Protein 4C7V (pdb70)

Foldseek 3Di:
DDDDLLLLLLVLLLQLLQLLCVLVQWAFNFCSNWCSLLVSLCQQANWQAALVVFPPQLQGAAEFAQCQRSLSSQLSSCDLLNHPQHLVLSSQECHPLRLRRRGHFAVSGGPHLATHPPHQLRVLLLLLLLLLLLQLQLQFADDLQSLRDHAGEYEHEPRNVVDPLNLLSLLQSLQQQSLRYEYEYAYAQADQVWGCVVPHDDDPQVSSVVSNAAEAEDAAQNDSVSSNVVVVVSNVSSRHHYYYYGHTWTLQQFPQISISVSGTGRRHPVRSVSSCVVSVHDDDRSDDDPSSSVSSCVRRNVSNVVVSVVNVVSLVVSCVVVVVSVVLQVCQQVLDADPCLLVLQDDDDQFDKFWLLVLLLRSLQSVCVRAVQEAEEEQVCCVQSVPDNPPQAECHNVCSNRRYYHSHNNQQSRLSSLSSNQSSTRGAYEYEDALLCVVVNLVSLLRQQSNQAAYEYRHEAFALLVAQVWQSRGAACRVVSNLPRPQEKEFQAAASLLSSLLVVVSSVRGRGYYYYYIYNGIHGDQDDDSVQSSVQSLQQKAWRDAFPPDAPEEEEEEHNLLVLVVLLQVVVVVVVGHYIYMYRRIPVSNVVDDPVVNCVGQPPPGQAYEYAYAHDCPPVCVRQDPRGYYQYADDGFTRHNSVVRCVVSQSHSVSVNVVSVD

Structure (mmCIF, N/CA/C/O backbone):
data_4C7V
#
_entry.id   4C7V
#
_cell.length_a   76.150
_cell.length_b   76.150
_cell.length_c   194.510
_cell.angle_alpha   90.00
_cell.angle_beta   90.00
_cell.angle_gamma   120.00
#
_symmetry.space_group_name_H-M   'P 32 2 1'
#
loop_
_entity.id
_entity.type
_entity.pdbx_description
1 polymer TRANSKETOLASE
2 water water
#
loop_
_atom_site.group_PDB
_atom_site.id
_atom_site.type_symbol
_atom_site.label_atom_id
_atom_site.label_alt_id
_atom_site.label_comp_id
_atom_site.label_asym_id
_atom_site.label_entity_id
_atom_site.label_seq_id
_atom_site.pdbx_PDB_ins_code
_atom_site.Cartn_x
_atom_site.Cartn_y
_atom_site.Cartn_z
_atom_site.occupancy
_atom_site.B_iso_or_equiv
_atom_site.auth_seq_id
_atom_site.auth_comp_id
_atom_site.auth_asym_id
_atom_site.auth_atom_id
_atom_site.pdbx_PDB_model_num
ATOM 1 N N . PRO A 1 19 ? -11.013 41.048 -18.064 1.00 86.75 1 PRO A N 1
ATOM 2 C CA . PRO A 1 19 ? -9.856 41.671 -17.381 1.00 80.98 1 PRO A CA 1
ATOM 3 C C . PRO A 1 19 ? -8.983 42.551 -18.300 1.00 73.25 1 PRO A C 1
ATOM 4 O O . PRO A 1 19 ? -9.064 43.776 -18.209 1.00 70.45 1 PRO A O 1
ATOM 8 N N . TYR A 1 20 ? -8.182 41.948 -19.177 1.00 67.01 2 TYR A N 1
ATOM 9 C CA . TYR A 1 20 ? -7.312 42.709 -20.102 1.00 66.73 2 TYR A CA 1
ATOM 10 C C . TYR A 1 20 ? -7.704 42.449 -21.527 1.00 65.27 2 TYR A C 1
ATOM 11 O O . TYR A 1 20 ? -7.890 41.320 -21.892 1.00 63.77 2 TYR A O 1
ATOM 20 N N . ASP A 1 21 ? -7.741 43.483 -22.353 1.00 66.71 3 ASP A N 1
ATOM 21 C CA . ASP A 1 21 ? -8.201 43.310 -23.710 1.00 70.36 3 ASP A CA 1
ATOM 22 C C . ASP A 1 21 ? -7.215 43.937 -24.676 1.00 69.64 3 ASP A C 1
ATOM 23 O O . ASP A 1 21 ? -6.131 44.306 -24.293 1.00 68.92 3 ASP A O 1
ATOM 28 N N . GLN A 1 22 ? -7.599 44.068 -25.932 1.00 71.37 4 GLN A N 1
ATOM 29 C CA . GLN A 1 22 ? -6.700 44.510 -26.981 1.00 72.56 4 GLN A CA 1
ATOM 30 C C . GLN A 1 22 ? -6.228 45.983 -26.833 1.00 68.23 4 GLN A C 1
ATOM 31 O O . GLN A 1 22 ? -5.073 46.302 -27.185 1.00 58.84 4 GLN A O 1
ATOM 37 N N . VAL A 1 23 ? -7.106 46.863 -26.339 1.00 62.14 5 VAL A N 1
ATOM 38 C CA . VAL A 1 23 ? -6.750 48.270 -26.110 1.00 62.07 5 VAL A CA 1
ATOM 39 C C . VAL A 1 23 ? -5.554 48.389 -25.133 1.00 59.02 5 VAL A C 1
ATOM 40 O O . VAL A 1 23 ? -4.704 49.264 -25.242 1.00 57.85 5 VAL A O 1
ATOM 44 N N . ASP A 1 24 ? -5.560 47.533 -24.134 1.00 57.39 6 ASP A N 1
ATOM 45 C CA . ASP A 1 24 ? -4.553 47.514 -23.147 1.00 57.17 6 ASP A CA 1
ATOM 46 C C . ASP A 1 24 ? -3.175 47.220 -23.766 1.00 58.54 6 ASP A C 1
ATOM 47 O O . ASP A 1 24 ? -2.203 47.882 -23.427 1.00 56.82 6 ASP A O 1
ATOM 52 N N . GLN A 1 25 ? -3.118 46.242 -24.671 1.00 51.62 7 GLN A N 1
ATOM 53 C CA . GLN A 1 25 ? -1.914 45.929 -25.424 1.00 51.08 7 GLN A CA 1
ATOM 54 C C . GLN A 1 25 ? -1.469 47.117 -26.271 1.00 51.65 7 GLN A C 1
ATOM 55 O O . GLN A 1 25 ? -0.263 47.381 -26.431 1.00 47.89 7 GLN A O 1
ATOM 61 N N . LEU A 1 26 ? -2.426 47.841 -26.835 1.00 50.00 8 LEU A N 1
ATOM 62 C CA . LEU A 1 26 ? -2.078 49.065 -27.545 1.00 54.00 8 LEU A CA 1
ATOM 63 C C . LEU A 1 26 ? -1.505 50.115 -26.544 1.00 52.71 8 LEU A C 1
ATOM 64 O O . LEU A 1 26 ? -0.727 50.978 -26.905 1.00 51.98 8 LEU A O 1
ATOM 69 N N . GLY A 1 27 ? -1.900 50.017 -25.279 1.00 51.46 9 GLY A N 1
ATOM 70 C CA . GLY A 1 27 ? -1.323 50.875 -24.258 1.00 52.24 9 GLY A CA 1
ATOM 71 C C . GLY A 1 27 ? 0.130 50.517 -23.976 1.00 49.54 9 GLY A C 1
ATOM 72 O O . GLY A 1 27 ? 1.038 51.373 -23.983 1.00 48.51 9 GLY A O 1
ATOM 73 N N . VAL A 1 28 ? 0.334 49.235 -23.735 1.00 49.27 10 VAL A N 1
ATOM 74 C CA . VAL A 1 28 ? 1.660 48.698 -23.515 1.00 50.02 10 VAL A CA 1
ATOM 75 C C . VAL A 1 28 ? 2.554 49.200 -24.600 1.00 51.67 10 VAL A C 1
ATOM 76 O O . VAL A 1 28 ? 3.614 49.737 -24.313 1.00 52.57 10 VAL A O 1
ATOM 80 N N . ASN A 1 29 ? 2.082 49.124 -25.839 1.00 52.83 11 ASN A N 1
ATOM 81 C CA . ASN A 1 29 ? 2.878 49.544 -26.985 1.00 49.21 11 ASN A CA 1
ATOM 82 C C . ASN A 1 29 ? 2.986 51.043 -27.165 1.00 46.94 11 ASN A C 1
ATOM 83 O O . ASN A 1 29 ? 3.852 51.532 -27.886 1.00 43.88 11 ASN A O 1
ATOM 88 N N . THR A 1 30 ? 2.095 51.794 -26.539 1.00 50.05 12 THR A N 1
ATOM 89 C CA . THR A 1 30 ? 2.267 53.234 -26.544 1.00 49.35 12 THR A CA 1
ATOM 90 C C . THR A 1 30 ? 3.481 53.598 -25.652 1.00 46.95 12 THR A C 1
ATOM 91 O O . THR A 1 30 ? 4.351 54.402 -26.033 1.00 43.83 12 THR A O 1
ATOM 95 N N . LEU A 1 31 ? 3.558 52.963 -24.493 1.00 44.43 13 LEU A N 1
ATOM 96 C CA . LEU A 1 31 ? 4.728 53.129 -23.639 1.00 46.56 13 LEU A CA 1
ATOM 97 C C . LEU A 1 31 ? 6.028 52.779 -24.351 1.00 46.42 13 LEU A C 1
ATOM 98 O O . LEU A 1 31 ? 7.030 53.539 -24.295 1.00 42.25 13 LEU A O 1
ATOM 103 N N . ARG A 1 32 ? 6.015 51.635 -25.032 1.00 44.26 14 ARG A N 1
ATOM 104 C CA . ARG A 1 32 ? 7.197 51.207 -25.784 1.00 42.30 14 ARG A CA 1
ATOM 105 C C . ARG A 1 32 ? 7.643 52.232 -26.802 1.00 43.75 14 ARG A C 1
ATOM 106 O O . ARG A 1 32 ? 8.830 52.604 -26.841 1.00 40.59 14 ARG A O 1
ATOM 114 N N . THR A 1 33 ? 6.695 52.721 -27.591 1.00 43.06 15 THR A N 1
ATOM 115 C CA . THR A 1 33 ? 6.995 53.594 -28.718 1.00 44.57 15 THR A CA 1
ATOM 116 C C . THR A 1 33 ? 7.399 55.003 -28.285 1.00 42.59 15 THR A C 1
ATOM 117 O O . THR A 1 33 ? 8.374 55.560 -28.770 1.00 40.89 15 THR A O 1
ATOM 121 N N . LEU A 1 34 ? 6.616 55.595 -27.407 1.00 41.24 16 LEU A N 1
ATOM 122 C CA . LEU A 1 34 ? 7.020 56.846 -26.805 1.00 45.86 16 LEU A CA 1
ATOM 123 C C . LEU A 1 34 ? 8.460 56.829 -26.275 1.00 42.33 16 LEU A C 1
ATOM 124 O O . LEU A 1 34 ? 9.271 57.719 -26.601 1.00 40.64 16 LEU A O 1
ATOM 129 N N . SER A 1 35 ? 8.763 55.816 -25.477 1.00 39.41 17 SER A N 1
ATOM 130 C CA . SER A 1 35 ? 10.085 55.678 -24.892 1.00 43.17 17 SER A CA 1
ATOM 131 C C . SER A 1 35 ? 11.176 55.627 -25.947 1.00 44.49 17 SER A C 1
ATOM 132 O O . SER A 1 35 ? 12.167 56.362 -25.919 1.00 47.04 17 SER A O 1
ATOM 135 N N . ILE A 1 36 ? 10.948 54.795 -26.941 1.00 44.29 18 ILE A N 1
ATOM 136 C CA . ILE A 1 36 ? 11.891 54.609 -28.029 1.00 45.58 18 ILE A CA 1
ATOM 137 C C . ILE A 1 36 ? 12.110 55.779 -28.991 1.00 42.47 18 ILE A C 1
ATOM 138 O O . ILE A 1 36 ? 13.237 56.020 -29.460 1.00 43.01 18 ILE A O 1
ATOM 143 N N . ASP A 1 37 ? 11.026 56.478 -29.300 1.00 43.38 19 ASP A N 1
ATOM 144 C CA . ASP A 1 37 ? 11.034 57.752 -30.027 1.00 42.78 19 ASP A CA 1
ATOM 145 C C . ASP A 1 37 ? 11.785 58.840 -29.205 1.00 41.15 19 ASP A C 1
ATOM 146 O O . ASP A 1 37 ? 12.621 59.528 -29.717 1.00 43.10 19 ASP A O 1
ATOM 151 N N . ALA A 1 38 ? 11.468 58.953 -27.925 1.00 37.94 20 ALA A N 1
ATOM 152 C CA . ALA A 1 38 ? 12.158 59.861 -26.997 1.00 39.79 20 ALA A CA 1
ATOM 153 C C . ALA A 1 38 ? 13.676 59.635 -27.032 1.00 38.84 20 ALA A C 1
ATOM 154 O O . ALA A 1 38 ? 14.459 60.534 -27.269 1.00 34.68 20 ALA A O 1
ATOM 156 N N . ILE A 1 39 ? 14.072 58.382 -26.870 1.00 40.22 21 ILE A N 1
ATOM 157 C CA . ILE A 1 39 ? 15.481 58.025 -26.899 1.00 37.84 21 ILE A CA 1
ATOM 158 C C . ILE A 1 39 ? 16.140 58.312 -28.248 1.00 39.12 21 ILE A C 1
ATOM 159 O O . ILE A 1 39 ? 17.217 58.884 -28.338 1.00 36.50 21 ILE A O 1
ATOM 164 N N . GLN A 1 40 ? 15.479 57.903 -29.316 1.00 43.69 22 GLN A N 1
ATOM 165 C CA . GLN A 1 40 ? 15.979 58.115 -30.668 1.00 40.91 22 GLN A CA 1
ATOM 166 C C . GLN A 1 40 ? 16.147 59.576 -31.044 1.00 41.12 22 GLN A C 1
ATOM 167 O O . GLN A 1 40 ? 17.122 59.948 -31.657 1.00 41.48 22 GLN A O 1
ATOM 173 N N . ARG A 1 41 ? 15.167 60.406 -30.718 1.00 38.87 23 ARG A N 1
ATOM 174 C CA . ARG A 1 41 ? 15.290 61.838 -30.942 1.00 40.27 23 ARG A CA 1
ATOM 175 C C . ARG A 1 41 ? 16.416 62.454 -30.109 1.00 39.71 23 ARG A C 1
ATOM 176 O O . ARG A 1 41 ? 17.104 63.376 -30.543 1.00 41.52 23 ARG A O 1
ATOM 184 N N . ALA A 1 42 ? 16.606 61.981 -28.884 1.00 40.99 24 ALA A N 1
ATOM 185 C CA . ALA A 1 42 ? 17.708 62.507 -28.043 1.00 38.69 24 ALA A CA 1
ATOM 186 C C . ALA A 1 42 ? 19.051 61.966 -28.550 1.00 42.24 24 ALA A C 1
ATOM 187 O O . ALA A 1 42 ? 20.152 62.519 -28.281 1.00 39.03 24 ALA A O 1
ATOM 189 N N . ASN A 1 43 ? 18.947 60.882 -29.315 1.00 46.09 25 ASN A N 1
ATOM 190 C CA . ASN A 1 43 ? 20.113 60.126 -29.751 1.00 46.97 25 ASN A CA 1
ATOM 191 C C . ASN A 1 43 ? 20.959 59.721 -28.563 1.00 39.93 25 ASN A C 1
ATOM 192 O O . ASN A 1 43 ? 22.150 59.680 -28.645 1.00 41.03 25 ASN A O 1
ATOM 197 N N . SER A 1 44 ? 20.290 59.372 -27.486 1.00 43.34 26 SER A N 1
ATOM 198 C CA . SER A 1 44 ? 20.898 59.115 -26.160 1.00 40.81 26 SER A CA 1
ATOM 199 C C . SER A 1 44 ? 19.856 58.425 -25.303 1.00 38.83 26 SER A C 1
ATOM 200 O O . SER A 1 44 ? 18.666 58.789 -25.334 1.00 39.29 26 SER A O 1
ATOM 203 N N . GLY A 1 45 ? 20.266 57.404 -24.580 1.00 38.36 27 GLY A N 1
ATOM 204 C CA . GLY A 1 45 ? 19.349 56.703 -23.692 1.00 39.91 27 GLY A CA 1
ATOM 205 C C . GLY A 1 45 ? 19.361 55.195 -23.852 1.00 41.74 27 GLY A C 1
ATOM 206 O O . GLY A 1 45 ? 20.147 54.666 -24.625 1.00 46.14 27 GLY A O 1
ATOM 207 N N . HIS A 1 46 ? 18.407 54.545 -23.182 1.00 41.28 28 HIS A N 1
ATOM 208 C CA . HIS A 1 46 ? 18.457 53.122 -22.819 1.00 47.38 28 HIS A CA 1
ATOM 209 C C . HIS A 1 46 ? 17.135 52.453 -23.212 1.00 47.98 28 HIS A C 1
ATOM 210 O O . HIS A 1 46 ? 16.169 52.472 -22.426 1.00 45.64 28 HIS A O 1
ATOM 217 N N . PRO A 1 47 ? 17.062 51.902 -24.424 1.00 44.48 29 PRO A N 1
ATOM 218 C CA . PRO A 1 47 ? 15.745 51.460 -24.835 1.00 46.62 29 PRO A CA 1
ATOM 219 C C . PRO A 1 47 ? 15.324 50.072 -24.356 1.00 47.72 29 PRO A C 1
ATOM 220 O O . PRO A 1 47 ? 14.153 49.734 -24.487 1.00 42.08 29 PRO A O 1
ATOM 224 N N . GLY A 1 48 ? 16.250 49.293 -23.803 1.00 47.31 30 GLY A N 1
ATOM 225 C CA . GLY A 1 48 ? 16.018 47.879 -23.548 1.00 46.99 30 GLY A CA 1
ATOM 226 C C . GLY A 1 48 ? 14.982 47.629 -22.475 1.00 48.38 30 GLY A C 1
ATOM 227 O O . GLY A 1 48 ? 14.022 46.829 -22.652 1.00 45.96 30 GLY A O 1
ATOM 228 N N . LEU A 1 49 ? 15.162 48.315 -21.363 1.00 45.38 31 LEU A N 1
ATOM 229 C CA . LEU A 1 49 ? 14.231 48.172 -20.257 1.00 46.51 31 LEU A CA 1
ATOM 230 C C . LEU A 1 49 ? 12.802 48.642 -20.629 1.00 45.25 31 LEU A C 1
ATOM 231 O O . LEU A 1 49 ? 11.856 47.902 -20.394 1.00 46.74 31 LEU A O 1
ATOM 236 N N . PRO A 1 50 ? 12.639 49.854 -21.186 1.00 43.68 32 PRO A N 1
ATOM 237 C CA . PRO A 1 50 ? 11.283 50.201 -21.576 1.00 47.01 32 PRO A CA 1
ATOM 238 C C . PRO A 1 50 ? 10.567 49.101 -22.404 1.00 49.39 32 PRO A C 1
ATOM 239 O O . PRO A 1 50 ? 9.410 48.768 -22.130 1.00 50.89 32 PRO A O 1
ATOM 243 N N . MET A 1 51 ? 11.280 48.541 -23.379 1.00 49.28 33 MET A N 1
ATOM 244 C CA . MET A 1 51 ? 10.711 47.568 -24.312 1.00 51.98 33 MET A CA 1
ATOM 245 C C . MET A 1 51 ? 10.286 46.277 -23.592 1.00 51.77 33 MET A C 1
ATOM 246 O O . MET A 1 51 ? 9.176 45.759 -23.805 1.00 48.65 33 MET A O 1
ATOM 251 N N . GLY A 1 52 ? 11.151 45.796 -22.701 1.00 48.39 34 GLY A N 1
ATOM 252 C CA . GLY A 1 52 ? 10.893 44.578 -21.919 1.00 47.60 34 GLY A CA 1
ATOM 253 C C . GLY A 1 52 ? 9.996 44.731 -20.720 1.00 47.29 34 GLY A C 1
ATOM 254 O O . GLY A 1 52 ? 9.412 43.728 -20.240 1.00 50.24 34 GLY A O 1
ATOM 255 N N . ALA A 1 53 ? 9.801 45.976 -20.260 1.00 42.48 35 ALA A N 1
ATOM 256 C CA . ALA A 1 53 ? 9.064 46.189 -18.991 1.00 40.31 35 ALA A CA 1
ATOM 257 C C . ALA A 1 53 ? 7.821 47.058 -19.062 1.00 38.68 35 ALA A C 1
ATOM 258 O O . ALA A 1 53 ? 7.203 47.258 -18.048 1.00 37.86 35 ALA A O 1
ATOM 260 N N . ALA A 1 54 ? 7.449 47.548 -20.232 1.00 39.09 36 ALA A N 1
ATOM 261 C CA . ALA A 1 54 ? 6.162 48.243 -20.381 1.00 42.57 36 ALA A CA 1
ATOM 262 C C . ALA A 1 54 ? 4.973 47.439 -19.899 1.00 44.05 36 ALA A C 1
ATOM 263 O O . ALA A 1 54 ? 4.148 47.986 -19.178 1.00 42.33 36 ALA A O 1
ATOM 265 N N . PRO A 1 55 ? 4.926 46.111 -20.212 1.00 47.03 37 PRO A N 1
ATOM 266 C CA . PRO A 1 55 ? 3.808 45.276 -19.793 1.00 47.81 37 PRO A CA 1
ATOM 267 C C . PRO A 1 55 ? 3.577 45.320 -18.314 1.00 47.82 37 PRO A C 1
ATOM 268 O O . PRO A 1 55 ? 2.454 45.498 -17.860 1.00 46.00 37 PRO A O 1
ATOM 272 N N . MET A 1 56 ? 4.659 45.168 -17.572 1.00 47.85 38 MET A N 1
ATOM 273 C CA A MET A 1 56 ? 4.575 45.188 -16.111 0.70 46.74 38 MET A CA 1
ATOM 274 C CA B MET A 1 56 ? 4.649 45.194 -16.121 0.30 44.07 38 MET A CA 1
ATOM 275 C C . MET A 1 56 ? 4.219 46.574 -15.598 1.00 43.66 38 MET A C 1
ATOM 276 O O . MET A 1 56 ? 3.436 46.686 -14.645 1.00 44.54 38 MET A O 1
ATOM 285 N N . ALA A 1 57 ? 4.747 47.623 -16.228 1.00 41.56 39 ALA A N 1
ATOM 286 C CA . ALA A 1 57 ? 4.497 48.982 -15.749 1.00 41.65 39 ALA A CA 1
ATOM 287 C C . ALA A 1 57 ? 3.024 49.400 -16.001 1.00 42.92 39 ALA A C 1
ATOM 288 O O . ALA A 1 57 ? 2.327 49.973 -15.115 1.00 42.04 39 ALA A O 1
ATOM 290 N N . TYR A 1 58 ? 2.560 49.068 -17.204 1.00 41.13 40 TYR A N 1
ATOM 291 C CA . TYR A 1 58 ? 1.113 49.178 -17.568 1.00 44.18 40 TYR A CA 1
ATOM 292 C C . TYR A 1 58 ? 0.185 48.529 -16.558 1.00 42.86 40 TYR A C 1
ATOM 293 O O . TYR A 1 58 ? -0.715 49.169 -16.013 1.00 43.19 40 TYR A O 1
ATOM 302 N N . VAL A 1 59 ? 0.433 47.280 -16.219 1.00 42.37 41 VAL A N 1
ATOM 303 C CA . VAL A 1 59 ? -0.483 46.617 -15.299 1.00 43.22 41 VAL A CA 1
ATOM 304 C C . VAL A 1 59 ? -0.479 47.339 -13.990 1.00 44.85 41 VAL A C 1
ATOM 305 O O . VAL A 1 59 ? -1.535 47.577 -13.398 1.00 47.32 41 VAL A O 1
ATOM 309 N N . LEU A 1 60 ? 0.712 47.672 -13.493 1.00 45.69 42 LEU A N 1
ATOM 310 C CA . LEU A 1 60 ? 0.834 48.376 -12.220 1.00 42.90 42 LEU A CA 1
ATOM 311 C C . LEU A 1 60 ? 0.130 49.740 -12.236 1.00 43.56 42 LEU A C 1
ATOM 312 O O . LEU A 1 60 ? -0.687 50.025 -11.352 1.00 42.32 42 LEU A O 1
ATOM 317 N N . TRP A 1 61 ? 0.496 50.593 -13.196 1.00 39.86 43 TRP A N 1
ATOM 318 C CA . TRP A 1 61 ? 0.013 51.967 -13.152 1.00 42.06 43 TRP A CA 1
ATOM 319 C C . TRP A 1 61 ? -1.518 52.003 -13.392 1.00 43.00 43 TRP A C 1
ATOM 320 O O . TRP A 1 61 ? -2.212 52.696 -12.694 1.00 44.91 43 TRP A O 1
ATOM 331 N N . THR A 1 62 ? -2.038 51.222 -14.338 1.00 42.61 44 THR A N 1
ATOM 332 C CA . THR A 1 62 ? -3.506 51.196 -14.613 1.00 42.55 44 THR A CA 1
ATOM 333 C C . THR A 1 62 ? -4.408 50.435 -13.642 1.00 44.45 44 THR A C 1
ATOM 334 O O . THR A 1 62 ? -5.502 50.894 -13.378 1.00 48.55 44 THR A O 1
ATOM 338 N N . ARG A 1 63 ? -3.988 49.288 -13.114 1.00 43.82 45 ARG A N 1
ATOM 339 C CA . ARG A 1 63 ? -4.830 48.529 -12.177 1.00 44.87 45 ARG A CA 1
ATOM 340 C C . ARG A 1 63 ? -4.434 48.639 -10.709 1.00 46.22 45 ARG A C 1
ATOM 341 O O . ARG A 1 63 ? -5.269 48.427 -9.824 1.00 42.88 45 ARG A O 1
ATOM 349 N N . HIS A 1 64 ? -3.149 48.897 -10.417 1.00 47.71 46 HIS A N 1
ATOM 350 C CA . HIS A 1 64 ? -2.680 48.691 -9.069 1.00 48.37 46 HIS A CA 1
ATOM 351 C C . HIS A 1 64 ? -1.973 49.830 -8.337 1.00 50.04 46 HIS A C 1
ATOM 352 O O . HIS A 1 64 ? -1.475 49.644 -7.213 1.00 51.74 46 HIS A O 1
ATOM 359 N N . LEU A 1 65 ? -1.917 51.002 -8.966 1.00 47.55 47 LEU A N 1
ATOM 360 C CA . LEU A 1 65 ? -1.255 52.170 -8.374 1.00 44.42 47 LEU A CA 1
ATOM 361 C C . LEU A 1 65 ? -2.306 53.155 -7.898 1.00 44.21 47 LEU A C 1
ATOM 362 O O . LEU A 1 65 ? -3.084 53.712 -8.679 1.00 42.90 47 LEU A O 1
ATOM 367 N N . LYS A 1 66 ? -2.425 53.285 -6.599 1.00 42.87 48 LYS A N 1
ATOM 368 C CA . LYS A 1 66 ? -3.398 54.219 -6.074 1.00 43.80 48 LYS A CA 1
ATOM 369 C C . LYS A 1 66 ? -2.819 55.640 -5.979 1.00 42.30 48 LYS A C 1
ATOM 370 O O . LYS A 1 66 ? -2.399 56.063 -4.900 1.00 42.51 48 LYS A O 1
ATOM 376 N N . ILE A 1 67 ? -2.870 56.350 -7.103 1.00 41.45 49 ILE A N 1
ATOM 377 C CA . ILE A 1 67 ? -2.430 57.726 -7.220 1.00 39.44 49 ILE A CA 1
ATOM 378 C C . ILE A 1 67 ? -3.460 58.662 -7.869 1.00 42.09 49 ILE A C 1
ATOM 379 O O . ILE A 1 67 ? -4.343 58.233 -8.629 1.00 43.33 49 ILE A O 1
ATOM 384 N N . ASN A 1 68 ? -3.289 59.959 -7.629 1.00 41.16 50 ASN A N 1
ATOM 385 C CA . ASN A 1 68 ? -4.080 61.014 -8.264 1.00 40.45 50 ASN A CA 1
ATOM 386 C C . ASN A 1 68 ? -3.205 62.217 -8.753 1.00 41.85 50 ASN A C 1
ATOM 387 O O . ASN A 1 68 ? -2.955 63.204 -8.019 1.00 39.05 50 ASN A O 1
ATOM 392 N N . PRO A 1 69 ? -2.751 62.135 -10.002 1.00 40.24 51 PRO A N 1
ATOM 393 C CA . PRO A 1 69 ? -1.919 63.072 -10.725 1.00 41.00 51 PRO A CA 1
ATOM 394 C C . PRO A 1 69 ? -2.464 64.491 -10.738 1.00 44.94 51 PRO A C 1
ATOM 395 O O . PRO A 1 69 ? -1.696 65.477 -10.844 1.00 46.00 51 PRO A O 1
ATOM 399 N N . LYS A 1 70 ? -3.792 64.582 -10.658 1.00 46.21 52 LYS A N 1
ATOM 400 C CA . LYS A 1 70 ? -4.487 65.844 -10.607 1.00 49.20 52 LYS A CA 1
ATOM 401 C C . LYS A 1 70 ? -3.980 66.684 -9.418 1.00 46.49 52 LYS A C 1
ATOM 402 O O . LYS A 1 70 ? -3.888 67.891 -9.508 1.00 43.40 52 LYS A O 1
ATOM 408 N N . THR A 1 71 ? -3.628 66.029 -8.304 1.00 46.07 53 THR A N 1
ATOM 409 C CA . THR A 1 71 ? -3.004 66.718 -7.176 1.00 42.81 53 THR A CA 1
ATOM 410 C C . THR A 1 71 ? -1.493 66.474 -7.088 1.00 42.06 53 THR A C 1
ATOM 411 O O . THR A 1 71 ? -0.931 66.494 -6.013 1.00 42.55 53 THR A O 1
ATOM 415 N N . HIS A 1 72 ? -0.862 66.174 -8.216 1.00 44.78 54 HIS A N 1
ATOM 416 C CA . HIS A 1 72 ? 0.619 66.054 -8.322 1.00 46.88 54 HIS A CA 1
ATOM 417 C C . HIS A 1 72 ? 1.169 65.094 -7.304 1.00 45.35 54 HIS A C 1
ATOM 418 O O . HIS A 1 72 ? 0.798 63.916 -7.305 1.00 43.24 54 HIS A O 1
ATOM 425 N N . MET A 1 73 ? 2.052 65.566 -6.451 1.00 45.51 55 MET A N 1
ATOM 426 C CA . MET A 1 73 ? 2.601 64.707 -5.431 1.00 47.46 55 MET A CA 1
ATOM 427 C C . MET A 1 73 ? 2.211 65.217 -4.044 1.00 45.06 55 MET A C 1
ATOM 428 O O . MET A 1 73 ? 2.908 65.007 -3.082 1.00 40.73 55 MET A O 1
ATOM 433 N N . ASN A 1 74 ? 1.030 65.820 -3.921 1.00 43.01 56 ASN A N 1
ATOM 434 C CA . ASN A 1 74 ? 0.685 66.383 -2.668 1.00 39.55 56 ASN A CA 1
ATOM 435 C C . ASN A 1 74 ? -0.176 65.451 -1.833 1.00 41.48 56 ASN A C 1
ATOM 436 O O . ASN A 1 74 ? -0.336 65.692 -0.652 1.00 46.45 56 ASN A O 1
ATOM 441 N N . TRP A 1 75 ? -0.771 64.423 -2.411 1.00 38.65 57 TRP A N 1
ATOM 442 C CA . TRP A 1 75 ? -1.583 63.499 -1.598 1.00 40.89 57 TRP A CA 1
ATOM 443 C C . TRP A 1 75 ? -0.730 62.572 -0.725 1.00 40.93 57 TRP A C 1
ATOM 444 O O . TRP A 1 75 ? -0.174 61.628 -1.207 1.00 38.14 57 TRP A O 1
ATOM 455 N N . VAL A 1 76 ? -0.683 62.834 0.573 1.00 41.42 58 VAL A N 1
ATOM 456 C CA . VAL A 1 76 ? 0.256 62.148 1.430 1.00 40.82 58 VAL A CA 1
ATOM 457 C C . VAL A 1 76 ? -0.008 60.671 1.571 1.00 41.31 58 VAL A C 1
ATOM 458 O O . VAL A 1 76 ? 0.872 59.944 2.071 1.00 38.14 58 VAL A O 1
ATOM 462 N N . ASN A 1 77 ? -1.172 60.188 1.132 1.00 39.87 59 ASN A N 1
ATOM 463 C CA . ASN A 1 77 ? -1.416 58.752 1.271 1.00 40.31 59 ASN A CA 1
ATOM 464 C C . ASN A 1 77 ? -1.502 57.998 -0.032 1.00 39.16 59 ASN A C 1
ATOM 465 O O . ASN A 1 77 ? -2.015 56.900 -0.062 1.00 42.22 59 ASN A O 1
ATOM 470 N N . ARG A 1 78 ? -0.960 58.575 -1.090 1.00 37.17 60 ARG A N 1
ATOM 471 C CA . ARG A 1 78 ? -0.846 57.916 -2.378 1.00 39.64 60 ARG A CA 1
ATOM 472 C C . ARG A 1 78 ? 0.091 56.718 -2.226 1.00 39.71 60 ARG A C 1
ATOM 473 O O . ARG A 1 78 ? 0.870 56.701 -1.329 1.00 40.87 60 ARG A O 1
ATOM 481 N N . ASP A 1 79 ? -0.072 55.695 -3.053 1.00 39.92 61 ASP A N 1
ATOM 482 C CA . ASP A 1 79 ? 0.919 54.647 -3.164 1.00 40.47 61 ASP A CA 1
ATOM 483 C C . ASP A 1 79 ? 2.194 55.321 -3.734 1.00 36.64 61 ASP A C 1
ATOM 484 O O . ASP A 1 79 ? 2.115 56.176 -4.625 1.00 36.57 61 ASP A O 1
ATOM 489 N N . ARG A 1 80 ? 3.355 54.891 -3.279 1.00 35.51 62 ARG A N 1
ATOM 490 C CA . ARG A 1 80 ? 4.648 55.408 -3.809 1.00 35.68 62 ARG A CA 1
ATOM 491 C C . ARG A 1 80 ? 5.301 54.440 -4.775 1.00 34.68 62 ARG A C 1
ATOM 492 O O . ARG A 1 80 ? 5.511 53.253 -4.450 1.00 38.65 62 ARG A O 1
ATOM 500 N N . PHE A 1 81 ? 5.660 54.942 -5.946 1.00 35.46 63 PHE A N 1
ATOM 501 C CA . PHE A 1 81 ? 6.354 54.144 -6.925 1.00 34.20 63 PHE A CA 1
ATOM 502 C C . PHE A 1 81 ? 7.778 54.715 -7.160 1.00 35.66 63 PHE A C 1
ATOM 503 O O . PHE A 1 81 ? 7.947 55.920 -7.378 1.00 33.55 63 PHE A O 1
ATOM 511 N N . VAL A 1 82 ? 8.749 53.793 -7.173 1.00 34.13 64 VAL A N 1
ATOM 512 C CA . VAL A 1 82 ? 10.173 54.039 -7.452 1.00 32.36 64 VAL A CA 1
ATOM 513 C C . VAL A 1 82 ? 10.684 53.166 -8.568 1.00 32.50 64 VAL A C 1
ATOM 514 O O . VAL A 1 82 ? 10.662 51.928 -8.478 1.00 31.87 64 VAL A O 1
ATOM 518 N N . LEU A 1 83 ? 11.138 53.785 -9.639 1.00 34.47 65 LEU A N 1
ATOM 519 C CA . LEU A 1 83 ? 11.973 53.075 -10.626 1.00 37.52 65 LEU A CA 1
ATOM 520 C C . LEU A 1 83 ? 13.400 52.998 -10.135 1.00 37.33 65 LEU A C 1
ATOM 521 O O . LEU A 1 83 ? 14.150 53.948 -10.304 1.00 38.59 65 LEU A O 1
ATOM 526 N N . SER A 1 84 ? 13.761 51.904 -9.465 1.00 35.93 66 SER A N 1
ATOM 527 C CA . SER A 1 84 ? 15.149 51.710 -9.034 1.00 36.68 66 SER A CA 1
ATOM 528 C C . SER A 1 84 ? 16.129 51.514 -10.214 1.00 39.72 66 SER A C 1
ATOM 529 O O . SER A 1 84 ? 17.286 51.952 -10.140 1.00 40.57 66 SER A O 1
ATOM 532 N N . ALA A 1 85 ? 15.694 50.888 -11.308 1.00 39.81 67 ALA A N 1
ATOM 533 C CA . ALA A 1 85 ? 16.552 50.782 -12.491 1.00 36.67 67 ALA A CA 1
ATOM 534 C C . ALA A 1 85 ? 16.409 52.090 -13.254 1.00 35.64 67 ALA A C 1
ATOM 535 O O . ALA A 1 85 ? 15.668 52.159 -14.220 1.00 33.05 67 ALA A O 1
ATOM 537 N N . GLY A 1 86 ? 17.174 53.113 -12.803 1.00 37.31 68 GLY A N 1
ATOM 538 C CA . GLY A 1 86 ? 16.966 54.525 -13.141 1.00 35.33 68 GLY A CA 1
ATOM 539 C C . GLY A 1 86 ? 17.225 54.766 -14.600 1.00 36.64 68 GLY A C 1
ATOM 540 O O . GLY A 1 86 ? 16.709 55.715 -15.200 1.00 36.09 68 GLY A O 1
ATOM 541 N N . HIS A 1 87 ? 18.056 53.932 -15.195 1.00 35.21 69 HIS A N 1
ATOM 542 C CA . HIS A 1 87 ? 18.196 54.001 -16.644 1.00 39.49 69 HIS A CA 1
ATOM 543 C C . HIS A 1 87 ? 16.913 53.787 -17.503 1.00 38.59 69 HIS A C 1
ATOM 544 O O . HIS A 1 87 ? 16.893 54.118 -18.687 1.00 44.96 69 HIS A O 1
ATOM 551 N N . GLY A 1 88 ? 15.853 53.238 -16.925 1.00 38.37 70 GLY A N 1
ATOM 552 C CA . GLY A 1 88 ? 14.563 53.146 -17.598 1.00 37.28 70 GLY A CA 1
ATOM 553 C C . GLY A 1 88 ? 13.761 54.452 -17.626 1.00 37.04 70 GLY A C 1
ATOM 554 O O . GLY A 1 88 ? 12.552 54.438 -17.824 1.00 37.50 70 GLY A O 1
ATOM 555 N N . SER A 1 89 ? 14.419 55.585 -17.441 1.00 34.03 71 SER A N 1
ATOM 556 C CA . SER A 1 89 ? 13.747 56.873 -17.305 1.00 35.12 71 SER A CA 1
ATOM 557 C C . SER A 1 89 ? 12.712 57.199 -18.425 1.00 35.92 71 SER A C 1
ATOM 558 O O . SER A 1 89 ? 11.709 57.861 -18.182 1.00 35.45 71 SER A O 1
ATOM 561 N N . ALA A 1 90 ? 12.947 56.717 -19.646 1.00 38.27 72 ALA A N 1
ATOM 562 C CA . ALA A 1 90 ? 12.126 57.131 -20.751 1.00 38.22 72 ALA A CA 1
ATOM 563 C C . ALA A 1 90 ? 10.763 56.475 -20.580 1.00 38.61 72 ALA A C 1
ATOM 564 O O . ALA A 1 90 ? 9.764 57.066 -20.957 1.00 38.14 72 ALA A O 1
ATOM 566 N N . LEU A 1 91 ? 10.731 55.288 -19.980 1.00 36.14 73 LEU A N 1
ATOM 567 C CA . LEU A 1 91 ? 9.465 54.618 -19.597 1.00 40.06 73 LEU A CA 1
ATOM 568 C C . LEU A 1 91 ? 8.745 55.359 -18.488 1.00 41.11 73 LEU A C 1
ATOM 569 O O . LEU A 1 91 ? 7.527 55.450 -18.472 1.00 41.44 73 LEU A O 1
ATOM 574 N N . LEU A 1 92 ? 9.508 55.870 -17.532 1.00 42.38 74 LEU A N 1
ATOM 575 C CA . LEU A 1 92 ? 8.884 56.565 -16.410 1.00 40.66 74 LEU A CA 1
ATOM 576 C C . LEU A 1 92 ? 8.206 57.835 -16.937 1.00 39.00 74 LEU A C 1
ATOM 577 O O . LEU A 1 92 ? 7.098 58.157 -16.542 1.00 40.63 74 LEU A O 1
ATOM 582 N N . TYR A 1 93 ? 8.857 58.552 -17.819 1.00 37.09 75 TYR A N 1
ATOM 583 C CA . TYR A 1 93 ? 8.266 59.796 -18.305 1.00 35.98 75 TYR A CA 1
ATOM 584 C C . TYR A 1 93 ? 7.043 59.513 -19.155 1.00 37.21 75 TYR A C 1
ATOM 585 O O . TYR A 1 93 ? 6.105 60.294 -19.142 1.00 36.08 75 TYR A O 1
ATOM 594 N N . SER A 1 94 ? 7.060 58.396 -19.882 1.00 35.48 76 SER A N 1
ATOM 595 C CA . SER A 1 94 ? 5.977 58.059 -20.792 1.00 34.77 76 SER A CA 1
ATOM 596 C C . SER A 1 94 ? 4.791 57.685 -19.948 1.00 38.36 76 SER A C 1
ATOM 597 O O . SER A 1 94 ? 3.639 58.029 -20.237 1.00 40.08 76 SER A O 1
ATOM 600 N N . LEU A 1 95 ? 5.068 57.036 -18.832 1.00 37.56 77 LEU A N 1
ATOM 601 C CA . LEU A 1 95 ? 4.019 56.761 -17.888 1.00 39.53 77 LEU A CA 1
ATOM 602 C C . LEU A 1 95 ? 3.450 58.041 -17.249 1.00 42.20 77 LEU A C 1
ATOM 603 O O . LEU A 1 95 ? 2.248 58.149 -17.110 1.00 43.23 77 LEU A O 1
ATOM 608 N N . ALA A 1 96 ? 4.323 58.952 -16.800 1.00 39.00 78 ALA A N 1
ATOM 609 C CA . ALA A 1 96 ? 3.901 60.130 -16.111 1.00 39.84 78 ALA A CA 1
ATOM 610 C C . ALA A 1 96 ? 2.980 60.923 -17.101 1.00 41.18 78 ALA A C 1
ATOM 611 O O . ALA A 1 96 ? 1.953 61.400 -16.711 1.00 38.19 78 ALA A O 1
ATOM 613 N N . HIS A 1 97 ? 3.339 60.953 -18.378 1.00 41.83 79 HIS A N 1
ATOM 614 C CA . HIS A 1 97 ? 2.592 61.675 -19.378 1.00 46.72 79 HIS A CA 1
ATOM 615 C C . HIS A 1 97 ? 1.225 61.035 -19.589 1.00 48.49 79 HIS A C 1
ATOM 616 O O . HIS A 1 97 ? 0.226 61.710 -19.485 1.00 43.91 79 HIS A O 1
ATOM 623 N N . LEU A 1 98 ? 1.198 59.728 -19.813 1.00 47.33 80 LEU A N 1
ATOM 624 C CA . LEU A 1 98 ? -0.056 59.003 -20.030 1.00 50.59 80 LEU A CA 1
ATOM 625 C C . LEU A 1 98 ? -0.962 59.102 -18.836 1.00 50.16 80 LEU A C 1
ATOM 626 O O . LEU A 1 98 ? -2.179 59.072 -18.967 1.00 53.15 80 LEU A O 1
ATOM 631 N N . ALA A 1 99 ? -0.369 59.186 -17.660 1.00 45.68 81 ALA A N 1
ATOM 632 C CA . ALA A 1 99 ? -1.127 59.171 -16.448 1.00 41.23 81 ALA A CA 1
ATOM 633 C C . ALA A 1 99 ? -1.758 60.509 -16.152 1.00 39.18 81 ALA A C 1
ATOM 634 O O . ALA A 1 99 ? -2.618 60.587 -15.278 1.00 39.15 81 ALA A O 1
ATOM 636 N N . GLY A 1 100 ? -1.299 61.573 -16.793 1.00 40.14 82 GLY A N 1
ATOM 637 C CA . GLY A 1 100 ? -1.800 62.913 -16.467 1.00 41.30 82 GLY A CA 1
ATOM 638 C C . GLY A 1 100 ? -0.957 63.817 -15.579 1.00 44.32 82 GLY A C 1
ATOM 639 O O . GLY A 1 100 ? -1.457 64.850 -15.100 1.00 44.37 82 GLY A O 1
ATOM 640 N N . TYR A 1 101 ? 0.316 63.486 -15.348 1.00 41.09 83 TYR A N 1
ATOM 641 C CA . TYR A 1 101 ? 1.190 64.385 -14.599 1.00 37.10 83 TYR A CA 1
ATOM 642 C C . TYR A 1 101 ? 1.617 65.524 -15.534 1.00 37.80 83 TYR A C 1
ATOM 643 O O . TYR A 1 101 ? 1.342 65.413 -16.709 1.00 40.10 83 TYR A O 1
ATOM 652 N N . ASP A 1 102 ? 2.299 66.581 -15.059 1.00 36.56 84 ASP A N 1
ATOM 653 C CA . ASP A 1 102 ? 2.756 67.668 -15.928 1.00 37.99 84 ASP A CA 1
ATOM 654 C C . ASP A 1 102 ? 4.005 67.309 -16.699 1.00 38.00 84 ASP A C 1
ATOM 655 O O . ASP A 1 102 ? 5.034 67.941 -16.571 1.00 38.63 84 ASP A O 1
ATOM 660 N N . VAL A 1 103 ? 3.900 66.295 -17.527 1.00 39.57 85 VAL A N 1
ATOM 661 C CA . VAL A 1 103 ? 4.937 65.913 -18.433 1.00 40.33 85 VAL A CA 1
ATOM 662 C C . VAL A 1 103 ? 4.205 65.797 -19.777 1.00 42.82 85 VAL A C 1
ATOM 663 O O . VAL A 1 103 ? 3.300 64.911 -19.957 1.00 39.58 85 VAL A O 1
ATOM 667 N N . SER A 1 104 ? 4.540 66.731 -20.671 1.00 41.20 86 SER A N 1
ATOM 668 C CA . SER A 1 104 ? 3.766 66.910 -21.909 1.00 43.29 86 SER A CA 1
ATOM 669 C C . SER A 1 104 ? 4.467 66.170 -23.011 1.00 43.07 86 SER A C 1
ATOM 670 O O . SER A 1 104 ? 5.612 65.704 -22.848 1.00 40.06 86 SER A O 1
ATOM 673 N N . MET A 1 105 ? 3.837 66.090 -24.170 1.00 43.48 87 MET A N 1
ATOM 674 C CA . MET A 1 105 ? 4.484 65.417 -25.300 1.00 46.49 87 MET A CA 1
ATOM 675 C C . MET A 1 105 ? 5.741 66.152 -25.699 1.00 45.00 87 MET A C 1
ATOM 676 O O . MET A 1 105 ? 6.761 65.569 -26.000 1.00 42.29 87 MET A O 1
ATOM 681 N N . ASP A 1 106 ? 5.656 67.463 -25.705 1.00 45.19 88 ASP A N 1
ATOM 682 C CA . ASP A 1 106 ? 6.828 68.276 -25.954 1.00 47.04 88 ASP A CA 1
ATOM 683 C C . ASP A 1 106 ? 7.992 67.969 -24.976 1.00 45.07 88 ASP A C 1
ATOM 684 O O . ASP A 1 106 ? 9.155 67.963 -25.379 1.00 42.96 88 ASP A O 1
ATOM 689 N N . ASP A 1 107 ? 7.663 67.792 -23.687 1.00 41.58 89 ASP A N 1
ATOM 690 C CA . ASP A 1 107 ? 8.647 67.367 -22.679 1.00 43.81 89 ASP A CA 1
ATOM 691 C C . ASP A 1 107 ? 9.333 66.038 -23.126 1.00 43.50 89 ASP A C 1
ATOM 692 O O . ASP A 1 107 ? 10.563 65.962 -23.095 1.00 40.78 89 ASP A O 1
ATOM 697 N N . LEU A 1 108 ? 8.547 65.051 -23.586 1.00 40.81 90 LEU A N 1
ATOM 698 C CA . LEU A 1 108 ? 9.117 63.806 -24.062 1.00 42.29 90 LEU A CA 1
ATOM 699 C C . LEU A 1 108 ? 10.053 64.025 -25.244 1.00 44.20 90 LEU A C 1
ATOM 700 O O . LEU A 1 108 ? 11.067 63.330 -25.386 1.00 45.21 90 LEU A O 1
ATOM 705 N N . LYS A 1 109 ? 9.735 65.013 -26.076 1.00 44.03 91 LYS A N 1
ATOM 706 C CA . LYS A 1 109 ? 10.581 65.379 -27.203 1.00 43.91 91 LYS A CA 1
ATOM 707 C C . LYS A 1 109 ? 11.841 66.100 -26.813 1.00 43.51 91 LYS A C 1
ATOM 708 O O . LYS A 1 109 ? 12.686 66.355 -27.663 1.00 43.14 91 LYS A O 1
ATOM 71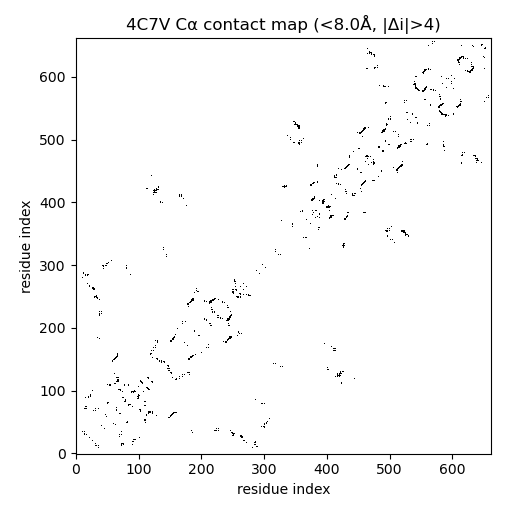4 N N . ASN A 1 110 ? 11.957 66.461 -25.545 1.00 44.17 92 ASN A N 1
ATOM 715 C CA . ASN A 1 110 ? 13.154 67.116 -25.015 1.00 43.34 92 ASN A CA 1
ATOM 716 C C . ASN A 1 110 ? 13.906 66.280 -23.977 1.00 38.05 92 ASN A C 1
ATOM 717 O O . ASN A 1 110 ? 14.568 66.793 -23.126 1.00 36.01 92 ASN A O 1
ATOM 722 N N . PHE A 1 111 ? 13.775 64.974 -24.081 1.00 37.65 93 PHE A N 1
ATOM 723 C CA . PHE A 1 111 ? 14.529 64.034 -23.303 1.00 37.23 93 PHE A CA 1
ATOM 724 C C . PHE A 1 111 ? 16.002 64.350 -23.437 1.00 35.42 93 PHE A C 1
ATOM 725 O O . PHE A 1 111 ? 16.524 64.564 -24.544 1.00 36.50 93 PHE A O 1
ATOM 733 N N . ARG A 1 112 ? 16.639 64.493 -22.278 1.00 32.81 94 ARG A N 1
ATOM 734 C CA . ARG A 1 112 ? 18.078 64.686 -22.157 1.00 33.99 94 ARG A CA 1
ATOM 735 C C . ARG A 1 112 ? 18.571 66.019 -22.667 1.00 35.04 94 ARG A C 1
ATOM 736 O O . ARG A 1 112 ? 19.808 66.220 -22.773 1.00 35.05 94 ARG A O 1
ATOM 744 N N . GLU A 1 113 ? 17.624 66.917 -22.983 1.00 36.41 95 GLU A N 1
ATOM 745 C CA . GLU A 1 113 ? 17.937 68.283 -23.452 1.00 38.42 95 GLU A CA 1
ATOM 746 C C . GLU A 1 113 ? 18.082 69.281 -22.296 1.00 34.54 95 GLU A C 1
ATOM 747 O O . GLU A 1 113 ? 17.483 69.149 -21.254 1.00 36.87 95 GLU A O 1
ATOM 753 N N . TRP A 1 114 ? 18.917 70.282 -22.496 1.00 34.08 96 TRP A N 1
ATOM 754 C CA . TRP A 1 114 ? 19.192 71.258 -21.482 1.00 36.08 96 TRP A CA 1
ATOM 755 C C . TRP A 1 114 ? 17.915 71.878 -20.916 1.00 39.17 96 TRP A C 1
ATOM 756 O O . TRP A 1 114 ? 17.089 72.339 -21.640 1.00 38.42 96 TRP A O 1
ATOM 767 N N . LYS A 1 115 ? 17.823 71.914 -19.595 1.00 42.69 97 LYS A N 1
ATOM 768 C CA . LYS A 1 115 ? 16.687 72.466 -18.859 1.00 43.71 97 LYS A CA 1
ATOM 769 C C . LYS A 1 115 ? 15.376 71.752 -19.045 1.00 43.56 97 LYS A C 1
ATOM 770 O O . LYS A 1 115 ? 14.379 72.243 -18.601 1.00 40.63 97 LYS A O 1
ATOM 776 N N . SER A 1 116 ? 15.351 70.591 -19.683 1.00 42.34 98 SER A N 1
ATOM 777 C CA . SER A 1 116 ? 14.118 69.890 -19.822 1.00 36.80 98 SER A CA 1
ATOM 778 C C . SER A 1 116 ? 13.668 69.355 -18.453 1.00 36.73 98 SER A C 1
ATOM 779 O O . SER A 1 116 ? 14.449 69.171 -17.529 1.00 35.49 98 SER A O 1
ATOM 782 N N . ASN A 1 117 ? 12.395 69.029 -18.337 1.00 35.46 99 ASN A N 1
ATOM 783 C CA . ASN A 1 117 ? 11.984 68.291 -17.174 1.00 35.78 99 ASN A CA 1
ATOM 784 C C . ASN A 1 117 ? 12.040 66.828 -17.460 1.00 35.48 99 ASN A C 1
ATOM 785 O O . ASN A 1 117 ? 11.415 66.017 -16.748 1.00 37.51 99 ASN A O 1
ATOM 790 N N . THR A 1 118 ? 12.762 66.443 -18.505 1.00 33.66 100 THR A N 1
ATOM 791 C CA . THR A 1 118 ? 12.860 65.035 -18.752 1.00 35.13 100 THR A CA 1
ATOM 792 C C . THR A 1 118 ? 14.321 64.604 -18.794 1.00 34.46 100 THR A C 1
ATOM 793 O O . THR A 1 118 ? 14.809 64.211 -19.856 1.00 34.58 100 THR A O 1
ATOM 797 N N . PRO A 1 119 ? 15.001 64.620 -17.629 1.00 34.81 101 PRO A N 1
ATOM 798 C CA . PRO A 1 119 ? 16.470 64.426 -17.692 1.00 33.74 101 PRO A CA 1
ATOM 799 C C . PRO A 1 119 ? 16.886 62.939 -17.892 1.00 30.43 101 PRO A C 1
ATOM 800 O O . PRO A 1 119 ? 16.089 62.063 -17.690 1.00 28.22 101 PRO A O 1
ATOM 804 N N . GLY A 1 120 ? 18.148 62.680 -18.230 1.00 33.19 102 GLY A N 1
ATOM 805 C CA . GLY A 1 120 ? 18.672 61.331 -18.505 1.00 32.49 102 GLY A CA 1
ATOM 806 C C . GLY A 1 120 ? 18.378 60.261 -17.465 1.00 32.76 102 GLY A C 1
ATOM 807 O O . GLY A 1 120 ? 18.044 59.118 -17.811 1.00 34.11 102 GLY A O 1
ATOM 808 N N . HIS A 1 121 ? 18.524 60.604 -16.206 1.00 30.72 103 HIS A N 1
ATOM 809 C CA . HIS A 1 121 ? 18.087 59.700 -15.097 1.00 33.74 103 HIS A CA 1
ATOM 810 C C . HIS A 1 121 ? 17.119 60.516 -14.248 1.00 31.52 103 HIS A C 1
ATOM 811 O O . HIS A 1 121 ? 17.146 61.741 -14.327 1.00 32.86 103 HIS A O 1
ATOM 818 N N . PRO A 1 122 ? 16.230 59.853 -13.496 1.00 31.98 104 PRO A N 1
ATOM 819 C CA . PRO A 1 122 ? 15.132 60.588 -12.862 1.00 32.49 104 PRO A CA 1
ATOM 820 C C . PRO A 1 122 ? 15.589 61.421 -11.714 1.00 32.43 104 PRO A C 1
ATOM 821 O O . PRO A 1 122 ? 16.412 60.947 -10.886 1.00 32.80 104 PRO A O 1
ATOM 825 N N . GLU A 1 123 ? 15.075 62.645 -11.657 1.00 29.60 105 GLU A N 1
ATOM 826 C CA . GLU A 1 123 ? 15.467 63.576 -10.628 1.00 30.10 105 GLU A CA 1
ATOM 827 C C . GLU A 1 123 ? 14.271 64.057 -9.856 1.00 29.81 105 GLU A C 1
ATOM 828 O O . GLU A 1 123 ? 13.439 64.740 -10.399 1.00 34.01 105 GLU A O 1
ATOM 834 N N . TYR A 1 124 ? 14.189 63.695 -8.578 1.00 29.10 106 TYR A N 1
ATOM 835 C CA . TYR A 1 124 ? 13.161 64.156 -7.722 1.00 30.52 106 TYR A CA 1
ATOM 836 C C . TYR A 1 124 ? 13.293 65.672 -7.630 1.00 32.72 106 TYR A C 1
ATOM 837 O O . TYR A 1 124 ? 14.406 66.211 -7.544 1.00 29.22 106 TYR A O 1
ATOM 846 N N . GLY A 1 125 ? 12.156 66.364 -7.732 1.00 32.65 107 GLY A N 1
ATOM 847 C CA . GLY A 1 125 ? 12.133 67.816 -7.619 1.00 31.90 107 GLY A CA 1
ATOM 848 C C . GLY A 1 125 ? 12.209 68.442 -9.009 1.00 35.45 107 GLY A C 1
ATOM 849 O O . GLY A 1 125 ? 11.832 69.600 -9.178 1.00 38.10 107 GLY A O 1
ATOM 850 N N . CYS A 1 126 ? 12.640 67.667 -10.010 1.00 33.94 108 CYS A N 1
ATOM 851 C CA . CYS A 1 126 ? 12.720 68.176 -11.404 1.00 35.41 108 CYS A CA 1
ATOM 852 C C . CYS A 1 126 ? 11.452 67.880 -12.273 1.00 34.80 108 CYS A C 1
ATOM 853 O O . CYS A 1 126 ? 11.037 68.682 -13.100 1.00 37.24 108 CYS A O 1
ATOM 856 N N . THR A 1 127 ? 10.777 66.788 -11.978 1.00 35.14 109 THR A N 1
ATOM 857 C CA . THR A 1 127 ? 9.723 66.278 -12.779 1.00 35.81 109 THR A CA 1
ATOM 858 C C . THR A 1 127 ? 8.536 65.873 -11.937 1.00 36.33 109 THR A C 1
ATOM 859 O O . THR A 1 127 ? 8.678 65.160 -10.937 1.00 31.98 109 THR A O 1
ATOM 863 N N . ASP A 1 128 ? 7.350 66.301 -12.379 1.00 35.91 110 ASP A N 1
ATOM 864 C CA . ASP A 1 128 ? 6.114 65.978 -11.689 1.00 34.96 110 ASP A CA 1
ATOM 865 C C . ASP A 1 128 ? 5.929 64.500 -11.854 1.00 35.74 110 ASP A C 1
ATOM 866 O O . ASP A 1 128 ? 6.096 63.964 -12.949 1.00 35.82 110 ASP A O 1
ATOM 871 N N . GLY A 1 129 ? 5.565 63.836 -10.786 1.00 38.79 111 GLY A N 1
ATOM 872 C CA . GLY A 1 129 ? 5.338 62.383 -10.793 1.00 42.72 111 GLY A CA 1
ATOM 873 C C . GLY A 1 129 ? 6.576 61.520 -10.418 1.00 45.31 111 GLY A C 1
ATOM 874 O O . GLY A 1 129 ? 6.456 60.311 -10.315 1.00 47.70 111 GLY A O 1
ATOM 875 N N . VAL A 1 130 ? 7.756 62.125 -10.255 1.00 40.71 112 VAL A N 1
ATOM 876 C CA . VAL A 1 130 ? 8.992 61.350 -9.980 1.00 36.78 112 VAL A CA 1
ATOM 877 C C . VAL A 1 130 ? 9.220 61.360 -8.479 1.00 34.58 112 VAL A C 1
ATOM 878 O O . VAL A 1 130 ? 9.433 62.415 -7.901 1.00 37.08 112 VAL A O 1
ATOM 882 N N . GLU A 1 131 ? 9.086 60.202 -7.846 1.00 33.79 113 GLU A N 1
ATOM 883 C CA . GLU A 1 131 ? 9.208 60.071 -6.372 1.00 32.71 113 GLU A CA 1
ATOM 884 C C . GLU A 1 131 ? 10.669 60.009 -5.802 1.00 30.26 113 GLU A C 1
ATOM 885 O O . GLU A 1 131 ? 10.889 60.120 -4.604 1.00 26.81 113 GLU A O 1
ATOM 891 N N . ALA A 1 132 ? 11.677 59.957 -6.647 1.00 29.79 114 ALA A N 1
ATOM 892 C CA . ALA A 1 132 ? 13.051 59.692 -6.134 1.00 28.14 114 ALA A CA 1
ATOM 893 C C . ALA A 1 132 ? 14.081 59.807 -7.208 1.00 27.06 114 ALA A C 1
ATOM 894 O O . ALA A 1 132 ? 13.806 59.549 -8.343 1.00 26.48 114 ALA A O 1
ATOM 896 N N . THR A 1 133 ? 15.287 60.200 -6.838 1.00 29.60 115 THR A N 1
ATOM 897 C CA . THR A 1 133 ? 16.369 60.320 -7.761 1.00 29.01 115 THR A CA 1
ATOM 898 C C . THR A 1 133 ? 17.094 58.967 -7.773 1.00 30.67 115 THR A C 1
ATOM 899 O O . THR A 1 133 ? 17.662 58.550 -6.762 1.00 28.41 115 THR A O 1
ATOM 903 N N . THR A 1 134 ? 17.152 58.305 -8.928 1.00 32.87 116 THR A N 1
ATOM 904 C CA . THR A 1 134 ? 17.615 56.918 -8.935 1.00 33.04 116 THR A CA 1
ATOM 905 C C . THR A 1 134 ? 18.618 56.470 -9.971 1.00 37.60 116 THR A C 1
ATOM 906 O O . THR A 1 134 ? 18.832 55.268 -10.116 1.00 42.39 116 THR A O 1
ATOM 910 N N . GLY A 1 135 ? 19.311 57.353 -10.649 1.00 41.19 117 GLY A N 1
ATOM 911 C CA . GLY A 1 135 ? 20.497 56.816 -11.429 1.00 42.60 117 GLY A CA 1
ATOM 912 C C . GLY A 1 135 ? 21.436 55.790 -10.726 1.00 38.44 117 GLY A C 1
ATOM 913 O O . GLY A 1 135 ? 21.748 54.736 -11.266 1.00 39.58 117 GLY A O 1
ATOM 914 N N . PRO A 1 136 ? 21.880 56.079 -9.501 1.00 36.34 118 PRO A N 1
ATOM 915 C CA . PRO A 1 136 ? 22.830 55.150 -8.892 1.00 35.74 118 PRO A CA 1
ATOM 916 C C . PRO A 1 136 ? 22.202 53.845 -8.431 1.00 35.98 118 PRO A C 1
ATOM 917 O O . PRO A 1 136 ? 21.297 53.875 -7.565 1.00 31.96 118 PRO A O 1
ATOM 921 N N . LEU A 1 137 ? 22.734 52.712 -8.919 1.00 34.01 119 LEU A N 1
ATOM 922 C CA . LEU A 1 137 ? 22.042 51.428 -8.777 1.00 37.08 119 LEU A CA 1
ATOM 923 C C . LEU A 1 137 ? 22.084 50.922 -7.362 1.00 31.93 119 LEU A C 1
ATOM 924 O O . LEU A 1 137 ? 22.986 51.195 -6.601 1.00 31.87 119 LEU A O 1
ATOM 929 N N . GLY A 1 138 ? 21.052 50.208 -7.007 1.00 30.89 120 GLY A N 1
ATOM 930 C CA . GLY A 1 138 ? 20.860 49.758 -5.628 1.00 29.38 120 GLY A CA 1
ATOM 931 C C . GLY A 1 138 ? 20.094 50.687 -4.769 1.00 26.20 120 GLY A C 1
ATOM 932 O O . GLY A 1 138 ? 19.441 50.230 -3.875 1.00 28.73 120 GLY A O 1
ATOM 933 N N . GLN A 1 139 ? 20.171 51.996 -5.022 1.00 26.37 121 GLN A N 1
ATOM 934 C CA . GLN A 1 139 ? 19.693 52.952 -4.045 1.00 26.79 121 GLN A CA 1
ATOM 935 C C . GLN A 1 139 ? 18.198 53.164 -4.132 1.00 25.68 121 GLN A C 1
ATOM 936 O O . GLN A 1 139 ? 17.557 53.385 -3.117 1.00 28.28 121 GLN A O 1
ATOM 942 N N . GLY A 1 140 ? 17.650 53.033 -5.323 1.00 29.40 122 GLY A N 1
ATOM 943 C CA . GLY A 1 140 ? 16.166 53.168 -5.580 1.00 29.10 122 GLY A CA 1
ATOM 944 C C . GLY A 1 140 ? 15.400 52.236 -4.703 1.00 29.85 122 GLY A C 1
ATOM 945 O O . GLY A 1 140 ? 14.605 52.670 -3.863 1.00 31.93 122 GLY A O 1
ATOM 946 N N . ILE A 1 141 ? 15.707 50.941 -4.789 1.00 31.53 123 ILE A N 1
ATOM 947 C CA . ILE A 1 141 ? 14.981 49.985 -3.946 1.00 30.74 123 ILE A CA 1
ATOM 948 C C . ILE A 1 141 ? 15.231 50.181 -2.471 1.00 30.84 123 ILE A C 1
ATOM 949 O O . ILE A 1 141 ? 14.311 50.026 -1.646 1.00 30.70 123 ILE A O 1
ATOM 954 N N . SER A 1 142 ? 16.454 50.550 -2.098 1.00 30.20 124 SER A N 1
ATOM 955 C CA . SER A 1 142 ? 16.776 50.682 -0.679 1.00 28.14 124 SER A CA 1
ATOM 956 C C . SER A 1 142 ? 16.079 51.921 -0.128 1.00 26.31 124 SER A C 1
ATOM 957 O O . SER A 1 142 ? 15.776 51.987 1.047 1.00 26.54 124 SER A O 1
ATOM 960 N N . MET A 1 143 ? 15.849 52.914 -0.967 1.00 26.78 125 MET A N 1
ATOM 961 C CA . MET A 1 143 ? 15.025 54.086 -0.534 1.00 28.05 125 MET A CA 1
ATOM 962 C C . MET A 1 143 ? 13.570 53.651 -0.365 1.00 29.15 125 MET A C 1
ATOM 963 O O . MET A 1 143 ? 12.894 54.060 0.595 1.00 31.40 125 MET A O 1
ATOM 968 N N . ALA A 1 144 ? 13.113 52.807 -1.279 1.00 28.13 126 ALA A N 1
ATOM 969 C CA . ALA A 1 144 ? 11.729 52.348 -1.216 1.00 31.69 126 ALA A CA 1
ATOM 970 C C . ALA A 1 144 ? 11.459 51.627 0.098 1.00 32.20 126 ALA A C 1
ATOM 971 O O . ALA A 1 144 ? 10.391 51.733 0.665 1.00 30.04 126 ALA A O 1
ATOM 973 N N . VAL A 1 145 ? 12.464 50.887 0.567 1.00 32.03 127 VAL A N 1
ATOM 974 C CA . VAL A 1 145 ? 12.366 50.232 1.821 1.00 32.94 127 VAL A CA 1
ATOM 975 C C . VAL A 1 145 ? 12.120 51.257 2.926 1.00 30.63 127 VAL A C 1
ATOM 976 O O . VAL A 1 145 ? 11.303 51.028 3.849 1.00 29.62 127 VAL A O 1
ATOM 980 N N . GLY A 1 146 ? 12.856 52.367 2.877 1.00 30.59 128 GLY A N 1
ATOM 981 C CA . GLY A 1 146 ? 12.655 53.462 3.838 1.00 28.36 128 GLY A CA 1
ATOM 982 C C . GLY A 1 146 ? 11.225 54.037 3.738 1.00 30.44 128 GLY A C 1
ATOM 983 O O . GLY A 1 146 ? 10.553 54.217 4.738 1.00 29.56 128 GLY A O 1
ATOM 984 N N . MET A 1 147 ? 10.744 54.270 2.523 1.00 30.60 129 MET A N 1
ATOM 985 C CA . MET A 1 147 ? 9.367 54.770 2.346 1.00 32.79 129 MET A CA 1
ATOM 986 C C . MET A 1 147 ? 8.379 53.818 3.005 1.00 35.44 129 MET A C 1
ATOM 987 O O . MET A 1 147 ? 7.406 54.255 3.686 1.00 36.48 129 MET A O 1
ATOM 992 N N . ALA A 1 148 ? 8.624 52.523 2.838 1.00 33.34 130 ALA A N 1
ATOM 993 C CA . ALA A 1 148 ? 7.741 51.514 3.430 1.00 34.28 130 ALA A CA 1
ATOM 994 C C . ALA A 1 148 ? 7.795 51.491 4.959 1.00 34.07 130 ALA A C 1
ATOM 995 O O . ALA A 1 148 ? 6.781 51.411 5.595 1.00 36.46 130 ALA A O 1
ATOM 997 N N . MET A 1 149 ? 8.979 51.648 5.537 1.00 35.96 131 MET A N 1
ATOM 998 C CA . MET A 1 149 ? 9.133 51.802 6.990 1.00 34.37 131 MET A CA 1
ATOM 999 C C . MET A 1 149 ? 8.413 53.055 7.488 1.00 35.09 131 MET A C 1
ATOM 1000 O O . MET A 1 149 ? 7.817 53.075 8.571 1.00 35.80 131 MET A O 1
ATOM 1005 N N . ALA A 1 150 ? 8.442 54.123 6.714 1.00 36.02 132 ALA A N 1
ATOM 1006 C CA . ALA A 1 150 ? 7.755 55.316 7.191 1.00 36.64 132 ALA A CA 1
ATOM 1007 C C . ALA A 1 150 ? 6.242 55.066 7.240 1.00 33.78 132 ALA A C 1
ATOM 1008 O O . ALA A 1 150 ? 5.635 55.471 8.158 1.00 29.64 132 ALA A O 1
ATOM 1010 N N . GLU A 1 151 ? 5.684 54.400 6.238 1.00 37.91 133 GLU A N 1
ATOM 1011 C CA . GLU A 1 151 ? 4.218 54.187 6.111 1.00 39.21 133 GLU A CA 1
ATOM 1012 C C . GLU A 1 151 ? 3.755 53.373 7.271 1.00 39.93 133 GLU A C 1
ATOM 1013 O O . GLU A 1 151 ? 2.655 53.600 7.804 1.00 47.02 133 GLU A O 1
ATOM 1019 N N . ALA A 1 152 ? 4.590 52.413 7.656 1.00 38.78 134 ALA A N 1
ATOM 1020 C CA . ALA A 1 152 ? 4.289 51.500 8.749 1.00 37.41 134 ALA A CA 1
ATOM 1021 C C . ALA A 1 152 ? 4.388 52.207 10.055 1.00 39.23 134 ALA A C 1
ATOM 1022 O O . ALA A 1 152 ? 3.561 52.017 10.924 1.00 43.12 134 ALA A O 1
ATOM 1024 N N . HIS A 1 153 ? 5.407 53.036 10.205 1.00 38.99 135 HIS A N 1
ATOM 1025 C CA . HIS A 1 153 ? 5.596 53.783 11.411 1.00 38.58 135 HIS A CA 1
ATOM 1026 C C . HIS A 1 153 ? 4.415 54.701 11.580 1.00 40.93 135 HIS A C 1
ATOM 1027 O O . HIS A 1 153 ? 3.812 54.725 12.653 1.00 40.85 135 HIS A O 1
ATOM 1034 N N . LEU A 1 154 ? 4.148 55.524 10.560 1.00 38.75 136 LEU A N 1
ATOM 1035 C CA . LEU A 1 154 ? 3.078 56.535 10.671 1.00 41.35 136 LEU A CA 1
ATOM 1036 C C . LEU A 1 154 ? 1.675 55.898 10.858 1.00 41.56 136 LEU A C 1
ATOM 1037 O O . LEU A 1 154 ? 0.926 56.324 11.715 1.00 42.14 136 LEU A O 1
ATOM 1042 N N . GLY A 1 155 ? 1.372 54.856 10.092 1.00 39.81 137 GLY A N 1
ATOM 1043 C CA . GLY A 1 155 ? 0.126 54.145 10.248 1.00 43.34 137 GLY A CA 1
ATOM 1044 C C . GLY A 1 155 ? -0.144 53.670 11.666 1.00 47.81 137 GLY A C 1
ATOM 1045 O O . GLY A 1 155 ? -1.229 53.885 12.239 1.00 47.84 137 GLY A O 1
ATOM 1046 N N . LYS A 1 156 ? 0.854 53.046 12.273 1.00 47.42 138 LYS A N 1
ATOM 1047 C CA . LYS A 1 156 ? 0.706 52.580 13.612 1.00 45.09 138 LYS A CA 1
ATOM 1048 C C . LYS A 1 156 ? 0.561 53.755 14.582 1.00 46.46 138 LYS A C 1
ATOM 1049 O O . LYS A 1 156 ? -0.088 53.628 15.626 1.00 48.93 138 LYS A O 1
ATOM 1055 N N . LYS A 1 157 ? 1.180 54.888 14.295 1.00 45.31 139 LYS A N 1
ATOM 1056 C CA . LYS A 1 157 ? 1.117 56.007 15.259 1.00 47.01 139 LYS A CA 1
ATOM 1057 C C . LYS A 1 157 ? -0.245 56.683 15.204 1.00 51.91 139 LYS A C 1
ATOM 1058 O O . LYS A 1 157 ? -0.706 57.166 16.218 1.00 54.85 139 LYS A O 1
ATOM 1064 N N . PHE A 1 158 ? -0.840 56.762 14.007 1.00 49.42 140 PHE A N 1
ATOM 1065 C CA . PHE A 1 158 ? -1.945 57.695 13.741 1.00 46.05 140 PHE A CA 1
ATOM 1066 C C . PHE A 1 158 ? -3.268 57.057 13.378 1.00 44.86 140 PHE A C 1
ATOM 1067 O O . PHE A 1 158 ? -4.292 57.611 13.675 1.00 47.89 140 PHE A O 1
ATOM 1075 N N . ASN A 1 159 ? -3.248 55.885 12.780 1.00 45.47 141 ASN A N 1
ATOM 1076 C CA . ASN A 1 159 ? -4.467 55.224 12.373 1.00 47.20 141 ASN A CA 1
ATOM 1077 C C . ASN A 1 159 ? -5.362 54.841 13.515 1.00 50.76 141 ASN A C 1
ATOM 1078 O O . ASN A 1 159 ? -4.900 54.658 14.616 1.00 52.99 141 ASN A O 1
ATOM 1083 N N . ARG A 1 160 ? -6.660 54.745 13.245 1.00 55.24 142 ARG A N 1
ATOM 1084 C CA . ARG A 1 160 ? -7.642 54.412 14.289 1.00 55.74 142 ARG A CA 1
ATOM 1085 C C . ARG A 1 160 ? -8.806 53.575 13.693 1.00 55.72 142 ARG A C 1
ATOM 1086 O O . ARG A 1 160 ? -8.915 53.414 12.485 1.00 52.21 142 ARG A O 1
ATOM 1094 N N . GLU A 1 161 ? -9.631 52.997 14.556 1.00 59.73 143 GLU A N 1
ATOM 1095 C CA . GLU A 1 161 ? -10.868 52.342 14.133 1.00 63.54 143 GLU A CA 1
ATOM 1096 C C . GLU A 1 161 ? -11.566 53.232 13.101 1.00 57.42 143 GLU A C 1
ATOM 1097 O O . GLU A 1 161 ? -11.796 54.395 13.383 1.00 56.03 143 GLU A O 1
ATOM 1103 N N . GLY A 1 162 ? -11.857 52.687 11.919 1.00 54.51 144 GLY A N 1
ATOM 1104 C CA . GLY A 1 162 ? -12.449 53.428 10.783 1.00 55.68 144 GLY A CA 1
ATOM 1105 C C . GLY A 1 162 ? -11.696 54.649 10.246 1.00 58.29 144 GLY A C 1
ATOM 1106 O O . GLY A 1 162 ? -12.290 55.482 9.595 1.00 54.64 144 GLY A O 1
ATOM 1107 N N . TYR A 1 163 ? -10.385 54.746 10.483 1.00 53.20 145 TYR A N 1
ATOM 1108 C CA . TYR A 1 163 ? -9.620 55.917 10.079 1.00 53.63 145 TYR A CA 1
ATOM 1109 C C . TYR A 1 163 ? -8.224 55.488 9.582 1.00 49.40 145 TYR A C 1
ATOM 1110 O O . TYR A 1 163 ? -7.242 55.642 10.279 1.00 49.38 145 TYR A O 1
ATOM 1119 N N . PRO A 1 164 ? -8.166 54.866 8.407 1.00 50.31 146 PRO A N 1
ATOM 1120 C CA . PRO A 1 164 ? -6.935 54.409 7.751 1.00 49.54 146 PRO A CA 1
ATOM 1121 C C . PRO A 1 164 ? -6.208 55.610 7.080 1.00 46.20 146 PRO A C 1
ATOM 1122 O O . PRO A 1 164 ? -6.039 55.633 5.883 1.00 47.46 146 PRO A O 1
ATOM 1126 N N . VAL A 1 165 ? -5.815 56.579 7.898 1.00 45.99 147 VAL A N 1
ATOM 1127 C CA A VAL A 1 165 ? -5.146 57.790 7.425 0.70 49.42 147 VAL A CA 1
ATOM 1128 C CA B VAL A 1 165 ? -5.137 57.796 7.470 0.30 45.71 147 VAL A CA 1
ATOM 1129 C C . VAL A 1 165 ? -3.784 57.527 6.741 1.00 46.52 147 VAL A C 1
ATOM 1130 O O . VAL A 1 165 ? -3.468 58.162 5.730 1.00 43.34 147 VAL A O 1
ATOM 1137 N N . MET A 1 166 ? -2.972 56.596 7.261 1.00 45.88 148 MET A N 1
ATOM 1138 C CA . MET A 1 166 ? -1.702 56.227 6.598 1.00 42.89 148 MET A CA 1
ATOM 1139 C C . MET A 1 166 ? -1.830 54.770 6.297 1.00 44.18 148 MET A C 1
ATOM 1140 O O . MET A 1 166 ? -1.623 53.921 7.155 1.00 46.33 148 MET A O 1
ATOM 1145 N N . ASP A 1 167 ? -2.260 54.493 5.076 1.00 46.64 149 ASP A N 1
ATOM 1146 C CA . ASP A 1 167 ? -2.478 53.131 4.592 1.00 46.44 149 ASP A CA 1
ATOM 1147 C C . ASP A 1 167 ? -2.229 53.139 3.082 1.00 44.15 149 ASP A C 1
ATOM 1148 O O . ASP A 1 167 ? -3.066 53.602 2.335 1.00 45.79 149 ASP A O 1
ATOM 1153 N N . HIS A 1 168 ? -1.060 52.688 2.632 1.00 41.50 150 HIS A N 1
ATOM 1154 C CA . HIS A 1 168 ? -0.771 52.625 1.201 1.00 39.00 150 HIS A CA 1
ATOM 1155 C C . HIS A 1 168 ? 0.369 51.654 0.834 1.00 40.80 150 HIS A C 1
ATOM 1156 O O . HIS A 1 168 ? 1.061 51.172 1.711 1.00 38.90 150 HIS A O 1
ATOM 1163 N N . TYR A 1 169 ? 0.540 51.383 -0.461 1.00 39.93 151 TYR A N 1
ATOM 1164 C CA . TYR A 1 169 ? 1.596 50.487 -0.923 1.00 41.17 151 TYR A CA 1
ATOM 1165 C C . TYR A 1 169 ? 2.892 51.243 -1.349 1.00 41.56 151 TYR A C 1
ATOM 1166 O O . TYR A 1 169 ? 2.872 52.463 -1.572 1.00 37.60 151 TYR A O 1
ATOM 1175 N N . THR A 1 170 ? 3.999 50.496 -1.393 1.00 35.72 152 THR A N 1
ATOM 1176 C CA . THR A 1 170 ? 5.277 51.010 -1.880 1.00 37.36 152 THR A CA 1
ATOM 1177 C C . THR A 1 170 ? 5.749 50.015 -2.919 1.00 36.27 152 THR A C 1
ATOM 1178 O O . THR A 1 170 ? 5.823 48.802 -2.649 1.00 38.19 152 THR A O 1
ATOM 1182 N N . TYR A 1 171 ? 5.989 50.503 -4.123 1.00 35.08 153 TYR A N 1
ATOM 1183 C CA . TYR A 1 171 ? 6.461 49.640 -5.155 1.00 36.76 153 TYR A CA 1
ATOM 1184 C C . TYR A 1 171 ? 7.811 50.097 -5.645 1.00 34.98 153 TYR A C 1
ATOM 1185 O O . TYR A 1 171 ? 8.065 51.309 -5.779 1.00 32.34 153 TYR A O 1
ATOM 1194 N N . ALA A 1 172 ? 8.635 49.121 -6.009 1.00 34.10 154 ALA A N 1
ATOM 1195 C CA . ALA A 1 172 ? 9.906 49.401 -6.670 1.00 32.41 154 ALA A CA 1
ATOM 1196 C C . ALA A 1 172 ? 10.126 48.519 -7.852 1.00 33.20 154 ALA A C 1
ATOM 1197 O O . ALA A 1 172 ? 10.073 47.295 -7.693 1.00 39.24 154 ALA A O 1
ATOM 1199 N N . LEU A 1 173 ? 10.395 49.100 -9.016 1.00 30.86 155 LEU A N 1
ATOM 1200 C CA . LEU A 1 173 ? 10.795 48.362 -10.197 1.00 35.57 155 LEU A CA 1
ATOM 1201 C C . LEU A 1 173 ? 12.315 48.267 -10.311 1.00 35.30 155 LEU A C 1
ATOM 1202 O O . LEU A 1 173 ? 12.997 49.271 -10.388 1.00 35.01 155 LEU A O 1
ATOM 1207 N N . ILE A 1 174 ? 12.835 47.052 -10.315 1.00 38.01 156 ILE A N 1
ATOM 1208 C CA . ILE A 1 174 ? 14.312 46.777 -10.138 1.00 34.06 156 ILE A CA 1
ATOM 1209 C C . ILE A 1 174 ? 14.758 45.795 -11.182 1.00 38.70 156 ILE A C 1
ATOM 1210 O O . ILE A 1 174 ? 13.930 45.020 -11.677 1.00 34.31 156 ILE A O 1
ATOM 1215 N N . GLY A 1 175 ? 16.062 45.770 -11.449 1.00 35.45 157 GLY A N 1
ATOM 1216 C CA . GLY A 1 175 ? 16.642 44.881 -12.433 1.00 36.05 157 GLY A CA 1
ATOM 1217 C C . GLY A 1 175 ? 17.837 44.159 -11.816 1.00 36.46 157 GLY A C 1
ATOM 1218 O O . GLY A 1 175 ? 18.034 44.206 -10.614 1.00 36.20 157 GLY A O 1
ATOM 1219 N N . ASP A 1 176 ? 18.603 43.468 -12.644 1.00 38.52 158 ASP A N 1
ATOM 1220 C CA . ASP A 1 176 ? 19.783 42.687 -12.198 1.00 38.85 158 ASP A CA 1
ATOM 1221 C C . ASP A 1 176 ? 20.842 43.582 -11.498 1.00 35.82 158 ASP A C 1
ATOM 1222 O O . ASP A 1 176 ? 21.366 43.188 -10.521 1.00 38.98 158 ASP A O 1
ATOM 1227 N N . GLY A 1 177 ? 21.116 44.791 -11.984 1.00 34.34 159 GLY A N 1
ATOM 1228 C CA . GLY A 1 177 ? 22.110 45.670 -11.368 1.00 34.58 159 GLY A CA 1
ATOM 1229 C C . GLY A 1 177 ? 21.798 45.944 -9.912 1.00 36.78 159 GLY A C 1
ATOM 1230 O O . GLY A 1 177 ? 22.663 45.765 -9.054 1.00 36.52 159 GLY A O 1
ATOM 1231 N N . ASP A 1 178 ? 20.542 46.313 -9.621 1.00 35.52 160 ASP A N 1
ATOM 1232 C CA . ASP A 1 178 ? 20.101 46.550 -8.262 1.00 34.78 160 ASP A CA 1
ATOM 1233 C C . ASP A 1 178 ? 20.406 45.363 -7.368 1.00 37.85 160 ASP 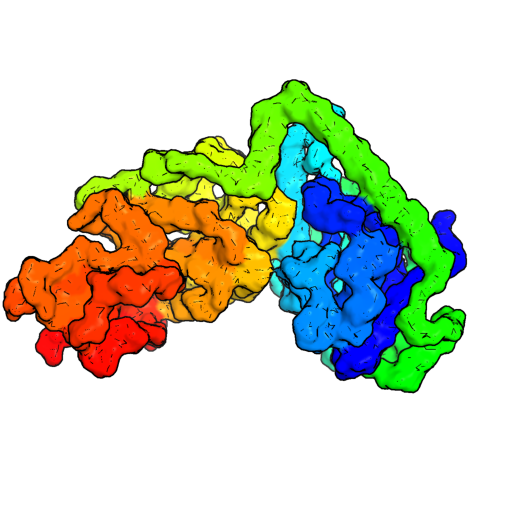A C 1
ATOM 1234 O O . ASP A 1 178 ? 20.955 45.500 -6.269 1.00 35.25 160 ASP A O 1
ATOM 1239 N N . LEU A 1 179 ? 20.003 44.183 -7.828 1.00 37.16 161 LEU A N 1
ATOM 1240 C CA . LEU A 1 179 ? 20.197 42.963 -7.067 1.00 38.33 161 LEU A CA 1
ATOM 1241 C C . LEU A 1 179 ? 21.677 42.502 -6.869 1.00 34.48 161 LEU A C 1
ATOM 1242 O O . LEU A 1 179 ? 21.985 41.723 -5.983 1.00 33.49 161 LEU A O 1
ATOM 1247 N N . MET A 1 180 ? 22.574 42.921 -7.738 1.00 31.69 162 MET A N 1
ATOM 1248 C CA . MET A 1 180 ? 23.978 42.688 -7.438 1.00 33.84 162 MET A CA 1
ATOM 1249 C C . MET A 1 180 ? 24.552 43.622 -6.364 1.00 32.82 162 MET A C 1
ATOM 1250 O O . MET A 1 180 ? 25.529 43.258 -5.710 1.00 34.07 162 MET A O 1
ATOM 1255 N N . GLU A 1 181 ? 23.996 44.828 -6.191 1.00 32.71 163 GLU A N 1
ATOM 1256 C CA . GLU A 1 181 ? 24.601 45.791 -5.283 1.00 30.05 163 GLU A CA 1
ATOM 1257 C C . GLU A 1 181 ? 24.409 45.392 -3.848 1.00 30.00 163 GLU A C 1
ATOM 1258 O O . GLU A 1 181 ? 23.300 45.154 -3.428 1.00 34.00 163 GLU A O 1
ATOM 1264 N N . GLY A 1 182 ? 25.490 45.422 -3.070 1.00 28.64 164 GLY A N 1
ATOM 1265 C CA . GLY A 1 182 ? 25.436 45.204 -1.631 1.00 28.82 164 GLY A CA 1
ATOM 1266 C C . GLY A 1 182 ? 24.313 45.952 -0.910 1.00 33.53 164 GLY A C 1
ATOM 1267 O O . GLY A 1 182 ? 23.685 45.419 0.006 1.00 32.24 164 GLY A O 1
ATOM 1268 N N . VAL A 1 183 ? 24.060 47.200 -1.298 1.00 29.79 165 VAL A N 1
ATOM 1269 C CA . VAL A 1 183 ? 23.183 48.027 -0.493 1.00 28.71 165 VAL A CA 1
ATOM 1270 C C . VAL A 1 183 ? 21.738 47.521 -0.575 1.00 27.93 165 VAL A C 1
ATOM 1271 O O . VAL A 1 183 ? 21.010 47.598 0.426 1.00 26.47 165 VAL A O 1
ATOM 1275 N N . ALA A 1 184 ? 21.357 47.001 -1.732 1.00 28.20 166 ALA A N 1
ATOM 1276 C CA . ALA A 1 184 ? 20.049 46.381 -1.905 1.00 30.02 166 ALA A CA 1
ATOM 1277 C C . ALA A 1 184 ? 19.905 45.074 -1.129 1.00 33.00 166 ALA A C 1
ATOM 1278 O O . ALA A 1 184 ? 18.777 44.678 -0.763 1.00 36.95 166 ALA A O 1
ATOM 1280 N N . SER A 1 185 ? 21.016 44.397 -0.855 1.00 30.94 167 SER A N 1
ATOM 1281 C CA . SER A 1 185 ? 20.987 43.243 0.086 1.00 31.84 167 SER A CA 1
ATOM 1282 C C . SER A 1 185 ? 20.752 43.686 1.494 1.00 31.93 167 SER A C 1
ATOM 1283 O O . SER A 1 185 ? 19.852 43.196 2.178 1.00 33.26 167 SER A O 1
ATOM 1286 N N . GLU A 1 186 ? 21.496 44.690 1.927 1.00 29.62 168 GLU A N 1
ATOM 1287 C CA . GLU A 1 186 ? 21.252 45.259 3.252 1.00 28.67 168 GLU A CA 1
ATOM 1288 C C . GLU A 1 186 ? 19.773 45.713 3.367 1.00 28.46 168 GLU A C 1
ATOM 1289 O O . GLU A 1 186 ? 19.115 45.437 4.334 1.00 31.20 168 GLU A O 1
ATOM 1295 N N . ALA A 1 187 ? 19.246 46.383 2.362 1.00 29.10 169 ALA A N 1
ATOM 1296 C CA . ALA A 1 187 ? 17.830 46.899 2.419 1.00 30.68 169 ALA A CA 1
ATOM 1297 C C . ALA A 1 187 ? 16.825 45.733 2.430 1.00 32.10 169 ALA A C 1
ATOM 1298 O O . ALA A 1 187 ? 15.873 45.750 3.165 1.00 31.56 169 ALA A O 1
ATOM 1300 N N . ALA A 1 188 ? 17.061 44.735 1.596 1.00 34.96 170 ALA A N 1
ATOM 1301 C CA . ALA A 1 188 ? 16.144 43.574 1.554 1.00 34.78 170 ALA A CA 1
ATOM 1302 C C . ALA A 1 188 ? 16.155 42.773 2.817 1.00 35.68 170 ALA A C 1
ATOM 1303 O O . ALA A 1 188 ? 15.148 42.278 3.236 1.00 39.42 170 ALA A O 1
ATOM 1305 N N . SER A 1 189 ? 17.295 42.650 3.471 1.00 37.25 171 SER A N 1
ATOM 1306 C CA . SER A 1 189 ? 17.380 41.897 4.745 1.00 34.81 171 SER A CA 1
ATOM 1307 C C . SER A 1 189 ? 16.627 42.668 5.804 1.00 34.44 171 SER A C 1
ATOM 1308 O O . SER A 1 189 ? 15.863 42.135 6.615 1.00 37.18 171 SER A O 1
ATOM 1311 N N . LEU A 1 190 ? 16.755 43.968 5.775 1.00 33.65 172 LEU A N 1
ATOM 1312 C CA . LEU A 1 190 ? 16.150 44.775 6.807 1.00 30.98 172 LEU A CA 1
ATOM 1313 C C . LEU A 1 190 ? 14.667 44.789 6.569 1.00 33.00 172 LEU A C 1
ATOM 1314 O O . LEU A 1 190 ? 13.871 44.795 7.525 1.00 31.72 172 LEU A O 1
ATOM 1319 N N . ALA A 1 191 ? 14.259 44.818 5.311 1.00 34.26 173 ALA A N 1
ATOM 1320 C CA . ALA A 1 191 ? 12.833 44.879 5.002 1.00 35.87 173 ALA A CA 1
ATOM 1321 C C . ALA A 1 191 ? 12.075 43.528 5.376 1.00 38.98 173 ALA A C 1
ATOM 1322 O O . ALA A 1 191 ? 10.931 43.539 5.917 1.00 34.76 173 ALA A O 1
ATOM 1324 N N . GLY A 1 192 ? 12.746 42.417 5.101 1.00 37.42 174 GLY A N 1
ATOM 1325 C CA . GLY A 1 192 ? 12.325 41.066 5.489 1.00 37.81 174 GLY A CA 1
ATOM 1326 C C . GLY A 1 192 ? 12.177 40.991 6.979 1.00 40.47 174 GLY A C 1
ATOM 1327 O O . GLY A 1 192 ? 11.142 40.561 7.478 1.00 39.80 174 GLY A O 1
ATOM 1328 N N . HIS A 1 193 ? 13.175 41.453 7.725 1.00 40.75 175 HIS A N 1
ATOM 1329 C CA . HIS A 1 193 ? 13.079 41.403 9.178 1.00 41.05 175 HIS A CA 1
ATOM 1330 C C . HIS A 1 193 ? 11.939 42.273 9.718 1.00 42.79 175 HIS A C 1
ATOM 1331 O O . HIS A 1 193 ? 11.334 41.953 10.727 1.00 45.86 175 HIS A O 1
ATOM 1338 N N . LEU A 1 194 ? 11.656 43.396 9.065 1.00 40.48 176 LEU A N 1
ATOM 1339 C CA . LEU A 1 194 ? 10.635 44.284 9.574 1.00 41.92 176 LEU A CA 1
ATOM 1340 C C . LEU A 1 194 ? 9.238 43.907 9.039 1.00 42.26 176 LEU A C 1
ATOM 1341 O O . LEU A 1 194 ? 8.296 44.632 9.311 1.00 42.25 176 LEU A O 1
ATOM 1346 N N . LYS A 1 195 ? 9.170 42.846 8.232 1.00 39.60 177 LYS A N 1
ATOM 1347 C CA . LYS A 1 195 ? 7.958 42.313 7.663 1.00 43.88 177 LYS A CA 1
ATOM 1348 C C . LYS A 1 195 ? 7.081 43.346 6.964 1.00 46.25 177 LYS A C 1
ATOM 1349 O O . LYS A 1 195 ? 5.876 43.462 7.234 1.00 43.14 177 LYS A O 1
ATOM 1355 N N . LEU A 1 196 ? 7.695 44.113 6.081 1.00 44.09 178 LEU A N 1
ATOM 1356 C CA . LEU A 1 196 ? 7.027 45.285 5.518 1.00 43.45 178 LEU A CA 1
ATOM 1357 C C . LEU A 1 196 ? 6.117 44.783 4.411 1.00 43.09 178 LEU A C 1
ATOM 1358 O O . LEU A 1 196 ? 6.454 44.835 3.241 1.00 44.42 178 LEU A O 1
ATOM 1363 N N . GLY A 1 197 ? 4.948 44.280 4.800 1.00 43.25 179 GLY A N 1
ATOM 1364 C CA . GLY A 1 197 ? 4.031 43.620 3.842 1.00 43.01 179 GLY A CA 1
ATOM 1365 C C . GLY A 1 197 ? 3.393 44.492 2.784 1.00 43.81 179 GLY A C 1
ATOM 1366 O O . GLY A 1 197 ? 2.865 44.001 1.779 1.00 44.69 179 GLY A O 1
ATOM 1367 N N . LYS A 1 198 ? 3.501 45.806 2.961 1.00 46.13 180 LYS A N 1
ATOM 1368 C CA . LYS A 1 198 ? 2.993 46.737 1.975 1.00 45.37 180 LYS A CA 1
ATOM 1369 C C . LYS A 1 198 ? 4.006 47.066 0.900 1.00 44.55 180 LYS A C 1
ATOM 1370 O O . LYS A 1 198 ? 3.707 47.891 0.022 1.00 40.91 180 LYS A O 1
ATOM 1376 N N . LEU A 1 199 ? 5.177 46.400 0.916 1.00 44.11 181 LEU A N 1
ATOM 1377 C CA . LEU A 1 199 ? 6.240 46.697 -0.046 1.00 40.25 181 LEU A CA 1
ATOM 1378 C C . LEU A 1 199 ? 6.291 45.618 -1.089 1.00 39.95 181 LEU A C 1
ATOM 1379 O O . LEU A 1 199 ? 6.351 44.477 -0.756 1.00 42.17 181 LEU A O 1
ATOM 1384 N N . ILE A 1 200 ? 6.328 45.996 -2.362 1.00 41.03 182 ILE A N 1
ATOM 1385 C CA . ILE A 1 200 ? 6.317 45.055 -3.431 1.00 39.94 182 ILE A CA 1
ATOM 1386 C C . ILE A 1 200 ? 7.356 45.418 -4.486 1.00 41.11 182 ILE A C 1
ATOM 1387 O O . ILE A 1 200 ? 7.340 46.561 -5.005 1.00 47.13 182 ILE A O 1
ATOM 1392 N N . ALA A 1 201 ? 8.226 44.477 -4.857 1.00 37.35 183 ALA A N 1
ATOM 1393 C CA . ALA A 1 201 ? 9.184 44.764 -5.910 1.00 36.90 183 ALA A CA 1
ATOM 1394 C C . ALA A 1 201 ? 8.873 44.027 -7.163 1.00 36.86 183 ALA A C 1
ATOM 1395 O O . ALA A 1 201 ? 8.583 42.837 -7.107 1.00 46.06 183 ALA A O 1
ATOM 1397 N N . LEU A 1 202 ? 8.925 44.722 -8.286 1.00 37.69 184 LEU A N 1
ATOM 1398 C CA . LEU A 1 202 ? 8.823 44.141 -9.583 1.00 38.26 184 LEU A CA 1
ATOM 1399 C C . LEU A 1 202 ? 10.200 44.054 -10.231 1.00 42.37 184 LEU A C 1
ATOM 1400 O O . LEU A 1 202 ? 10.886 45.079 -10.530 1.00 36.74 184 LEU A O 1
ATOM 1405 N N . TYR A 1 203 ? 10.622 42.801 -10.408 1.00 39.69 185 TYR A N 1
ATOM 1406 C CA . TYR A 1 203 ? 11.914 42.495 -10.894 1.00 35.79 185 TYR A CA 1
ATOM 1407 C C . TYR A 1 203 ? 11.810 42.147 -12.347 1.00 38.26 185 TYR A C 1
ATOM 1408 O O . TYR A 1 203 ? 11.295 41.102 -12.754 1.00 38.49 185 TYR A O 1
ATOM 1417 N N . ASP A 1 204 ? 12.289 43.067 -13.169 1.00 38.31 186 ASP A N 1
ATOM 1418 C CA . ASP A 1 204 ? 12.422 42.828 -14.567 1.00 41.40 186 ASP A CA 1
ATOM 1419 C C . ASP A 1 204 ? 13.656 41.880 -14.814 1.00 46.11 186 ASP A C 1
ATOM 1420 O O . ASP A 1 204 ? 14.815 42.312 -14.880 1.00 41.64 186 ASP A O 1
ATOM 1425 N N . SER A 1 205 ? 13.384 40.587 -14.943 1.00 46.47 187 SER A N 1
ATOM 1426 C CA . SER A 1 205 ? 14.425 39.563 -15.032 1.00 44.67 187 SER A CA 1
ATOM 1427 C C . SER A 1 205 ? 14.539 39.136 -16.450 1.00 47.10 187 SER A C 1
ATOM 1428 O O . SER A 1 205 ? 13.682 38.430 -16.977 1.00 47.16 187 SER A O 1
ATOM 1431 N N . ASN A 1 206 ? 15.590 39.618 -17.104 1.00 49.84 188 ASN A N 1
ATOM 1432 C CA . ASN A 1 206 ? 15.747 39.426 -18.533 1.00 49.05 188 ASN A CA 1
ATOM 1433 C C . ASN A 1 206 ? 17.054 38.729 -18.920 1.00 48.37 188 ASN A C 1
ATOM 1434 O O . ASN A 1 206 ? 17.346 38.637 -20.084 1.00 56.30 188 ASN A O 1
ATOM 1439 N N . GLY A 1 207 ? 17.852 38.283 -17.947 1.00 53.41 189 GLY A N 1
ATOM 1440 C CA . GLY A 1 207 ? 19.179 37.655 -18.184 1.00 50.78 189 GLY A CA 1
ATOM 1441 C C . GLY A 1 207 ? 20.267 38.523 -18.820 1.00 54.97 189 GLY A C 1
ATOM 1442 O O . GLY A 1 207 ? 21.283 37.991 -19.334 1.00 47.94 189 GLY A O 1
ATOM 1443 N N . ILE A 1 208 ? 20.072 39.849 -18.848 1.00 49.42 190 ILE A N 1
ATOM 1444 C CA . ILE A 1 208 ? 21.035 40.703 -19.509 1.00 52.76 190 ILE A CA 1
ATOM 1445 C C . ILE A 1 208 ? 21.410 41.881 -18.600 1.00 57.20 190 ILE A C 1
ATOM 1446 O O . ILE A 1 208 ? 20.544 42.506 -17.934 1.00 59.48 190 ILE A O 1
ATOM 1451 N N . SER A 1 209 ? 22.712 42.112 -18.514 1.00 57.63 191 SER A N 1
ATOM 1452 C CA . SER A 1 209 ? 23.252 43.336 -17.956 1.00 61.97 191 SER A CA 1
ATOM 1453 C C . SER A 1 209 ? 24.059 43.990 -19.089 1.00 61.37 191 SER A C 1
ATOM 1454 O O . SER A 1 209 ? 24.040 43.517 -20.240 1.00 54.43 191 SER A O 1
ATOM 1457 N N . LEU A 1 210 ? 24.725 45.094 -18.767 1.00 63.72 192 LEU A N 1
ATOM 1458 C CA . LEU A 1 210 ? 25.320 45.990 -19.770 1.00 65.82 192 LEU A CA 1
ATOM 1459 C C . LEU A 1 210 ? 26.402 45.330 -20.650 1.00 63.15 192 LEU A C 1
ATOM 1460 O O . LEU A 1 210 ? 26.463 45.523 -21.878 1.00 65.29 192 LEU A O 1
ATOM 1465 N N . ASP A 1 211 ? 27.232 44.532 -19.999 1.00 61.32 193 ASP A N 1
ATOM 1466 C CA . ASP A 1 211 ? 28.436 43.980 -20.608 1.00 61.75 193 ASP A CA 1
ATOM 1467 C C . ASP A 1 211 ? 28.130 42.709 -21.377 1.00 61.77 193 ASP A C 1
ATOM 1468 O O . ASP A 1 211 ? 28.950 42.234 -22.154 1.00 66.40 193 ASP A O 1
ATOM 1473 N N . GLY A 1 212 ? 26.970 42.132 -21.105 1.00 60.32 194 GLY A N 1
ATOM 1474 C CA . GLY A 1 212 ? 26.610 40.840 -21.676 1.00 59.36 194 GLY A CA 1
ATOM 1475 C C . GLY A 1 212 ? 25.609 40.059 -20.831 1.00 59.52 194 GLY A C 1
ATOM 1476 O O . GLY A 1 212 ? 24.830 40.607 -19.979 1.00 54.60 194 GLY A O 1
ATOM 1477 N N . LYS A 1 213 ? 25.624 38.761 -21.073 1.00 61.54 195 LYS A N 1
ATOM 1478 C CA . LYS A 1 213 ? 24.774 37.860 -20.323 1.00 73.09 195 LYS A CA 1
ATOM 1479 C C . LYS A 1 213 ? 25.121 38.040 -18.849 1.00 66.46 195 LYS A C 1
ATOM 1480 O O . LYS A 1 213 ? 26.309 37.957 -18.458 1.00 62.96 195 LYS A O 1
ATOM 1486 N N . THR A 1 214 ? 24.080 38.264 -18.064 1.00 53.09 196 THR A N 1
ATOM 1487 C CA . THR A 1 214 ? 24.117 38.147 -16.631 1.00 54.67 196 THR A CA 1
ATOM 1488 C C . THR A 1 214 ? 24.812 36.855 -16.081 1.00 56.74 196 THR A C 1
ATOM 1489 O O . THR A 1 214 ? 25.490 36.896 -15.041 1.00 53.39 196 THR A O 1
ATOM 1493 N N . SER A 1 215 ? 24.648 35.719 -16.760 1.00 54.51 197 SER A N 1
ATOM 1494 C CA . SER A 1 215 ? 25.296 34.505 -16.303 1.00 58.63 197 SER A CA 1
ATOM 1495 C C . SER A 1 215 ? 26.864 34.574 -16.401 1.00 55.96 197 SER A C 1
ATOM 1496 O O . SER A 1 215 ? 27.541 33.715 -15.879 1.00 56.10 197 SER A O 1
ATOM 1499 N N . ALA A 1 216 ? 27.445 35.607 -17.017 1.00 52.39 198 ALA A N 1
ATOM 1500 C CA . ALA A 1 216 ? 28.891 35.794 -16.896 1.00 45.84 198 ALA A CA 1
ATOM 1501 C C . ALA A 1 216 ? 29.273 36.239 -15.477 1.00 42.78 198 ALA A C 1
ATOM 1502 O O . ALA A 1 216 ? 30.403 36.113 -15.125 1.00 43.52 198 ALA A O 1
ATOM 1504 N N . SER A 1 217 ? 28.354 36.759 -14.664 1.00 42.64 199 SER A N 1
ATOM 1505 C CA . SER A 1 217 ? 28.728 37.155 -13.286 1.00 42.56 199 SER A CA 1
ATOM 1506 C C . SER A 1 217 ? 27.707 36.914 -12.232 1.00 39.68 199 SER A C 1
ATOM 1507 O O . SER A 1 217 ? 28.036 37.017 -11.046 1.00 38.77 199 SER A O 1
ATOM 1510 N N . PHE A 1 218 ? 26.483 36.611 -12.633 1.00 39.44 200 PHE A N 1
ATOM 1511 C CA . PHE A 1 218 ? 25.336 36.634 -11.724 1.00 43.17 200 PHE A CA 1
ATOM 1512 C C . PHE A 1 218 ? 24.370 35.493 -12.027 1.00 44.12 200 PHE A C 1
ATOM 1513 O O . PHE A 1 218 ? 23.453 35.669 -12.757 1.00 51.13 200 PHE A O 1
ATOM 1521 N N . THR A 1 219 ? 24.567 34.361 -11.404 1.00 44.05 201 THR A N 1
ATOM 1522 C CA . THR A 1 219 ? 23.828 33.134 -11.676 1.00 43.66 201 THR A CA 1
ATOM 1523 C C . THR A 1 219 ? 23.252 32.633 -10.365 1.00 40.01 201 THR A C 1
ATOM 1524 O O . THR A 1 219 ? 22.930 31.501 -10.237 1.00 41.12 201 THR A O 1
ATOM 1528 N N . GLU A 1 220 ? 23.194 33.472 -9.362 1.00 38.09 202 GLU A N 1
ATOM 1529 C CA . GLU A 1 220 ? 22.615 33.092 -8.082 1.00 41.99 202 GLU A CA 1
ATOM 1530 C C . GLU A 1 220 ? 21.074 32.868 -8.145 1.00 43.83 202 GLU A C 1
ATOM 1531 O O . GLU A 1 220 ? 20.387 33.314 -9.064 1.00 39.76 202 GLU A O 1
ATOM 1537 N N . ASN A 1 221 ? 20.546 32.240 -7.118 1.00 43.09 203 ASN A N 1
ATOM 1538 C CA . ASN A 1 221 ? 19.109 32.030 -7.069 1.00 46.76 203 ASN A CA 1
ATOM 1539 C C . ASN A 1 221 ? 18.444 33.118 -6.278 1.00 42.06 203 ASN A C 1
ATOM 1540 O O . ASN A 1 221 ? 18.335 33.049 -5.023 1.00 43.30 203 ASN A O 1
ATOM 1545 N N . VAL A 1 222 ? 17.964 34.098 -7.034 1.00 40.88 204 VAL A N 1
ATOM 1546 C CA . VAL A 1 222 ? 17.409 35.323 -6.457 1.00 40.80 204 VAL A CA 1
ATOM 1547 C C . VAL A 1 222 ? 16.157 35.029 -5.597 1.00 42.81 204 VAL A C 1
ATOM 1548 O O . VAL A 1 222 ? 16.051 35.509 -4.435 1.00 43.31 204 VAL A O 1
ATOM 1552 N N . GLY A 1 223 ? 15.225 34.217 -6.136 1.00 42.14 205 GLY A N 1
ATOM 1553 C CA . GLY A 1 223 ? 14.027 33.871 -5.378 1.00 42.46 205 GLY A CA 1
ATOM 1554 C C . GLY A 1 223 ? 14.355 33.274 -4.028 1.00 43.03 205 GLY A C 1
ATOM 1555 O O . GLY A 1 223 ? 13.804 33.677 -2.969 1.00 42.38 205 GLY A O 1
ATOM 1556 N N . ALA A 1 224 ? 15.279 32.315 -4.035 1.00 43.05 206 ALA A N 1
ATOM 1557 C CA . ALA A 1 224 ? 15.656 31.663 -2.788 1.00 44.85 206 ALA A CA 1
ATOM 1558 C C . ALA A 1 224 ? 16.337 32.617 -1.813 1.00 43.05 206 ALA A C 1
ATOM 1559 O O . ALA A 1 224 ? 16.072 32.572 -0.593 1.00 42.24 206 ALA A O 1
ATOM 1561 N N . ARG A 1 225 ? 17.224 33.485 -2.316 1.00 43.19 207 ARG A N 1
ATOM 1562 C CA . ARG A 1 225 ? 17.823 34.501 -1.413 1.00 41.81 207 ARG A CA 1
ATOM 1563 C C . ARG A 1 225 ? 16.734 35.327 -0.807 1.00 38.47 207 ARG A C 1
ATOM 1564 O O . ARG A 1 225 ? 16.679 35.547 0.401 1.00 40.67 207 ARG A O 1
ATOM 1572 N N . PHE A 1 226 ? 15.832 35.784 -1.655 1.00 38.52 208 PHE A N 1
ATOM 1573 C CA . PHE A 1 226 ? 14.764 36.635 -1.138 1.00 41.24 208 PHE A CA 1
ATOM 1574 C C . PHE A 1 226 ? 13.907 35.930 -0.107 1.00 41.83 208 PHE A C 1
ATOM 1575 O O . PHE A 1 226 ? 13.583 36.495 0.957 1.00 38.80 208 PHE A O 1
ATOM 1583 N N . GLU A 1 227 ? 13.641 34.644 -0.358 1.00 43.95 209 GLU A N 1
ATOM 1584 C CA . GLU A 1 227 ? 12.931 33.855 0.643 1.00 45.13 209 GLU A CA 1
ATOM 1585 C C . GLU A 1 227 ? 13.739 33.728 1.898 1.00 42.63 209 GLU A C 1
ATOM 1586 O O . GLU A 1 227 ? 13.220 33.817 2.998 1.00 42.86 209 GLU A O 1
ATOM 1592 N N . ALA A 1 228 ? 15.046 33.579 1.762 1.00 43.87 210 ALA A N 1
ATOM 1593 C CA . ALA A 1 228 ? 15.893 33.471 2.969 1.00 42.49 210 ALA A CA 1
ATOM 1594 C C . ALA A 1 228 ? 15.841 34.766 3.808 1.00 41.97 210 ALA A C 1
ATOM 1595 O O . ALA A 1 228 ? 16.038 34.754 5.049 1.00 37.65 210 ALA A O 1
ATOM 1597 N N . TYR A 1 229 ? 15.563 35.896 3.144 1.00 42.69 211 TYR A N 1
ATOM 1598 C CA . TYR A 1 229 ? 15.341 37.151 3.877 1.00 45.81 211 TYR A CA 1
ATOM 1599 C C . TYR A 1 229 ? 14.012 37.228 4.633 1.00 48.41 211 TYR A C 1
ATOM 1600 O O . TYR A 1 229 ? 13.876 38.084 5.526 1.00 49.37 211 TYR A O 1
ATOM 1609 N N . GLY A 1 230 ? 13.023 36.424 4.249 1.00 51.02 212 GLY A N 1
ATOM 1610 C CA . GLY A 1 230 ? 11.658 36.527 4.872 1.00 48.65 212 GLY A CA 1
ATOM 1611 C C . GLY A 1 230 ? 10.695 37.296 3.996 1.00 48.05 212 GLY A C 1
ATOM 1612 O O . GLY A 1 230 ? 9.679 37.821 4.455 1.00 51.35 212 GLY A O 1
ATOM 1613 N N . TRP A 1 231 ? 11.039 37.365 2.718 1.00 45.50 213 TRP A N 1
ATOM 1614 C CA . TRP A 1 231 ? 10.167 37.864 1.702 1.00 45.22 213 TRP A CA 1
ATOM 1615 C C . TRP A 1 231 ? 9.363 36.657 1.102 1.00 51.31 213 TRP A C 1
ATOM 1616 O O . TRP A 1 231 ? 9.731 35.484 1.284 1.00 50.89 213 TRP A O 1
ATOM 1627 N N . GLN A 1 232 ? 8.306 37.013 0.370 1.00 46.57 214 GLN A N 1
ATOM 1628 C CA . GLN A 1 232 ? 7.551 36.169 -0.485 1.00 47.87 214 GLN A CA 1
ATOM 1629 C C . GLN A 1 232 ? 8.085 36.309 -1.883 1.00 48.33 214 GLN A C 1
ATOM 1630 O O . GLN A 1 232 ? 8.320 37.391 -2.406 1.00 47.63 214 GLN A O 1
ATOM 1636 N N . TYR A 1 233 ? 8.234 35.187 -2.544 1.00 48.61 215 TYR A N 1
ATOM 1637 C CA . TYR A 1 233 ? 8.687 35.217 -3.902 1.00 45.91 215 TYR A CA 1
ATOM 1638 C C . TYR A 1 233 ? 7.592 34.721 -4.826 1.00 46.63 215 TYR A C 1
ATOM 1639 O O . TYR A 1 233 ? 7.009 33.705 -4.569 1.00 50.85 215 TYR A O 1
ATOM 1648 N N . ILE A 1 234 ? 7.349 35.416 -5.927 1.00 47.41 216 ILE A N 1
ATOM 1649 C CA . ILE A 1 234 ? 6.386 34.968 -6.899 1.00 47.24 216 ILE A CA 1
ATOM 1650 C C . ILE A 1 234 ? 7.068 35.047 -8.213 1.00 45.80 216 ILE A C 1
ATOM 1651 O O . ILE A 1 234 ? 7.653 36.057 -8.526 1.00 43.99 216 ILE A O 1
ATOM 1656 N N . LEU A 1 235 ? 6.947 33.990 -9.004 1.00 46.53 217 LEU A N 1
ATOM 1657 C CA . LEU A 1 235 ? 7.459 33.979 -10.377 1.00 47.86 217 LEU A CA 1
ATOM 1658 C C . LEU A 1 235 ? 6.369 34.180 -11.374 1.00 48.89 217 LEU A C 1
ATOM 1659 O O . LEU A 1 235 ? 5.348 33.549 -11.278 1.00 49.01 217 LEU A O 1
ATOM 1664 N N . VAL A 1 236 ? 6.629 35.038 -12.353 1.00 50.17 218 VAL A N 1
ATOM 1665 C CA . VAL A 1 236 ? 5.795 35.201 -13.521 1.00 51.82 218 VAL A CA 1
ATOM 1666 C C . VAL A 1 236 ? 6.666 34.871 -14.679 1.00 54.64 218 VAL A C 1
ATOM 1667 O O . VAL A 1 236 ? 7.483 35.696 -15.148 1.00 51.60 218 VAL A O 1
ATOM 1671 N N . GLU A 1 237 ? 6.456 33.663 -15.159 1.00 56.48 219 GLU A N 1
ATOM 1672 C CA . GLU A 1 237 ? 7.237 33.121 -16.224 1.00 57.60 219 GLU A CA 1
ATOM 1673 C C . GLU A 1 237 ? 6.974 33.794 -17.542 1.00 50.81 219 GLU A C 1
ATOM 1674 O O . GLU A 1 237 ? 7.852 33.878 -18.368 1.00 50.72 219 GLU A O 1
ATOM 1680 N N . ASP A 1 238 ? 5.764 34.257 -17.774 1.00 52.44 220 ASP A N 1
ATOM 1681 C CA . ASP A 1 238 ? 5.492 34.974 -19.022 1.00 54.63 220 ASP A CA 1
ATOM 1682 C C . ASP A 1 238 ? 5.237 36.433 -18.689 1.00 52.90 220 ASP A C 1
ATOM 1683 O O . ASP A 1 238 ? 4.118 36.845 -18.368 1.00 48.91 220 ASP A O 1
ATOM 1688 N N . GLY A 1 239 ? 6.294 37.219 -18.794 1.00 53.51 221 GLY A N 1
ATOM 1689 C CA . GLY A 1 239 ? 6.260 38.603 -18.407 1.00 49.19 221 GLY A CA 1
ATOM 1690 C C . GLY A 1 239 ? 5.593 39.515 -19.395 1.00 54.71 221 GLY A C 1
ATOM 1691 O O . GLY A 1 239 ? 5.477 40.710 -19.105 1.00 57.03 221 GLY A O 1
ATOM 1692 N N . PHE A 1 240 ? 5.152 39.009 -20.564 1.00 60.11 222 PHE A N 1
ATOM 1693 C CA . PHE A 1 240 ? 4.272 39.841 -21.421 1.00 56.38 222 PHE A CA 1
ATOM 1694 C C . PHE A 1 240 ? 2.797 39.521 -21.281 1.00 54.02 222 PHE A C 1
ATOM 1695 O O . PHE A 1 240 ? 1.975 40.097 -21.992 1.00 48.06 222 PHE A O 1
ATOM 1703 N N . ASN A 1 241 ? 2.469 38.668 -20.313 1.00 52.35 223 ASN A N 1
ATOM 1704 C CA . ASN A 1 241 ? 1.105 38.333 -19.976 1.00 51.87 223 ASN A CA 1
ATOM 1705 C C . ASN A 1 241 ? 0.563 39.224 -18.886 1.00 51.57 223 ASN A C 1
ATOM 1706 O O . ASN A 1 241 ? 0.859 39.025 -17.701 1.00 54.19 223 ASN A O 1
ATOM 1711 N N . LEU A 1 242 ? -0.283 40.179 -19.293 1.00 51.83 224 LEU A N 1
ATOM 1712 C CA . LEU A 1 242 ? -0.786 41.235 -18.409 1.00 49.50 224 LEU A CA 1
ATOM 1713 C C . LEU A 1 242 ? -1.582 40.701 -17.286 1.00 49.49 224 LEU A C 1
ATOM 1714 O O . LEU A 1 242 ? -1.633 41.258 -16.200 1.00 49.87 224 LEU A O 1
ATOM 1719 N N . GLU A 1 243 ? -2.273 39.621 -17.598 1.00 56.11 225 GLU A N 1
ATOM 1720 C CA . GLU A 1 243 ? -3.183 38.963 -16.702 1.00 56.80 225 GLU A CA 1
ATOM 1721 C C . GLU A 1 243 ? -2.389 38.300 -15.613 1.00 51.44 225 GLU A C 1
ATOM 1722 O O . GLU A 1 243 ? -2.749 38.411 -14.441 1.00 49.59 225 GLU A O 1
ATOM 1728 N N . GLU A 1 244 ? -1.343 37.552 -15.991 1.00 52.11 226 GLU A N 1
ATOM 1729 C CA . GLU A 1 244 ? -0.515 36.891 -14.967 1.00 54.32 226 GLU A CA 1
ATOM 1730 C C . GLU A 1 244 ? 0.151 37.905 -14.002 1.00 53.73 226 GLU A C 1
ATOM 1731 O O . GLU A 1 244 ? 0.303 37.625 -12.797 1.00 53.94 226 GLU A O 1
ATOM 1737 N N . ILE A 1 245 ? 0.540 39.076 -14.522 1.00 51.57 227 ILE A N 1
ATOM 1738 C CA . ILE A 1 245 ? 1.263 40.091 -13.699 1.00 46.20 227 ILE A CA 1
ATOM 1739 C C . ILE A 1 245 ? 0.325 40.619 -12.653 1.00 47.83 227 ILE A C 1
ATOM 1740 O O . ILE A 1 245 ? 0.611 40.580 -11.452 1.00 53.89 227 ILE A O 1
ATOM 1745 N N . ASP A 1 246 ? -0.861 41.005 -13.120 1.00 52.85 228 ASP A N 1
ATOM 1746 C CA . ASP A 1 246 ? -1.982 41.411 -12.269 1.00 49.65 228 ASP A CA 1
ATOM 1747 C C . ASP A 1 246 ? -2.261 40.436 -11.133 1.00 49.11 228 ASP A C 1
ATOM 1748 O O . ASP A 1 246 ? -2.289 40.825 -9.964 1.00 52.22 228 ASP A O 1
ATOM 1753 N N . LYS A 1 247 ? -2.479 39.174 -11.473 1.00 50.72 229 LYS A N 1
ATOM 1754 C CA . LYS A 1 247 ? -2.642 38.115 -10.474 1.00 55.25 229 LYS A CA 1
ATOM 1755 C C . LYS A 1 247 ? -1.515 38.106 -9.425 1.00 52.62 229 LYS A C 1
ATOM 1756 O O . LYS A 1 247 ? -1.764 38.053 -8.201 1.00 50.44 229 LYS A O 1
ATOM 1762 N N . ALA A 1 248 ? -0.269 38.098 -9.908 1.00 54.22 230 ALA A N 1
ATOM 1763 C CA . ALA A 1 248 ? 0.917 38.082 -9.014 1.00 48.91 230 ALA A CA 1
ATOM 1764 C C . ALA A 1 248 ? 0.884 39.307 -8.074 1.00 49.16 230 ALA A C 1
ATOM 1765 O O . ALA A 1 248 ? 1.016 39.198 -6.840 1.00 47.05 230 ALA A O 1
ATOM 1767 N N . ILE A 1 249 ? 0.563 40.470 -8.625 1.00 48.68 231 ILE A N 1
ATOM 1768 C CA . ILE A 1 249 ? 0.407 41.624 -7.740 1.00 47.55 231 ILE A CA 1
ATOM 1769 C C . ILE A 1 249 ? -0.708 41.490 -6.728 1.00 49.68 231 ILE A C 1
ATOM 1770 O O . ILE A 1 249 ? -0.552 41.904 -5.572 1.00 46.32 231 ILE A O 1
ATOM 1775 N N . VAL A 1 250 ? -1.856 40.948 -7.160 1.00 50.39 232 VAL A N 1
ATOM 1776 C CA . VAL A 1 250 ? -2.914 40.625 -6.200 1.00 48.48 232 VAL A CA 1
ATOM 1777 C C . VAL A 1 250 ? -2.445 39.651 -5.077 1.00 45.07 232 VAL A C 1
ATOM 1778 O O . VAL A 1 250 ? -2.659 39.922 -3.876 1.00 44.40 232 VAL A O 1
ATOM 1782 N N . GLN A 1 251 ? -1.801 38.537 -5.421 1.00 43.89 233 GLN A N 1
ATOM 1783 C CA . GLN A 1 251 ? -1.224 37.662 -4.324 1.00 49.40 233 GLN A CA 1
ATOM 1784 C C . GLN A 1 251 ? -0.144 38.410 -3.475 1.00 50.91 233 GLN A C 1
ATOM 1785 O O . GLN A 1 251 ? -0.007 38.177 -2.258 1.00 48.80 233 GLN A O 1
ATOM 1791 N N . ALA A 1 252 ? 0.660 39.258 -4.123 1.00 46.67 234 ALA A N 1
ATOM 1792 C CA . ALA A 1 252 ? 1.637 40.039 -3.342 1.00 49.84 234 ALA A CA 1
ATOM 1793 C C . ALA A 1 252 ? 0.910 40.861 -2.273 1.00 49.44 234 ALA A C 1
ATOM 1794 O O . ALA A 1 252 ? 1.260 40.838 -1.095 1.00 47.15 234 ALA A O 1
ATOM 1796 N 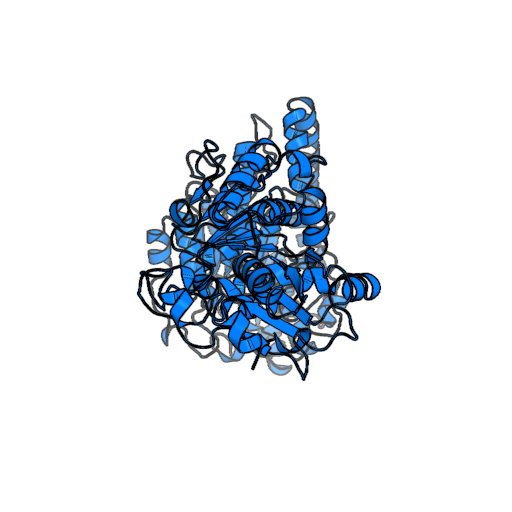N . LYS A 1 253 ? -0.159 41.534 -2.680 1.00 54.15 235 LYS A N 1
ATOM 1797 C CA . LYS A 1 253 ? -0.978 42.315 -1.731 1.00 54.24 235 LYS A CA 1
ATOM 1798 C C . LYS A 1 253 ? -1.675 41.486 -0.642 1.00 55.30 235 LYS A C 1
ATOM 1799 O O . LYS A 1 253 ? -1.736 41.893 0.525 1.00 50.60 235 LYS A O 1
ATOM 1805 N N . ALA A 1 254 ? -2.177 40.310 -1.004 1.00 57.90 236 ALA A N 1
ATOM 1806 C CA . ALA A 1 254 ? -2.857 39.478 -0.014 1.00 60.14 236 ALA A CA 1
ATOM 1807 C C . ALA A 1 254 ? -1.897 39.017 1.041 1.00 58.84 236 ALA A C 1
ATOM 1808 O O . ALA A 1 254 ? -2.311 38.833 2.203 1.00 53.77 236 ALA A O 1
ATOM 1810 N N . GLU A 1 255 ? -0.634 38.794 0.635 1.00 59.75 237 GLU A N 1
ATOM 1811 C CA . GLU A 1 255 ? 0.432 38.437 1.588 1.00 57.32 237 GLU A CA 1
ATOM 1812 C C . GLU A 1 255 ? 0.992 39.673 2.275 1.00 58.98 237 GLU A C 1
ATOM 1813 O O . GLU A 1 255 ? 2.030 40.230 1.890 1.00 61.07 237 GLU A O 1
ATOM 1819 N N . SER A 1 256 ? 0.320 40.088 3.329 1.00 54.46 238 SER A N 1
ATOM 1820 C CA . SER A 1 256 ? 0.708 41.279 4.033 1.00 51.23 238 SER A CA 1
ATOM 1821 C C . SER A 1 256 ? 1.575 40.993 5.238 1.00 51.62 238 SER A C 1
ATOM 1822 O O . SER A 1 256 ? 1.799 41.903 6.051 1.00 52.18 238 SER A O 1
ATOM 1825 N N . ASP A 1 257 ? 2.045 39.757 5.421 1.00 51.51 239 ASP A N 1
ATOM 1826 C CA . ASP A 1 257 ? 2.944 39.490 6.548 1.00 50.84 239 ASP A CA 1
ATOM 1827 C C . ASP A 1 257 ? 4.407 39.680 6.128 1.00 47.15 239 ASP A C 1
ATOM 1828 O O . ASP A 1 257 ? 5.310 39.704 6.963 1.00 44.83 239 ASP A O 1
ATOM 1833 N N . LYS A 1 258 ? 4.630 39.771 4.828 1.00 45.90 240 LYS A N 1
ATOM 1834 C CA . LYS A 1 258 ? 5.946 39.722 4.272 1.00 45.88 240 LYS A CA 1
ATOM 1835 C C . LYS A 1 258 ? 5.986 40.642 3.062 1.00 45.30 240 LYS A C 1
ATOM 1836 O O . LYS A 1 258 ? 5.076 40.582 2.271 1.00 45.54 240 LYS A O 1
ATOM 1842 N N . PRO A 1 259 ? 7.115 41.357 2.829 1.00 37.69 241 PRO A N 1
ATOM 1843 C CA . PRO A 1 259 ? 7.266 42.007 1.570 1.00 38.06 241 PRO A CA 1
ATOM 1844 C C . PRO A 1 259 ? 7.402 41.019 0.440 1.00 40.18 241 PRO A C 1
ATOM 1845 O O . PRO A 1 259 ? 7.889 39.909 0.668 1.00 41.84 241 PRO A O 1
ATOM 1849 N N . THR A 1 260 ? 7.091 41.432 -0.792 1.00 36.81 242 THR A N 1
ATOM 1850 C CA . THR A 1 260 ? 7.068 40.476 -1.894 1.00 40.19 242 THR A CA 1
ATOM 1851 C C . THR A 1 260 ? 7.896 40.960 -3.079 1.00 41.61 242 THR A C 1
ATOM 1852 O O . THR A 1 260 ? 7.873 42.151 -3.430 1.00 45.19 242 THR A O 1
ATOM 1856 N N . ILE A 1 261 ? 8.634 40.036 -3.690 1.00 39.35 243 ILE A N 1
ATOM 1857 C CA . ILE A 1 261 ? 9.333 40.286 -4.939 1.00 39.35 243 ILE A CA 1
ATOM 1858 C C . ILE A 1 261 ? 8.696 39.387 -5.962 1.00 42.31 243 ILE A C 1
ATOM 1859 O O . ILE A 1 261 ? 8.531 38.168 -5.718 1.00 45.79 243 ILE A O 1
ATOM 1864 N N . ILE A 1 262 ? 8.366 39.998 -7.100 1.00 40.48 244 ILE A N 1
ATOM 1865 C CA . ILE A 1 262 ? 7.775 39.339 -8.225 1.00 44.19 244 ILE A CA 1
ATOM 1866 C C . ILE A 1 262 ? 8.793 39.302 -9.326 1.00 40.62 244 ILE A C 1
ATOM 1867 O O . ILE A 1 262 ? 9.147 40.318 -9.861 1.00 43.24 244 ILE A O 1
ATOM 1872 N N . GLU A 1 263 ? 9.249 38.119 -9.696 1.00 43.78 245 GLU A N 1
ATOM 1873 C CA . GLU A 1 263 ? 10.246 38.009 -10.736 1.00 43.14 245 GLU A CA 1
ATOM 1874 C C . GLU A 1 263 ? 9.524 37.852 -12.031 1.00 45.24 245 GLU A C 1
ATOM 1875 O O . GLU A 1 263 ? 8.799 36.865 -12.184 1.00 48.01 245 GLU A O 1
ATOM 1881 N N . ILE A 1 264 ? 9.765 38.770 -12.974 1.00 42.17 246 ILE A N 1
ATOM 1882 C CA . ILE A 1 264 ? 8.980 38.842 -14.183 1.00 44.15 246 ILE A CA 1
ATOM 1883 C C . ILE A 1 264 ? 9.879 38.659 -15.379 1.00 46.78 246 ILE A C 1
ATOM 1884 O O . ILE A 1 264 ? 10.707 39.542 -15.677 1.00 44.50 246 ILE A O 1
ATOM 1889 N N . LYS A 1 265 ? 9.731 37.508 -16.054 1.00 45.32 247 LYS A N 1
ATOM 1890 C CA . LYS A 1 265 ? 10.706 37.104 -17.069 1.00 49.55 247 LYS A CA 1
ATOM 1891 C C . LYS A 1 265 ? 10.381 37.813 -18.305 1.00 49.81 247 LYS A C 1
ATOM 1892 O O . LYS A 1 265 ? 9.310 37.623 -18.839 1.00 59.63 247 LYS A O 1
ATOM 1898 N N . THR A 1 266 ? 11.284 38.652 -18.774 1.00 49.97 248 THR A N 1
ATOM 1899 C CA . THR A 1 266 ? 10.985 39.495 -19.914 1.00 47.43 248 THR A CA 1
ATOM 1900 C C . THR A 1 266 ? 12.061 39.333 -20.909 1.00 47.18 248 THR A C 1
ATOM 1901 O O . THR A 1 266 ? 13.060 38.690 -20.648 1.00 49.76 248 THR A O 1
ATOM 1905 N N . THR A 1 267 ? 11.840 39.911 -22.068 1.00 47.57 249 THR A N 1
ATOM 1906 C CA . THR A 1 267 ? 12.825 39.929 -23.123 1.00 52.43 249 THR A CA 1
ATOM 1907 C C . THR A 1 267 ? 13.241 41.390 -23.319 1.00 54.78 249 THR A C 1
ATOM 1908 O O . THR A 1 267 ? 12.414 42.262 -23.655 1.00 53.39 249 THR A O 1
ATOM 1912 N N . ILE A 1 268 ? 14.517 41.655 -23.071 1.00 52.27 250 ILE A N 1
ATOM 1913 C CA . ILE A 1 268 ? 15.029 43.018 -23.113 1.00 53.44 250 ILE A CA 1
ATOM 1914 C C . ILE A 1 268 ? 15.102 43.437 -24.556 1.00 49.95 250 ILE A C 1
ATOM 1915 O O . ILE A 1 268 ? 15.478 42.656 -25.416 1.00 51.42 250 ILE A O 1
ATOM 1920 N N . GLY A 1 269 ? 14.757 44.685 -24.815 1.00 50.61 251 GLY A N 1
ATOM 1921 C CA . GLY A 1 269 ? 14.706 45.190 -26.171 1.00 52.68 251 GLY A CA 1
ATOM 1922 C C . GLY A 1 269 ? 13.688 44.490 -27.075 1.00 53.79 251 GLY A C 1
ATOM 1923 O O . GLY A 1 269 ? 13.842 44.538 -28.278 1.00 49.53 251 GLY A O 1
ATOM 1924 N N . TYR A 1 270 ? 12.666 43.833 -26.504 1.00 58.45 252 TYR A N 1
ATOM 1925 C CA . TYR A 1 270 ? 11.605 43.189 -27.313 1.00 59.34 252 TYR A CA 1
ATOM 1926 C C . TYR A 1 270 ? 11.186 44.078 -28.493 1.00 58.51 252 TYR A C 1
ATOM 1927 O O . TYR A 1 270 ? 10.632 45.188 -28.294 1.00 52.22 252 TYR A O 1
ATOM 1936 N N . GLY A 1 271 ? 11.470 43.576 -29.703 1.00 55.89 253 GLY A N 1
ATOM 1937 C CA . GLY A 1 271 ? 11.044 44.201 -30.952 1.00 57.09 253 GLY A CA 1
ATOM 1938 C C . GLY A 1 271 ? 12.237 44.544 -31.819 1.00 58.25 253 GLY A C 1
ATOM 1939 O O . GLY A 1 271 ? 12.118 44.674 -33.043 1.00 55.89 253 GLY A O 1
ATOM 1940 N N . SER A 1 272 ? 13.394 44.708 -31.191 1.00 57.39 254 SER A N 1
ATOM 1941 C CA . SER A 1 272 ? 14.636 44.946 -31.941 1.00 62.35 254 SER A CA 1
ATOM 1942 C C . SER A 1 272 ? 15.143 43.590 -32.473 1.00 60.81 254 SER A C 1
ATOM 1943 O O . SER A 1 272 ? 14.975 42.560 -31.803 1.00 56.64 254 SER A O 1
ATOM 1946 N N . GLU A 1 273 ? 15.757 43.600 -33.662 1.00 65.36 255 GLU A N 1
ATOM 1947 C CA . GLU A 1 273 ? 16.587 42.464 -34.128 1.00 69.04 255 GLU A CA 1
ATOM 1948 C C . GLU A 1 273 ? 17.556 41.986 -32.979 1.00 68.40 255 GLU A C 1
ATOM 1949 O O . GLU A 1 273 ? 17.815 40.781 -32.811 1.00 62.60 255 GLU A O 1
ATOM 1955 N N . ASN A 1 274 ? 18.045 42.958 -32.184 1.00 62.32 256 ASN A N 1
ATOM 1956 C CA . ASN A 1 274 ? 19.008 42.732 -31.107 1.00 57.95 256 ASN A CA 1
ATOM 1957 C C . A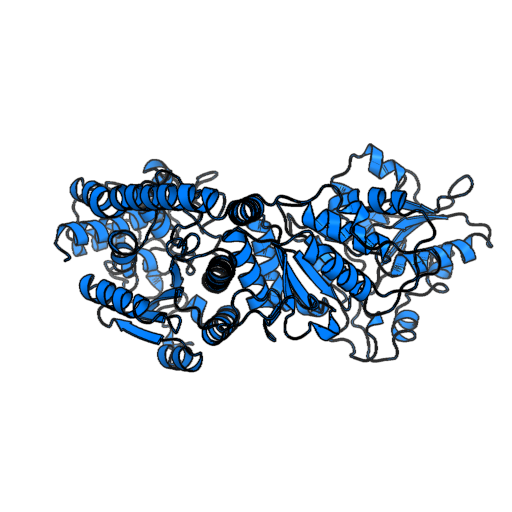SN A 1 274 ? 18.382 42.387 -29.741 1.00 58.50 256 ASN A C 1
ATOM 1958 O O . ASN A 1 274 ? 19.091 42.249 -28.741 1.00 64.29 256 ASN A O 1
ATOM 1963 N N . GLN A 1 275 ? 17.062 42.258 -29.674 1.00 55.07 257 GLN A N 1
ATOM 1964 C CA . GLN A 1 275 ? 16.402 41.842 -28.439 1.00 56.21 257 GLN A CA 1
ATOM 1965 C C . GLN A 1 275 ? 17.125 40.652 -27.818 1.00 56.93 257 GLN A C 1
ATOM 1966 O O . GLN A 1 275 ? 17.653 39.817 -28.531 1.00 61.65 257 GLN A O 1
ATOM 1972 N N . GLY A 1 276 ? 17.096 40.556 -26.492 1.00 58.57 258 GLY A N 1
ATOM 1973 C CA . GLY A 1 276 ? 17.791 39.500 -25.781 1.00 61.13 258 GLY A CA 1
ATOM 1974 C C . GLY A 1 276 ? 19.320 39.579 -25.779 1.00 59.39 258 GLY A C 1
ATOM 1975 O O . GLY A 1 276 ? 19.940 38.666 -25.280 1.00 57.74 258 GLY A O 1
ATOM 1976 N N . THR A 1 277 ? 19.919 40.644 -26.329 1.00 62.00 259 THR A N 1
ATOM 1977 C CA . THR A 1 277 ? 21.392 40.891 -26.242 1.00 62.59 259 THR A CA 1
ATOM 1978 C C . THR A 1 277 ? 21.714 42.179 -25.477 1.00 62.63 259 THR A C 1
ATOM 1979 O O . THR A 1 277 ? 20.834 43.032 -25.260 1.00 56.91 259 THR A O 1
ATOM 1983 N N . HIS A 1 278 ? 22.992 42.325 -25.097 1.00 66.02 260 HIS A N 1
ATOM 1984 C CA . HIS A 1 278 ? 23.437 43.508 -24.329 1.00 68.56 260 HIS A CA 1
ATOM 1985 C C . HIS A 1 278 ? 23.378 44.766 -25.172 1.00 64.51 260 HIS A C 1
ATOM 1986 O O . HIS A 1 278 ? 23.262 45.862 -24.615 1.00 61.25 260 HIS A O 1
ATOM 1993 N N . LYS A 1 279 ? 23.412 44.617 -26.502 1.00 62.05 261 LYS A N 1
ATOM 1994 C CA . LYS A 1 279 ? 23.411 45.783 -27.416 1.00 60.88 261 LYS A CA 1
ATOM 1995 C C . LYS A 1 279 ? 22.205 46.728 -27.268 1.00 53.68 261 LYS A C 1
ATOM 1996 O O . LYS A 1 279 ? 22.318 47.868 -27.642 1.00 45.44 261 LYS A O 1
ATOM 2002 N N . VAL A 1 280 ? 21.061 46.238 -26.774 1.00 54.26 262 VAL A N 1
ATOM 2003 C CA . VAL A 1 280 ? 19.869 47.098 -26.518 1.00 56.13 262 VAL A CA 1
ATOM 2004 C C . VAL A 1 280 ? 19.825 47.700 -25.106 1.00 53.14 262 VAL A C 1
ATOM 2005 O O . VAL A 1 280 ? 18.894 48.424 -24.765 1.00 48.74 262 VAL A O 1
ATOM 2009 N N . HIS A 1 281 ? 20.811 47.392 -24.269 1.00 56.80 263 HIS A N 1
ATOM 2010 C CA . HIS A 1 281 ? 20.808 47.932 -22.920 1.00 60.12 263 HIS A CA 1
ATOM 2011 C C . HIS A 1 281 ? 20.963 49.475 -22.902 1.00 58.13 263 HIS A C 1
ATOM 2012 O O . HIS A 1 281 ? 20.140 50.190 -22.298 1.00 51.78 263 HIS A O 1
ATOM 2019 N N . GLY A 1 282 ? 22.018 49.982 -23.526 1.00 54.49 264 GLY A N 1
ATOM 2020 C CA . GLY A 1 282 ? 22.429 51.347 -23.219 1.00 55.93 264 GLY A CA 1
ATOM 2021 C C . GLY A 1 282 ? 22.672 52.262 -24.374 1.00 56.01 264 GLY A C 1
ATOM 2022 O O . GLY A 1 282 ? 23.458 53.192 -24.253 1.00 61.62 264 GLY A O 1
ATOM 2023 N N . SER A 1 283 ? 21.955 52.056 -25.471 1.00 53.21 265 SER A N 1
ATOM 2024 C CA . SER A 1 283 ? 22.149 52.853 -26.684 1.00 53.76 265 SER A CA 1
ATOM 2025 C C . SER A 1 283 ? 20.848 52.970 -27.528 1.00 51.88 265 SER A C 1
ATOM 2026 O O . SER A 1 283 ? 20.014 52.057 -27.507 1.00 48.89 265 SER A O 1
ATOM 2029 N N . PRO A 1 284 ? 20.682 54.072 -28.294 1.00 49.49 266 PRO A N 1
ATOM 2030 C CA . PRO A 1 284 ? 19.499 54.074 -29.136 1.00 49.19 266 PRO A CA 1
ATOM 2031 C C . PRO A 1 284 ? 19.513 52.924 -30.145 1.00 51.80 266 PRO A C 1
ATOM 2032 O O . PRO A 1 284 ? 20.580 52.423 -30.516 1.00 50.55 266 PRO A O 1
ATOM 2036 N N . LEU A 1 285 ? 18.331 52.539 -30.605 1.00 53.40 267 LEU A N 1
ATOM 2037 C CA . LEU A 1 285 ? 18.198 51.480 -31.607 1.00 53.36 267 LEU A CA 1
ATOM 2038 C C . LEU A 1 285 ? 18.714 51.914 -32.989 1.00 55.97 267 LEU A C 1
ATOM 2039 O O . LEU A 1 285 ? 19.146 51.076 -33.753 1.00 63.84 267 LEU A O 1
ATOM 2044 N N . GLY A 1 286 ? 18.678 53.217 -33.299 1.00 61.08 268 GLY A N 1
ATOM 2045 C CA . GLY A 1 286 ? 18.878 53.708 -34.671 1.00 59.83 268 GLY A CA 1
ATOM 2046 C C . GLY A 1 286 ? 17.512 53.709 -35.379 1.00 65.80 268 GLY A C 1
ATOM 2047 O O . GLY A 1 286 ? 16.617 52.969 -34.992 1.00 57.69 268 GLY A O 1
ATOM 2048 N N . GLU A 1 287 ? 17.343 54.522 -36.421 1.00 73.13 269 GLU A N 1
ATOM 2049 C CA . GLU A 1 287 ? 16.014 54.674 -37.096 1.00 76.32 269 GLU A CA 1
ATOM 2050 C C . GLU A 1 287 ? 15.484 53.339 -37.645 1.00 69.92 269 GLU A C 1
ATOM 2051 O O . GLU A 1 287 ? 14.307 53.043 -37.489 1.00 75.22 269 GLU A O 1
ATOM 2057 N N . GLU A 1 288 ? 16.364 52.523 -38.222 1.00 70.59 270 GLU A N 1
ATOM 2058 C CA . GLU A 1 288 ? 16.044 51.128 -38.651 1.00 74.38 270 GLU A CA 1
ATOM 2059 C C . GLU A 1 288 ? 15.409 50.203 -37.567 1.00 73.29 270 GLU A C 1
ATOM 2060 O O . GLU A 1 288 ? 14.407 49.492 -37.823 1.00 71.26 270 GLU A O 1
ATOM 2066 N N . GLY A 1 289 ? 16.018 50.189 -36.381 1.00 67.48 271 GLY A N 1
ATOM 2067 C CA . GLY A 1 289 ? 15.610 49.302 -35.298 1.00 63.86 271 GLY A CA 1
ATOM 2068 C C . GLY A 1 289 ? 14.311 49.747 -34.648 1.00 62.55 271 GLY A C 1
ATOM 2069 O O . GLY A 1 289 ? 13.557 48.917 -34.151 1.00 58.63 271 GLY A O 1
ATOM 2070 N N . VAL A 1 290 ? 14.073 51.061 -34.621 1.00 61.76 272 VAL A N 1
ATOM 2071 C CA . VAL A 1 290 ? 12.801 51.631 -34.185 1.00 62.62 272 VAL A CA 1
ATOM 2072 C C . VAL A 1 290 ? 11.678 51.155 -35.117 1.00 64.97 272 VAL A C 1
ATOM 2073 O O . VAL A 1 290 ? 10.607 50.776 -34.654 1.00 66.58 272 VAL A O 1
ATOM 2077 N N . ALA A 1 291 ? 11.929 51.181 -36.423 1.00 66.59 273 ALA A N 1
ATOM 2078 C CA . ALA A 1 291 ? 10.930 50.727 -37.406 1.00 68.57 273 ALA A CA 1
ATOM 2079 C C . ALA A 1 291 ? 10.637 49.244 -37.220 1.00 67.21 273 ALA A C 1
ATOM 2080 O O . ALA A 1 291 ? 9.471 48.845 -37.171 1.00 73.70 273 ALA A O 1
ATOM 2082 N N . HIS A 1 292 ? 11.694 48.447 -37.092 1.00 62.92 274 HIS A N 1
ATOM 2083 C CA . HIS A 1 292 ? 11.578 47.006 -36.878 1.00 61.99 274 HIS A CA 1
ATOM 2084 C C . HIS A 1 292 ? 10.827 46.639 -35.611 1.00 58.33 274 HIS A C 1
ATOM 2085 O O . HIS A 1 292 ? 10.128 45.640 -35.578 1.00 66.17 274 HIS A O 1
ATOM 2092 N N . ALA A 1 293 ? 11.002 47.400 -34.539 1.00 54.24 275 ALA A N 1
ATOM 2093 C CA . ALA A 1 293 ? 10.210 47.164 -33.352 1.00 50.44 275 ALA A CA 1
ATOM 2094 C C . ALA A 1 293 ? 8.750 47.529 -33.614 1.00 50.67 275 ALA A C 1
ATOM 2095 O O . ALA A 1 293 ? 7.876 46.830 -33.159 1.00 46.05 275 ALA A O 1
ATOM 2097 N N . LYS A 1 294 ? 8.496 48.631 -34.324 1.00 52.41 276 LYS A N 1
ATOM 2098 C CA . LYS A 1 294 ? 7.110 49.045 -34.648 1.00 59.13 276 LYS A CA 1
ATOM 2099 C C . LYS A 1 294 ? 6.343 47.986 -35.532 1.00 60.81 276 LYS A C 1
ATOM 2100 O O . LYS A 1 294 ? 5.217 47.630 -35.183 1.00 55.08 276 LYS A O 1
ATOM 2106 N N . GLU A 1 295 ? 6.968 47.472 -36.612 1.00 64.03 277 GLU A N 1
ATOM 2107 C CA . GLU A 1 295 ? 6.564 46.169 -37.242 1.00 68.12 277 GLU A CA 1
ATOM 2108 C C . GLU A 1 295 ? 6.036 45.088 -36.290 1.00 66.40 277 GLU A C 1
ATOM 2109 O O . GLU A 1 295 ? 4.854 44.721 -36.349 1.00 65.04 277 GLU A O 1
ATOM 2115 N N . VAL A 1 296 ? 6.934 44.577 -35.438 1.00 63.25 278 VAL A N 1
ATOM 2116 C CA . VAL A 1 296 ? 6.648 43.512 -34.465 1.00 61.57 278 VAL A CA 1
ATOM 2117 C C . VAL A 1 296 ? 5.468 43.904 -33.618 1.00 61.66 278 VAL A C 1
ATOM 2118 O O . VAL A 1 296 ? 4.704 43.048 -33.226 1.00 63.17 278 VAL A O 1
ATOM 2122 N N . TYR A 1 297 ? 5.339 45.190 -33.282 1.00 61.33 279 TYR A N 1
ATOM 2123 C CA . TYR A 1 297 ? 4.176 45.659 -32.496 1.00 61.28 279 TYR A CA 1
ATOM 2124 C C . TYR A 1 297 ? 2.902 45.895 -33.350 1.00 65.55 279 TYR A C 1
ATOM 2125 O O . TYR A 1 297 ? 1.868 46.230 -32.779 1.00 70.33 279 TYR A O 1
ATOM 2134 N N . ASN A 1 298 ? 2.980 45.726 -34.680 1.00 68.29 280 ASN A N 1
ATOM 2135 C CA A ASN A 1 298 ? 1.874 46.080 -35.579 0.60 71.07 280 ASN A CA 1
ATOM 2136 C CA B ASN A 1 298 ? 1.915 46.129 -35.637 0.40 68.43 280 ASN A CA 1
ATOM 2137 C C . ASN A 1 298 ? 1.382 47.532 -35.334 1.00 68.60 280 ASN A C 1
ATOM 2138 O O . ASN A 1 298 ? 0.181 47.790 -35.266 1.00 69.83 280 ASN A O 1
ATOM 2147 N N . TRP A 1 299 ? 2.333 48.452 -35.200 1.00 65.82 281 TRP A N 1
ATOM 2148 C CA . TRP A 1 299 ? 2.099 49.825 -34.800 1.00 61.50 281 TRP A CA 1
ATOM 2149 C C . TRP A 1 299 ? 2.278 50.752 -35.984 1.00 61.18 281 TRP A C 1
ATOM 2150 O O . TRP A 1 299 ? 3.382 50.865 -36.507 1.00 61.84 281 TRP A O 1
ATOM 2161 N N . ASN A 1 300 ? 1.238 51.470 -36.378 1.00 65.44 282 ASN A N 1
ATOM 2162 C CA . ASN A 1 300 ? 1.325 52.271 -37.603 1.00 70.30 282 ASN A CA 1
ATOM 2163 C C . ASN A 1 300 ? 1.252 53.766 -37.392 1.00 68.14 282 ASN A C 1
ATOM 2164 O O . ASN A 1 300 ? 1.190 54.527 -38.343 1.00 72.30 282 ASN A O 1
ATOM 2169 N N . TYR A 1 301 ? 1.306 54.209 -36.151 1.00 65.20 283 TYR A N 1
ATOM 2170 C CA . TYR A 1 301 ? 1.159 55.637 -35.889 1.00 62.99 283 TYR A CA 1
ATOM 2171 C C . TYR A 1 301 ? 2.441 56.401 -36.125 1.00 63.54 283 TYR A C 1
ATOM 2172 O O . TYR A 1 301 ? 3.543 55.820 -36.020 1.00 59.46 283 TYR A O 1
ATOM 2181 N N . PRO A 1 302 ? 2.314 57.718 -36.408 1.00 64.87 284 PRO A N 1
ATOM 2182 C CA . PRO A 1 302 ? 3.533 58.551 -36.526 1.00 64.67 284 PRO A CA 1
ATOM 2183 C C . PRO A 1 302 ? 4.223 58.724 -35.162 1.00 62.25 284 PRO A C 1
ATOM 2184 O O . PRO A 1 302 ? 3.597 58.494 -34.104 1.00 55.96 284 PRO A O 1
ATOM 2188 N N . PRO A 1 303 ? 5.514 59.090 -35.176 1.00 63.25 285 PRO A N 1
ATOM 2189 C CA . PRO A 1 303 ? 6.253 59.156 -33.907 1.00 61.41 285 PRO A CA 1
ATOM 2190 C C . PRO A 1 303 ? 5.535 60.077 -32.934 1.00 61.01 285 PRO A C 1
ATOM 2191 O O . PRO A 1 303 ? 4.932 61.030 -33.395 1.00 65.85 285 PRO A O 1
ATOM 2195 N N . PHE A 1 304 ? 5.571 59.783 -31.625 1.00 63.21 286 PHE A N 1
ATOM 2196 C CA . PHE A 1 304 ? 5.116 60.723 -30.582 1.00 55.12 286 PHE A CA 1
ATOM 2197 C C . PHE A 1 304 ? 3.607 61.009 -30.665 1.00 58.05 286 PHE A C 1
ATOM 2198 O O . PHE A 1 304 ? 3.139 62.179 -30.581 1.00 49.64 286 PHE A O 1
ATOM 2206 N N . THR A 1 305 ? 2.862 59.913 -30.788 1.00 54.55 287 THR A N 1
ATOM 2207 C CA . THR A 1 305 ? 1.426 59.944 -30.867 1.00 53.52 287 THR A CA 1
ATOM 2208 C C . THR A 1 305 ? 0.939 59.026 -29.789 1.00 51.59 287 THR A C 1
ATOM 2209 O O . THR A 1 305 ? 1.443 57.921 -29.656 1.00 48.94 287 THR A O 1
ATOM 2213 N N . VAL A 1 306 ? -0.096 59.449 -29.083 1.00 51.17 288 VAL A N 1
ATOM 2214 C CA . VAL A 1 306 ? -0.858 58.582 -28.226 1.00 50.62 288 VAL A CA 1
ATOM 2215 C C . VAL A 1 306 ? -2.181 58.321 -28.948 1.00 55.45 288 VAL A C 1
ATOM 2216 O O . VAL A 1 306 ? -2.838 59.265 -29.367 1.00 56.30 288 VAL A O 1
ATOM 2220 N N . PRO A 1 307 ? -2.568 57.046 -29.098 1.00 56.56 289 PRO A N 1
ATOM 2221 C CA . PRO A 1 307 ? -3.908 56.734 -29.626 1.00 57.33 289 PRO A CA 1
ATOM 2222 C C . PRO A 1 307 ? -5.039 57.025 -28.629 1.00 59.36 289 PRO A C 1
ATOM 2223 O O . PRO A 1 307 ? -4.868 56.885 -27.410 1.00 55.07 289 PRO A O 1
ATOM 2227 N N . GLU A 1 308 ? -6.195 57.398 -29.165 1.00 57.98 290 GLU A N 1
ATOM 2228 C CA . GLU A 1 308 ? -7.290 57.936 -28.376 1.00 57.56 290 GLU A CA 1
ATOM 2229 C C . GLU A 1 308 ? -7.788 56.959 -27.358 1.00 52.26 290 GLU A C 1
ATOM 2230 O O . GLU A 1 308 ? -8.185 57.332 -26.266 1.00 50.43 290 GLU A O 1
ATOM 2236 N N . GLU A 1 309 ? -7.822 55.697 -27.742 1.00 53.36 291 GLU A N 1
ATOM 2237 C CA . GLU A 1 309 ? -8.408 54.669 -26.861 1.00 58.15 291 GLU A CA 1
ATOM 2238 C C . GLU A 1 309 ? -7.474 54.486 -25.726 1.00 52.11 291 GLU A C 1
ATOM 2239 O O . GLU A 1 309 ? -7.910 54.122 -24.631 1.00 54.82 291 GLU A O 1
ATOM 2245 N N . VAL A 1 310 ? -6.187 54.758 -25.951 1.00 51.86 292 VAL A N 1
ATOM 2246 C CA . VAL A 1 310 ? -5.191 54.607 -24.821 1.00 48.65 292 VAL A CA 1
ATOM 2247 C C . VAL A 1 310 ? -5.378 55.756 -23.814 1.00 47.97 292 VAL A C 1
ATOM 2248 O O . VAL A 1 310 ? -5.555 55.515 -22.625 1.00 49.79 292 VAL A O 1
ATOM 2252 N N . SER A 1 311 ? -5.411 57.003 -24.294 1.00 51.42 293 SER A N 1
ATOM 2253 C CA . SER A 1 311 ? -5.722 58.156 -23.414 1.00 51.14 293 SER A CA 1
ATOM 2254 C C . SER A 1 311 ? -6.939 57.873 -22.586 1.00 53.75 293 SER A C 1
ATOM 2255 O O . SER A 1 311 ? -6.986 58.206 -21.407 1.00 56.33 293 SER A O 1
ATOM 2258 N N . GLN A 1 312 ? -7.942 57.268 -23.211 1.00 53.54 294 GLN A N 1
ATOM 2259 C CA . GLN A 1 312 ? -9.221 57.050 -22.536 1.00 58.30 294 GLN A CA 1
ATOM 2260 C C . GLN A 1 312 ? -9.168 55.915 -21.525 1.00 53.03 294 GLN A C 1
ATOM 2261 O O . GLN A 1 312 ? -9.804 55.943 -20.486 1.00 54.20 294 GLN A O 1
ATOM 2267 N N . ARG A 1 313 ? -8.409 54.895 -21.843 1.00 54.86 295 ARG A N 1
ATOM 2268 C CA . ARG A 1 313 ? -8.227 53.803 -20.904 1.00 54.16 295 ARG A CA 1
ATOM 2269 C C . ARG A 1 313 ? -7.485 54.249 -19.589 1.00 51.66 295 ARG A C 1
ATOM 2270 O O . ARG A 1 313 ? -7.767 53.778 -18.470 1.00 49.44 295 ARG A O 1
ATOM 2278 N N . PHE A 1 314 ? -6.547 55.174 -19.729 1.00 50.55 296 PHE A N 1
ATOM 2279 C CA . PHE A 1 314 ? -5.796 55.678 -18.581 1.00 48.30 296 PHE A CA 1
ATOM 2280 C C . PHE A 1 314 ? -6.724 56.566 -17.777 1.00 47.56 296 PHE A C 1
ATOM 2281 O O . PHE A 1 314 ? -6.849 56.449 -16.547 1.00 45.17 296 PHE A O 1
ATOM 2289 N N . LYS A 1 315 ? -7.422 57.445 -18.471 1.00 53.64 297 LYS A N 1
ATOM 2290 C CA . LYS A 1 315 ? -8.434 58.245 -17.808 1.00 52.69 297 LYS A CA 1
ATOM 2291 C C . LYS A 1 315 ? -9.342 57.337 -17.014 1.00 53.58 297 LYS A C 1
ATOM 2292 O O . LYS A 1 315 ? -9.496 57.475 -15.797 1.00 52.54 297 LYS A O 1
ATOM 2298 N N . GLU A 1 316 ? -9.928 56.378 -17.701 1.00 54.67 298 GLU A N 1
ATOM 2299 C CA . GLU A 1 316 ? -10.829 55.426 -17.053 1.00 61.32 298 GLU A CA 1
ATOM 2300 C C . GLU A 1 316 ? -10.220 54.686 -15.839 1.00 60.06 298 GLU A C 1
ATOM 2301 O O . GLU A 1 316 ? -10.805 54.601 -14.716 1.00 53.72 298 GLU A O 1
ATOM 2307 N N . CYS A 1 317 ? -9.048 54.099 -16.088 1.00 54.68 299 CYS A N 1
ATOM 2308 C CA . CYS A 1 317 ? -8.489 53.165 -15.113 1.00 59.45 299 CYS A CA 1
ATOM 2309 C C . CYS A 1 317 ? -7.824 53.835 -13.959 1.00 56.55 299 CYS A C 1
ATOM 2310 O O . CYS A 1 317 ? -7.844 53.332 -12.839 1.00 55.13 299 CYS A O 1
ATOM 2313 N N . LEU A 1 318 ? -7.184 54.958 -14.251 1.00 61.48 300 LEU A N 1
ATOM 2314 C CA . LEU A 1 318 ? -6.171 55.521 -13.345 1.00 52.79 300 LEU A CA 1
ATOM 2315 C C . LEU A 1 318 ? -6.706 56.861 -12.844 1.00 52.22 300 LEU A C 1
ATOM 2316 O O . LEU A 1 318 ? -7.063 56.955 -11.680 1.00 50.10 300 LEU A O 1
ATOM 2321 N N . GLN A 1 319 ? -6.843 57.859 -13.723 1.00 56.65 301 GLN A N 1
ATOM 2322 C CA . GLN A 1 319 ? -7.301 59.216 -13.287 1.00 58.66 301 GLN A CA 1
ATOM 2323 C C . GLN A 1 319 ? -8.588 59.293 -12.455 1.00 60.12 301 GLN A C 1
ATOM 2324 O O . GLN A 1 319 ? -8.555 59.770 -11.310 1.00 57.40 301 GLN A O 1
ATOM 2330 N N . ASP A 1 320 ? -9.717 58.830 -13.006 1.00 66.06 302 ASP A N 1
ATOM 2331 C CA . ASP A 1 320 ? -10.996 58.908 -12.286 1.00 59.02 302 ASP A CA 1
ATOM 2332 C C . ASP A 1 320 ? -10.969 58.123 -10.968 1.00 59.42 302 ASP A C 1
ATOM 2333 O O . ASP A 1 320 ? -11.450 58.610 -9.936 1.00 54.93 302 ASP A O 1
ATOM 2338 N N . LYS A 1 321 ? -10.369 56.932 -10.971 1.00 54.00 303 LYS A N 1
ATOM 2339 C CA . LYS A 1 321 ? -10.286 56.149 -9.733 1.00 57.44 303 LYS A CA 1
ATOM 2340 C C . LYS A 1 321 ? -9.478 56.880 -8.674 1.00 53.08 303 LYS A C 1
ATOM 2341 O O . LYS A 1 321 ? -9.818 56.850 -7.476 1.00 51.04 303 LYS A O 1
ATOM 2347 N N . GLY A 1 322 ? -8.446 57.578 -9.139 1.00 52.26 304 GLY A N 1
ATOM 2348 C CA . GLY A 1 322 ? -7.531 58.339 -8.265 1.00 49.02 304 GLY A CA 1
ATOM 2349 C C . GLY A 1 322 ? -8.214 59.480 -7.556 1.00 47.04 304 GLY A C 1
ATOM 2350 O O . GLY A 1 322 ? -8.105 59.627 -6.320 1.00 44.41 304 GLY A O 1
ATOM 2351 N N . VAL A 1 323 ? -8.942 60.284 -8.328 1.00 48.21 305 VAL A N 1
ATOM 2352 C CA . VAL A 1 323 ? -9.744 61.368 -7.756 1.00 50.24 305 VAL A CA 1
ATOM 2353 C C . VAL A 1 323 ? -10.732 60.883 -6.640 1.00 50.68 305 VAL A C 1
ATOM 2354 O O . VAL A 1 323 ? -10.908 61.534 -5.604 1.00 51.06 305 VAL A O 1
ATOM 2358 N N . LYS A 1 324 ? -11.373 59.748 -6.851 1.00 56.86 306 LYS A N 1
ATOM 2359 C CA . LYS A 1 324 ? -12.414 59.230 -5.923 1.00 55.90 306 LYS A CA 1
ATOM 2360 C C . LYS A 1 324 ? -11.779 58.645 -4.639 1.00 53.72 306 LYS A C 1
ATOM 2361 O O . LYS A 1 324 ? -12.299 58.760 -3.507 1.00 46.37 306 LYS A O 1
ATOM 2367 N N . ALA A 1 325 ? -10.634 57.985 -4.810 1.00 52.65 307 ALA A N 1
ATOM 2368 C CA . ALA A 1 325 ? -9.913 57.530 -3.639 1.00 48.20 307 ALA A CA 1
ATOM 2369 C C . ALA A 1 325 ? -9.382 58.747 -2.850 1.00 45.49 307 ALA A C 1
ATOM 2370 O O . ALA A 1 325 ? -9.416 58.731 -1.609 1.00 52.50 307 ALA A O 1
ATOM 2372 N N . GLU A 1 326 ? -8.920 59.817 -3.502 1.00 42.59 308 GLU A N 1
ATOM 2373 C CA . GLU A 1 326 ? -8.397 60.949 -2.710 1.00 41.03 308 GLU A CA 1
ATOM 2374 C C . GLU A 1 326 ? -9.556 61.668 -1.984 1.00 44.35 308 GLU A C 1
ATOM 2375 O O . GLU A 1 326 ? -9.486 61.977 -0.776 1.00 45.64 308 GLU A O 1
ATOM 2381 N N . ASN A 1 327 ? -10.654 61.884 -2.698 1.00 44.29 309 ASN A N 1
ATOM 2382 C CA . ASN A 1 327 ? -11.799 62.477 -2.071 1.00 45.87 309 ASN A CA 1
ATOM 2383 C C . ASN A 1 327 ? -12.349 61.628 -0.905 1.00 47.35 309 ASN A C 1
ATOM 2384 O O . ASN A 1 327 ? -12.742 62.184 0.122 1.00 47.95 309 ASN A O 1
ATOM 2389 N N . LYS A 1 328 ? -12.412 60.309 -1.059 1.00 45.43 310 LYS A N 1
ATOM 2390 C CA . LYS A 1 328 ? -12.874 59.448 0.053 1.00 47.81 310 LYS A CA 1
ATOM 2391 C C . LYS A 1 328 ? -11.865 59.525 1.215 1.00 48.78 310 LYS A C 1
ATOM 2392 O O . LYS A 1 328 ? -12.262 59.573 2.373 1.00 47.76 310 LYS A O 1
ATOM 2398 N N . TRP A 1 329 ? -10.556 59.618 0.900 1.00 46.26 311 TRP A N 1
ATOM 2399 C CA . TRP A 1 329 ? -9.562 59.889 1.953 1.00 45.79 311 TRP A CA 1
ATOM 2400 C C . TRP A 1 329 ? -9.742 61.297 2.552 1.00 44.78 311 TRP A C 1
ATOM 2401 O O . TRP A 1 329 ? -9.690 61.448 3.762 1.00 40.39 311 TRP A O 1
ATOM 2412 N N . ASN A 1 330 ? -9.957 62.328 1.740 1.00 44.60 312 ASN A N 1
ATOM 2413 C CA . ASN A 1 330 ? -10.229 63.660 2.327 1.00 46.67 312 ASN A CA 1
ATOM 2414 C C . ASN A 1 330 ? -11.444 63.685 3.272 1.00 49.70 312 ASN A C 1
ATOM 2415 O O . ASN A 1 330 ? -11.436 64.391 4.309 1.00 47.53 312 ASN A O 1
ATOM 2420 N N . GLU A 1 331 ? -12.449 62.879 2.940 1.00 51.70 313 GLU A N 1
ATOM 2421 C CA . GLU A 1 331 ? -13.720 62.880 3.689 1.00 57.84 313 GLU A CA 1
ATOM 2422 C C . GLU A 1 331 ? -13.459 62.137 5.011 1.00 54.71 313 GLU A C 1
ATOM 2423 O O . GLU A 1 331 ? -13.649 62.687 6.093 1.00 52.28 313 GLU A O 1
ATOM 2429 N N . MET A 1 332 ? -12.961 60.906 4.890 1.00 53.83 314 MET A N 1
ATOM 2430 C CA . MET A 1 332 ? -12.505 60.119 6.056 1.00 53.93 314 MET A CA 1
ATOM 2431 C C . MET A 1 332 ? -11.606 60.974 6.940 1.00 52.43 314 MET A C 1
ATOM 2432 O O . MET A 1 332 ? -11.772 60.982 8.168 1.00 52.35 314 MET A O 1
ATOM 2437 N N . PHE A 1 333 ? -10.723 61.752 6.322 1.00 50.24 315 PHE A N 1
ATOM 2438 C CA . PHE A 1 333 ? -9.812 62.597 7.101 1.00 53.99 315 PHE A CA 1
ATOM 2439 C C . PHE A 1 333 ? -10.454 63.686 7.900 1.00 52.12 315 PHE A C 1
ATOM 2440 O O . PHE A 1 333 ? -10.048 63.930 9.018 1.00 53.04 315 PHE A O 1
ATOM 2448 N N . GLU A 1 334 ? -11.415 64.396 7.314 1.00 60.40 316 GLU A N 1
ATOM 2449 C CA . GLU A 1 334 ? -12.125 65.487 8.024 1.00 55.61 316 GLU A CA 1
ATOM 2450 C C . GLU A 1 334 ? -12.854 64.973 9.293 1.00 53.95 316 GLU A C 1
ATOM 2451 O O . GLU A 1 334 ? -12.904 65.667 10.321 1.00 53.90 316 GLU A O 1
ATOM 2457 N N . ALA A 1 335 ? -13.433 63.773 9.196 1.00 51.61 317 ALA A N 1
ATOM 2458 C CA . ALA A 1 335 ? -13.982 63.045 10.350 1.00 52.86 317 ALA A CA 1
ATOM 2459 C C . ALA A 1 335 ? -12.918 62.722 11.401 1.00 55.11 317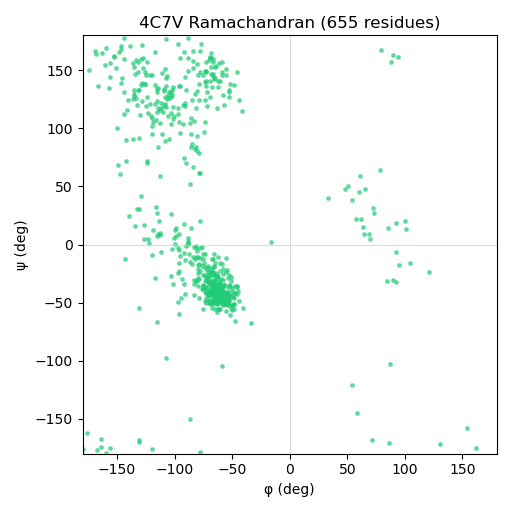 ALA A C 1
ATOM 2460 O O . ALA A 1 335 ? -13.090 63.050 12.599 1.00 53.16 317 ALA A O 1
ATOM 2462 N N . TYR A 1 336 ? -11.788 62.139 10.953 1.00 55.25 318 TYR A N 1
ATOM 2463 C CA . TYR A 1 336 ? -10.630 61.900 11.838 1.00 53.15 318 TYR A CA 1
ATOM 2464 C C . TYR A 1 336 ? -10.266 63.146 12.630 1.00 52.29 318 TYR A C 1
ATOM 2465 O O . TYR A 1 336 ? -10.146 63.118 13.857 1.00 52.09 318 TYR A O 1
ATOM 2474 N N . LYS A 1 337 ? -10.111 64.257 11.942 1.00 54.01 319 LYS A N 1
ATOM 2475 C CA . LYS A 1 337 ? -9.649 65.465 12.601 1.00 59.01 319 LYS A CA 1
ATOM 2476 C C . LYS A 1 337 ? -10.654 65.996 13.636 1.00 67.15 319 LYS A C 1
ATOM 2477 O O . LYS A 1 337 ? -10.295 66.786 14.492 1.00 73.27 319 LYS A O 1
ATOM 2483 N N . LYS A 1 338 ? -11.916 65.585 13.551 1.00 66.22 320 LYS A N 1
ATOM 2484 C CA . LYS A 1 338 ? -12.900 66.025 14.540 1.00 70.55 320 LYS A CA 1
ATOM 2485 C C . LYS A 1 338 ? -13.011 65.091 15.730 1.00 63.42 320 LYS A C 1
ATOM 2486 O O . LYS A 1 338 ? -13.074 65.564 16.848 1.00 58.63 320 LYS A O 1
ATOM 2492 N N . GLU A 1 339 ? -13.006 63.782 15.487 1.00 61.17 321 GLU A N 1
ATOM 2493 C CA . GLU A 1 339 ? -12.986 62.810 16.578 1.00 65.36 321 GLU A CA 1
ATOM 2494 C C . GLU A 1 339 ? -11.613 62.850 17.297 1.00 65.09 321 GLU A C 1
ATOM 2495 O O . GLU A 1 339 ? -11.543 63.019 18.511 1.00 66.09 321 GLU A O 1
ATOM 2501 N N . TYR A 1 340 ? -10.518 62.781 16.541 1.00 65.19 322 TYR A N 1
ATOM 2502 C CA . TYR A 1 340 ? -9.178 62.681 17.148 1.00 59.88 322 TYR A CA 1
ATOM 2503 C C . TYR A 1 340 ? -8.331 63.933 16.904 1.00 60.76 322 TYR A C 1
ATOM 2504 O O . TYR A 1 340 ? -7.254 63.868 16.350 1.00 62.10 322 TYR A O 1
ATOM 2513 N N . SER A 1 341 ? -8.822 65.069 17.353 1.00 59.55 323 SER A N 1
ATOM 2514 C CA . SER A 1 341 ? -8.269 66.371 16.992 1.00 60.42 323 SER A CA 1
ATOM 2515 C C . SER A 1 341 ? -6.765 66.585 17.275 1.00 60.35 323 SER A C 1
ATOM 2516 O O . SER A 1 341 ? -6.038 67.052 16.420 1.00 56.82 323 SER A O 1
ATOM 2519 N N . ASP A 1 342 ? -6.296 66.317 18.484 1.00 64.96 324 ASP A N 1
ATOM 2520 C CA . ASP A 1 342 ? -4.897 66.672 18.823 1.00 64.89 324 ASP A CA 1
ATOM 2521 C C . ASP A 1 342 ? -3.909 65.825 18.010 1.00 58.61 324 ASP A C 1
ATOM 2522 O O . ASP A 1 342 ? -2.834 66.260 17.653 1.00 52.41 324 ASP A O 1
ATOM 2527 N N . LEU A 1 343 ? -4.349 64.619 17.715 1.00 57.61 325 LEU A N 1
ATOM 2528 C CA . LEU A 1 343 ? -3.596 63.634 17.008 1.00 57.55 325 LEU A CA 1
ATOM 2529 C C . LEU A 1 343 ? -3.389 64.101 15.569 1.00 63.77 325 LEU A C 1
ATOM 2530 O O . LEU A 1 343 ? -2.254 64.221 15.085 1.00 67.06 325 LEU A O 1
ATOM 2535 N N . ALA A 1 344 ? -4.499 64.404 14.908 1.00 60.53 326 ALA A N 1
ATOM 2536 C CA . ALA A 1 344 ? -4.479 64.805 13.525 1.00 57.11 326 ALA A CA 1
ATOM 2537 C C . ALA A 1 344 ? -3.722 66.121 13.337 1.00 53.15 326 ALA A C 1
ATOM 2538 O O . ALA A 1 344 ? -3.144 66.382 12.292 1.00 50.55 326 ALA A O 1
ATOM 2540 N N . GLN A 1 345 ? -3.737 66.973 14.333 1.00 53.61 327 GLN A N 1
ATOM 2541 C CA . GLN A 1 345 ? -2.832 68.115 14.313 1.00 55.19 327 GLN A CA 1
ATOM 2542 C C . GLN A 1 345 ? -1.342 67.740 14.327 1.00 57.71 327 GLN A C 1
ATOM 2543 O O . GLN A 1 345 ? -0.511 68.493 13.819 1.00 59.70 327 GLN A O 1
ATOM 2549 N N . LYS A 1 346 ? -0.989 66.653 15.017 1.00 53.71 328 LYS A N 1
ATOM 2550 C CA . LYS A 1 346 ? 0.399 66.199 15.024 1.00 55.83 328 LYS A CA 1
ATOM 2551 C C . LYS A 1 346 ? 0.725 65.554 13.696 1.00 50.14 328 LYS A C 1
ATOM 2552 O O . LYS A 1 346 ? 1.816 65.694 13.160 1.00 46.65 328 LYS A O 1
ATOM 2558 N N . PHE A 1 347 ? -0.252 64.857 13.155 1.00 46.87 329 PHE A N 1
ATOM 2559 C CA . PHE A 1 347 ? -0.098 64.249 11.861 1.00 50.33 329 PHE A CA 1
ATOM 2560 C C . PHE A 1 347 ? 0.192 65.335 10.850 1.00 49.35 329 PHE A C 1
ATOM 2561 O O . PHE A 1 347 ? 1.092 65.188 10.037 1.00 46.46 329 PHE A O 1
ATOM 2569 N N . SER A 1 348 ? -0.495 66.464 10.937 1.00 46.35 330 SER A N 1
ATOM 2570 C CA . SER A 1 348 ? -0.191 67.534 10.001 1.00 50.17 330 SER A CA 1
ATOM 2571 C C . SER A 1 348 ? 1.119 68.187 10.292 1.00 43.57 330 SER A C 1
ATOM 2572 O O . SER A 1 348 ? 1.814 68.502 9.398 1.00 42.35 330 SER A O 1
ATOM 2575 N N . ASP A 1 349 ? 1.453 68.417 11.542 1.00 45.65 331 ASP A N 1
ATOM 2576 C CA . ASP A 1 349 ? 2.735 69.088 11.849 1.00 47.84 331 ASP A CA 1
ATOM 2577 C C . ASP A 1 349 ? 3.940 68.258 11.392 1.00 51.09 331 ASP A C 1
ATOM 2578 O O . ASP A 1 349 ? 4.985 68.806 10.995 1.00 50.98 331 ASP A O 1
ATOM 2583 N N . GLY A 1 350 ? 3.778 66.939 11.472 1.00 49.77 332 GLY A N 1
ATOM 2584 C CA . GLY A 1 350 ? 4.764 65.975 10.952 1.00 50.80 332 GLY A CA 1
ATOM 2585 C C . GLY A 1 350 ? 5.101 66.249 9.502 1.00 50.78 332 GLY A C 1
ATOM 2586 O O . GLY A 1 350 ? 6.305 66.361 9.125 1.00 49.45 332 GLY A O 1
ATOM 2587 N N . PHE A 1 351 ? 4.043 66.382 8.688 1.00 45.92 333 PHE A N 1
ATOM 2588 C CA . PHE A 1 351 ? 4.237 66.541 7.252 1.00 43.73 333 PHE A CA 1
ATOM 2589 C C . PHE A 1 351 ? 4.775 67.908 6.906 1.00 46.16 333 PHE A C 1
ATOM 2590 O O . PHE A 1 351 ? 5.525 68.028 5.958 1.00 44.81 333 PHE A O 1
ATOM 2598 N N . SER A 1 352 ? 4.461 68.917 7.714 1.00 46.93 334 SER A N 1
ATOM 2599 C CA . SER A 1 352 ? 4.872 70.288 7.393 1.00 50.39 334 SER A CA 1
ATOM 2600 C C . SER A 1 352 ? 6.163 70.695 8.088 1.00 48.03 334 SER A C 1
ATOM 2601 O O . SER A 1 352 ? 6.689 71.746 7.815 1.00 49.54 334 SER A O 1
ATOM 2604 N N . ASN A 1 353 ? 6.699 69.832 8.940 1.00 54.26 335 ASN A N 1
ATOM 2605 C CA . ASN A 1 353 ? 8.010 70.023 9.551 1.00 52.93 335 ASN A CA 1
ATOM 2606 C C . ASN A 1 353 ? 7.972 71.122 10.606 1.00 58.60 335 ASN A C 1
ATOM 2607 O O . ASN A 1 353 ? 8.956 71.823 10.833 1.00 58.35 335 ASN A O 1
ATOM 2612 N N . LYS A 1 354 ? 6.829 71.260 11.263 1.00 62.85 336 LYS A N 1
ATOM 2613 C CA . LYS A 1 354 ? 6.688 72.271 12.272 1.00 68.35 336 LYS A CA 1
ATOM 2614 C C . LYS A 1 354 ? 7.662 71.966 13.347 1.00 65.71 336 LYS A C 1
ATOM 2615 O O . LYS A 1 354 ? 7.840 70.814 13.702 1.00 67.56 336 LYS A O 1
ATOM 2621 N N . VAL A 1 355 ? 8.268 73.005 13.881 1.00 65.56 337 VAL A N 1
ATOM 2622 C CA . VAL A 1 355 ? 9.188 72.852 14.972 1.00 70.41 337 VAL A CA 1
ATOM 2623 C C . VAL A 1 355 ? 8.919 73.906 16.064 1.00 70.95 337 VAL A C 1
ATOM 2624 O O . VAL A 1 355 ? 8.525 75.029 15.771 1.00 64.84 337 VAL A O 1
ATOM 2628 N N . PRO A 1 356 ? 9.143 73.564 17.335 1.00 72.48 338 PRO A N 1
ATOM 2629 C CA . PRO A 1 356 ? 8.927 74.641 18.343 1.00 68.36 338 PRO A CA 1
ATOM 2630 C C . PRO A 1 356 ? 9.942 75.784 18.304 1.00 62.08 338 PRO A C 1
ATOM 2631 O O . PRO A 1 356 ? 11.044 75.657 17.736 1.00 64.27 338 PRO A O 1
ATOM 2635 N N . ASN A 1 357 ? 9.524 76.906 18.891 1.00 63.52 339 ASN A N 1
ATOM 2636 C CA . ASN A 1 357 ? 10.290 78.158 18.923 1.00 59.79 339 ASN A CA 1
ATOM 2637 C C . ASN A 1 357 ? 11.188 78.189 20.074 1.00 55.87 339 ASN A C 1
ATOM 2638 O O . ASN A 1 357 ? 11.994 79.103 20.205 1.00 54.42 339 ASN A O 1
ATOM 2643 N N . THR A 1 358 ? 11.012 77.189 20.941 1.00 58.36 340 THR A N 1
ATOM 2644 C CA . THR A 1 358 ? 11.712 77.082 22.189 1.00 55.61 340 THR A CA 1
ATOM 2645 C C . THR A 1 358 ? 12.919 76.112 22.100 1.00 52.05 340 THR A C 1
ATOM 2646 O O . THR A 1 358 ? 13.408 75.648 23.155 1.00 44.73 340 THR A O 1
ATOM 2650 N N . LEU A 1 359 ? 13.350 75.734 20.889 1.00 46.33 341 LEU A N 1
ATOM 2651 C CA . LEU A 1 359 ? 14.429 74.761 20.770 1.00 46.27 341 LEU A CA 1
ATOM 2652 C C . LEU A 1 359 ? 15.610 75.200 21.592 1.00 46.60 341 LEU A C 1
ATOM 2653 O O . LEU A 1 359 ? 16.207 74.379 22.318 1.00 44.55 341 LEU A O 1
ATOM 2658 N N . GLY A 1 360 ? 15.895 76.503 21.490 1.00 47.24 342 GLY A N 1
ATOM 2659 C CA . GLY A 1 360 ? 16.959 77.158 22.210 1.00 48.13 342 GLY A CA 1
ATOM 2660 C C . GLY A 1 360 ? 16.891 76.987 23.721 1.00 52.20 342 GLY A C 1
ATOM 2661 O O . GLY A 1 360 ? 17.907 77.141 24.396 1.00 53.68 342 GLY A O 1
ATOM 2662 N N . ASP A 1 361 ? 15.707 76.713 24.266 1.00 50.14 343 ASP A N 1
ATOM 2663 C CA . ASP A 1 361 ? 15.528 76.548 25.725 1.00 49.55 343 ASP A CA 1
ATOM 2664 C C . ASP A 1 361 ? 15.452 75.096 26.049 1.00 45.98 343 ASP A C 1
ATOM 2665 O O . ASP A 1 361 ? 15.807 74.713 27.107 1.00 46.05 343 ASP A O 1
ATOM 2670 N N . ILE A 1 362 ? 14.879 74.310 25.158 1.00 44.13 344 ILE A N 1
ATOM 2671 C CA . ILE A 1 362 ? 14.712 72.875 25.376 1.00 45.22 344 ILE A CA 1
ATOM 2672 C C . ILE A 1 362 ? 16.048 72.159 25.448 1.00 41.14 344 ILE A C 1
ATOM 2673 O O . ILE A 1 362 ? 16.179 71.280 26.223 1.00 41.71 344 ILE A O 1
ATOM 2678 N N . LEU A 1 363 ? 16.978 72.511 24.556 1.00 40.10 345 LEU A N 1
ATOM 2679 C CA . LEU A 1 363 ? 18.255 71.869 24.452 1.00 39.41 345 LEU A CA 1
ATOM 2680 C C . LEU A 1 363 ? 19.111 72.123 25.692 1.00 39.69 345 LEU A C 1
ATOM 2681 O O . LEU A 1 363 ? 19.031 73.186 26.279 1.00 44.98 345 LEU A O 1
ATOM 2686 N N . PRO A 1 364 ? 19.935 71.144 26.076 1.00 38.79 346 PRO A N 1
ATOM 2687 C CA . PRO A 1 364 ? 20.938 71.238 27.131 1.00 38.82 346 PRO A CA 1
ATOM 2688 C C . PRO A 1 364 ? 21.959 72.313 26.908 1.00 36.39 346 PRO A C 1
ATOM 2689 O O . PRO A 1 364 ? 22.368 72.597 25.791 1.00 34.22 346 PRO A O 1
ATOM 2693 N N . GLN A 1 365 ? 22.412 72.837 28.025 1.00 38.30 347 GLN A N 1
ATOM 2694 C CA . GLN A 1 365 ? 23.272 73.987 28.093 1.00 43.75 347 GLN A CA 1
ATOM 2695 C C . GLN A 1 365 ? 24.391 73.556 29.059 1.00 42.59 347 GLN A C 1
ATOM 2696 O O . GLN A 1 365 ? 24.137 72.738 29.939 1.00 39.38 347 GLN A O 1
ATOM 2702 N N . TYR A 1 366 ? 25.611 74.058 28.880 1.00 39.66 348 TYR A N 1
ATOM 2703 C CA . TYR A 1 366 ? 26.748 73.599 29.660 1.00 42.75 348 TYR A CA 1
ATOM 2704 C C . TYR A 1 366 ? 27.477 74.771 30.249 1.00 41.48 348 TYR A C 1
ATOM 2705 O O . TYR A 1 366 ? 27.712 75.776 29.579 1.00 43.91 348 TYR A O 1
ATOM 2714 N N . GLY A 1 367 ? 27.849 74.599 31.508 1.00 42.97 349 GLY A N 1
ATOM 2715 C CA . GLY A 1 367 ? 28.545 75.616 32.294 1.00 44.71 349 GLY A CA 1
ATOM 2716 C C . GLY A 1 367 ? 30.039 75.497 32.099 1.00 43.78 349 GLY A C 1
ATOM 2717 O O . GLY A 1 367 ? 30.542 74.473 31.652 1.00 43.99 349 GLY A O 1
ATOM 2718 N N . GLU A 1 368 ? 30.743 76.561 32.419 1.00 45.45 350 GLU A N 1
ATOM 2719 C CA . GLU A 1 368 ? 32.145 76.637 32.152 1.00 46.49 350 GLU A CA 1
ATOM 2720 C C . GLU A 1 368 ? 32.973 75.502 32.711 1.00 46.36 350 GLU A C 1
ATOM 2721 O O . GLU A 1 368 ? 34.062 75.283 32.204 1.00 45.66 350 GLU A O 1
ATOM 2727 N N . ASP A 1 369 ? 32.505 74.794 33.728 1.00 43.75 351 ASP A N 1
ATOM 2728 C CA . ASP A 1 369 ? 33.267 73.636 34.202 1.00 48.04 351 ASP A CA 1
ATOM 2729 C C . ASP A 1 369 ? 32.931 72.289 33.591 1.00 45.76 351 ASP A C 1
ATOM 2730 O O . ASP A 1 369 ? 33.621 71.319 33.854 1.00 43.34 351 ASP A O 1
ATOM 2735 N N . ASP A 1 370 ? 31.880 72.214 32.794 1.00 43.57 352 ASP A N 1
ATOM 2736 C CA . ASP A 1 370 ? 31.439 70.912 32.310 1.00 43.35 352 ASP A CA 1
ATOM 2737 C C . ASP A 1 370 ? 32.471 70.316 31.337 1.00 38.96 352 ASP A C 1
ATOM 2738 O O . ASP A 1 370 ? 33.159 71.030 30.663 1.00 37.25 352 ASP A O 1
ATOM 2743 N N . SER A 1 371 ? 32.586 68.995 31.359 1.00 38.17 353 SER A N 1
ATOM 2744 C CA . SER A 1 371 ? 33.471 68.246 30.514 1.00 37.42 353 SER A CA 1
ATOM 2745 C C . SER A 1 371 ? 32.608 67.137 29.989 1.00 36.85 353 SER A C 1
ATOM 2746 O O . SER A 1 371 ? 31.954 66.434 30.761 1.00 34.53 353 SER A O 1
ATOM 2749 N N . ILE A 1 372 ? 32.469 67.079 28.659 1.00 34.48 354 ILE A N 1
ATOM 2750 C CA . ILE A 1 372 ? 31.583 66.090 28.059 1.00 30.87 354 ILE A CA 1
ATOM 2751 C C . ILE A 1 372 ? 32.018 65.822 26.641 1.00 30.24 354 ILE A C 1
ATOM 2752 O O . ILE A 1 372 ? 32.518 66.736 25.947 1.00 32.67 354 ILE A O 1
ATOM 2757 N N . ALA A 1 373 ? 31.882 64.577 26.203 1.00 28.18 355 ALA A N 1
ATOM 2758 C CA . ALA A 1 373 ? 32.213 64.279 24.814 1.00 28.86 355 ALA A CA 1
ATOM 2759 C C . ALA A 1 373 ? 31.086 64.801 23.899 1.00 27.29 355 ALA A C 1
ATOM 2760 O O . ALA A 1 373 ? 29.957 64.797 24.256 1.00 29.20 355 ALA A O 1
ATOM 2762 N N . THR A 1 374 ? 31.393 65.263 22.707 1.00 28.78 356 THR A N 1
ATOM 2763 C CA . THR A 1 374 ? 30.307 65.698 21.857 1.00 28.01 356 THR A CA 1
ATOM 2764 C C . THR A 1 374 ? 29.344 64.591 21.483 1.00 26.57 356 THR A C 1
ATOM 2765 O O . THR A 1 374 ? 28.192 64.860 21.251 1.00 28.20 356 THR A O 1
ATOM 2769 N N . ARG A 1 375 ? 29.769 63.347 21.447 1.00 28.89 357 ARG A N 1
ATOM 2770 C CA . ARG A 1 375 ? 28.796 62.290 21.207 1.00 29.10 357 ARG A CA 1
ATOM 2771 C C . ARG A 1 375 ? 27.801 62.233 22.362 1.00 28.91 357 ARG A C 1
ATOM 2772 O O . ARG A 1 375 ? 26.652 61.977 22.145 1.00 31.55 357 ARG A O 1
ATOM 2780 N N . ALA A 1 376 ? 28.237 62.468 23.599 1.00 29.10 358 ALA A N 1
ATOM 2781 C CA . ALA A 1 376 ? 27.327 62.394 24.728 1.00 30.80 358 ALA A CA 1
ATOM 2782 C C . ALA A 1 376 ? 26.440 63.625 24.763 1.00 29.82 358 ALA A C 1
ATOM 2783 O O . ALA A 1 376 ? 25.267 63.512 25.091 1.00 29.50 358 ALA A O 1
ATOM 2785 N N . ALA A 1 377 ? 26.984 64.788 24.445 1.00 27.58 359 ALA A N 1
ATOM 2786 C CA . ALA A 1 377 ? 26.149 65.989 24.379 1.00 29.16 359 ALA A CA 1
ATOM 2787 C C . ALA A 1 377 ? 25.078 65.846 23.283 1.00 29.66 359 ALA A C 1
ATOM 2788 O O . ALA A 1 377 ? 23.951 66.260 23.447 1.00 30.11 359 ALA A O 1
ATOM 2790 N N . SER A 1 378 ? 25.423 65.161 22.209 1.00 29.89 360 SER A N 1
ATOM 2791 C CA . SER A 1 378 ? 24.447 64.865 21.167 1.00 30.23 360 SER A CA 1
ATOM 2792 C C . SER A 1 378 ? 23.356 63.912 21.675 1.00 29.85 360 SER A C 1
ATOM 2793 O O . SER A 1 378 ? 22.136 64.069 21.412 1.00 29.12 360 SER A O 1
ATOM 2796 N N . GLN A 1 379 ? 23.766 62.931 22.418 1.00 29.69 361 GLN A N 1
ATOM 2797 C CA . GLN A 1 379 ? 22.792 62.003 23.047 1.00 33.79 361 GLN A CA 1
ATOM 2798 C C . GLN A 1 379 ? 21.840 62.772 23.953 1.00 33.27 361 GLN A C 1
ATOM 2799 O O . GLN A 1 379 ? 20.620 62.497 23.938 1.00 31.87 361 GLN A O 1
ATOM 2805 N N . LYS A 1 380 ? 22.352 63.759 24.699 1.00 32.95 362 LYS A N 1
ATOM 2806 C CA . LYS A 1 380 ? 21.458 64.531 25.567 1.00 37.50 362 LYS A CA 1
ATOM 2807 C C . LYS A 1 380 ? 20.507 65.418 24.767 1.00 32.44 362 LYS A C 1
ATOM 2808 O O . LYS A 1 380 ? 19.387 65.647 25.182 1.00 33.72 362 LYS A O 1
ATOM 2814 N N . ALA A 1 381 ? 20.960 65.931 23.639 1.00 30.75 363 ALA A N 1
ATOM 2815 C CA . ALA A 1 381 ? 20.064 66.744 22.779 1.00 29.12 363 ALA A CA 1
ATOM 2816 C C . ALA A 1 381 ? 18.984 65.843 22.219 1.00 31.33 363 ALA A C 1
ATOM 2817 O O . ALA A 1 381 ? 17.864 66.196 22.168 1.00 32.39 363 ALA A O 1
ATOM 2819 N N . ILE A 1 382 ? 19.343 64.654 21.775 1.00 34.67 364 ILE A N 1
ATOM 2820 C CA . ILE A 1 382 ? 18.381 63.736 21.223 1.00 34.61 364 ILE A CA 1
ATOM 2821 C C . ILE A 1 382 ? 17.262 63.478 22.208 1.00 36.25 364 ILE A C 1
ATOM 2822 O O . ILE A 1 382 ? 16.091 63.522 21.838 1.00 37.07 364 ILE A O 1
ATOM 2827 N N . ASN A 1 383 ? 17.601 63.203 23.465 1.00 37.40 365 ASN A N 1
ATOM 2828 C CA . ASN A 1 383 ? 16.575 62.850 24.425 1.00 37.28 365 ASN A CA 1
ATOM 2829 C C . ASN A 1 383 ? 15.747 64.045 24.808 1.00 40.02 365 ASN A C 1
ATOM 2830 O O . ASN A 1 383 ? 14.539 63.880 25.010 1.00 43.18 365 ASN A O 1
ATOM 2835 N N . ALA A 1 384 ? 16.380 65.208 24.926 1.00 37.96 366 ALA A N 1
ATOM 2836 C CA . ALA A 1 384 ? 15.619 66.416 25.252 1.00 40.82 366 ALA A CA 1
ATOM 2837 C C . ALA A 1 384 ? 14.687 66.777 24.085 1.00 44.44 366 ALA A C 1
ATOM 2838 O O . ALA A 1 384 ? 13.584 67.207 24.300 1.00 47.14 366 ALA A O 1
ATOM 2840 N N . LEU A 1 385 ? 15.138 66.562 22.860 1.00 45.46 367 LEU A N 1
ATOM 2841 C CA . LEU A 1 385 ? 14.322 66.832 21.689 1.00 47.07 367 LEU A CA 1
ATOM 2842 C C . LEU A 1 385 ? 13.169 65.869 21.458 1.00 49.20 367 LEU A C 1
ATOM 2843 O O . LEU A 1 385 ? 12.164 66.250 20.881 1.00 48.86 367 LEU A O 1
ATOM 2848 N N . ALA A 1 386 ? 13.299 64.636 21.897 1.00 49.12 368 ALA A N 1
ATOM 2849 C CA . ALA A 1 386 ? 12.330 63.655 21.520 1.00 52.67 368 ALA A CA 1
ATOM 2850 C C . ALA A 1 386 ? 10.942 63.901 22.105 1.00 54.76 368 ALA A C 1
ATOM 2851 O O . ALA A 1 386 ? 9.963 63.466 21.510 1.00 52.65 368 ALA A O 1
ATOM 2853 N N . LYS A 1 387 ? 10.858 64.591 23.234 1.00 56.48 369 LYS A N 1
ATOM 2854 C CA . LYS A 1 387 ? 9.574 64.784 23.906 1.00 64.34 369 LYS A CA 1
ATOM 2855 C C . LYS A 1 387 ? 8.849 65.901 23.149 1.00 62.03 369 LYS A C 1
ATOM 2856 O O . LYS A 1 387 ? 7.732 65.741 22.708 1.00 62.81 369 LYS A O 1
ATOM 2862 N N . GLU A 1 388 ? 9.581 66.971 22.867 1.00 65.01 370 GLU A N 1
ATOM 2863 C CA . GLU A 1 388 ? 9.049 68.143 22.179 1.00 62.18 370 GLU A CA 1
ATOM 2864 C C . GLU A 1 388 ? 8.893 68.069 20.636 1.00 58.01 370 GLU A C 1
ATOM 2865 O O . GLU A 1 388 ? 8.059 68.765 20.088 1.00 53.43 370 GLU A O 1
ATOM 2871 N N . VAL A 1 389 ? 9.734 67.302 19.935 1.00 47.51 371 VAL A N 1
ATOM 2872 C CA . VAL A 1 389 ? 9.600 67.080 18.490 1.00 44.99 371 VAL A CA 1
ATOM 2873 C C . VAL A 1 389 ? 9.136 65.640 18.250 1.00 45.43 371 VAL A C 1
ATOM 2874 O O . VAL A 1 389 ? 9.947 64.732 18.057 1.00 47.37 371 VAL A O 1
ATOM 2878 N N . SER A 1 390 ? 7.840 65.423 18.218 1.00 44.01 372 SER A N 1
ATOM 2879 C CA . SER A 1 390 ? 7.306 64.082 18.327 1.00 46.14 372 SER A CA 1
ATOM 2880 C C . SER A 1 390 ? 7.467 63.270 17.036 1.00 44.66 372 SER A C 1
ATOM 2881 O O . SER A 1 390 ? 7.296 62.057 17.031 1.00 50.79 372 SER A O 1
ATOM 2884 N N . SER A 1 391 ? 7.808 63.947 15.956 1.00 40.29 373 SER A N 1
ATOM 2885 C CA . SER A 1 391 ? 8.018 63.327 14.668 1.00 40.46 373 SER A CA 1
ATOM 2886 C C . SER A 1 391 ? 9.528 62.829 14.492 1.00 38.35 373 SER A C 1
ATOM 2887 O O . SER A 1 391 ? 9.895 62.304 13.476 1.00 35.72 373 SER A O 1
ATOM 2890 N N . LEU A 1 392 ? 10.359 63.031 15.495 1.00 35.31 374 LEU A N 1
ATOM 2891 C CA . LEU A 1 392 ? 11.751 62.677 15.428 1.00 36.20 374 LEU A CA 1
ATOM 2892 C C . LEU A 1 392 ? 11.897 61.226 15.805 1.00 35.31 374 LEU A C 1
ATOM 2893 O O . LEU A 1 392 ? 11.448 60.839 16.837 1.00 38.65 374 LEU A O 1
ATOM 2898 N N . TRP A 1 393 ? 12.509 60.441 14.933 1.00 36.52 375 TRP A N 1
ATOM 2899 C CA . TRP A 1 393 ? 12.946 59.084 15.248 1.00 33.65 375 TRP A CA 1
ATOM 2900 C C . TRP A 1 393 ? 14.267 58.794 14.520 1.00 34.90 375 TRP A C 1
ATOM 2901 O O . TRP A 1 393 ? 14.786 59.644 13.756 1.00 31.44 375 TRP A O 1
ATOM 2912 N N . GLY A 1 394 ? 14.829 57.597 14.748 1.00 32.53 376 GLY A N 1
ATOM 2913 C CA . GLY A 1 394 ? 16.142 57.298 14.238 1.00 31.34 376 GLY A CA 1
ATOM 2914 C C . GLY A 1 394 ? 16.804 56.113 14.921 1.00 31.01 376 GLY A C 1
ATOM 2915 O O . GLY A 1 394 ? 16.204 55.434 15.756 1.00 28.88 376 GLY A O 1
ATOM 2916 N N . GLY A 1 395 ? 18.042 55.884 14.550 1.00 26.86 377 GLY A N 1
ATOM 2917 C CA . GLY A 1 395 ? 18.822 54.840 15.136 1.00 28.01 377 GLY A CA 1
ATOM 2918 C C . GLY A 1 395 ? 20.247 54.822 14.628 1.00 29.12 377 GLY A C 1
ATOM 2919 O O . GLY A 1 395 ? 20.706 55.807 14.070 1.00 27.69 377 GLY A O 1
ATOM 2920 N N . ALA A 1 396 ? 20.916 53.680 14.829 1.00 30.70 378 ALA A N 1
ATOM 2921 C CA . ALA A 1 396 ? 22.351 53.505 14.607 1.00 31.47 378 ALA A CA 1
ATOM 2922 C C . ALA A 1 396 ? 22.542 52.264 13.814 1.00 32.48 378 ALA A C 1
ATOM 2923 O O . ALA A 1 396 ? 21.627 51.404 13.756 1.00 34.38 378 ALA A O 1
ATOM 2925 N N . ALA A 1 397 ? 23.682 52.205 13.122 1.00 34.41 379 ALA A N 1
ATOM 2926 C CA . ALA A 1 397 ? 24.055 50.991 12.425 1.00 33.96 379 ALA A CA 1
ATOM 2927 C C . ALA A 1 397 ? 24.781 50.049 13.407 1.00 37.16 379 ALA A C 1
ATOM 2928 O O . ALA A 1 397 ? 25.944 50.059 13.473 1.00 38.81 379 ALA A O 1
ATOM 2930 N N . ASP A 1 398 ? 24.021 49.237 14.156 1.00 42.96 380 ASP A N 1
ATOM 2931 C CA . ASP A 1 398 ? 24.490 48.445 15.348 1.00 47.62 380 ASP A CA 1
ATOM 2932 C C . ASP A 1 398 ? 25.586 49.101 16.203 1.00 50.07 380 ASP A C 1
ATOM 2933 O O . ASP A 1 398 ? 26.479 48.411 16.729 1.00 53.95 380 ASP A O 1
ATOM 2938 N N . LEU A 1 399 ? 25.448 50.416 16.395 1.00 45.55 381 LEU A N 1
ATOM 2939 C CA . LEU A 1 399 ? 26.335 51.219 17.247 1.00 52.73 381 LEU A CA 1
ATOM 2940 C C . LEU A 1 399 ? 25.604 52.304 18.125 1.00 48.24 381 LEU A C 1
ATOM 2941 O O . LEU A 1 399 ? 26.190 53.309 18.505 1.00 37.26 381 LEU A O 1
ATOM 2946 N N . ALA A 1 400 ? 24.322 52.097 18.424 1.00 46.66 382 ALA A N 1
ATOM 2947 C CA . ALA A 1 400 ? 23.586 52.984 19.320 1.00 48.53 382 ALA A CA 1
ATOM 2948 C C . ALA A 1 400 ? 24.318 53.270 20.664 1.00 51.02 382 ALA A C 1
ATOM 2949 O O . ALA A 1 400 ? 24.247 54.394 21.211 1.00 50.32 382 ALA A O 1
ATOM 2951 N N . SER A 1 401 ? 24.941 52.219 21.212 1.00 51.85 383 SER A N 1
ATOM 2952 C CA . SER A 1 401 ? 25.622 52.244 22.524 1.00 56.27 383 SER A CA 1
ATOM 2953 C C . SER A 1 401 ? 27.009 52.918 22.427 1.00 58.91 383 SER A C 1
ATOM 2954 O O . SER A 1 401 ? 27.547 53.405 23.423 1.00 61.76 383 SER A O 1
ATOM 2957 N N . SER A 1 402 ? 27.581 52.940 21.224 1.00 57.00 384 SER A N 1
ATOM 2958 C CA . SER A 1 402 ? 28.925 53.508 21.000 1.00 53.98 384 SER A CA 1
ATOM 2959 C C . SER A 1 402 ? 28.754 54.982 20.516 1.00 50.70 384 SER A C 1
ATOM 2960 O O . SER A 1 402 ? 29.153 55.925 21.184 1.00 48.51 384 SER A O 1
ATOM 2963 N N . ASN A 1 403 ? 28.060 55.179 19.391 1.00 48.65 385 ASN A N 1
ATOM 2964 C CA . ASN A 1 403 ? 27.578 56.507 18.955 1.00 42.25 385 ASN A CA 1
ATOM 2965 C C . ASN A 1 403 ? 26.802 57.353 20.011 1.00 42.78 385 ASN A C 1
ATOM 2966 O O . ASN A 1 403 ? 26.923 58.591 20.069 1.00 46.54 385 ASN A O 1
ATOM 2971 N N . LYS A 1 404 ? 25.990 56.680 20.826 1.00 50.59 386 LYS A N 1
ATOM 2972 C CA . LYS A 1 404 ? 25.048 57.296 21.851 1.00 50.17 386 LYS A CA 1
ATOM 2973 C C . LYS A 1 404 ? 23.763 57.843 21.156 1.00 47.08 386 LYS A C 1
ATOM 2974 O O . LYS A 1 404 ? 23.464 59.072 21.147 1.00 39.01 386 LYS A O 1
ATOM 2980 N N . THR A 1 405 ? 23.013 56.912 20.572 1.00 44.55 387 THR A N 1
ATOM 2981 C CA . THR A 1 405 ? 21.855 57.309 19.742 1.00 45.06 387 THR A CA 1
ATOM 2982 C C . THR A 1 405 ? 20.572 56.523 20.055 1.00 44.22 387 THR A C 1
ATOM 2983 O O . THR A 1 405 ? 19.753 56.293 19.159 1.00 44.01 387 THR A O 1
ATOM 2987 N N . VAL A 1 406 ? 20.459 56.123 21.340 1.00 44.56 388 VAL A N 1
ATOM 2988 C CA . VAL A 1 406 ? 19.253 55.549 21.943 1.00 45.52 388 VAL A CA 1
ATOM 2989 C C . VAL A 1 406 ? 18.280 56.694 22.275 1.00 44.83 388 VAL A C 1
ATOM 2990 O O . VAL A 1 406 ? 18.638 57.636 23.001 1.00 42.70 388 VAL A O 1
ATOM 2994 N N . ILE A 1 407 ? 17.045 56.638 21.768 1.00 42.30 389 ILE A N 1
ATOM 2995 C CA . ILE A 1 407 ? 16.047 57.599 22.264 1.00 39.58 389 ILE A CA 1
ATOM 2996 C C . ILE A 1 407 ? 15.434 56.961 23.515 1.00 44.28 389 ILE A C 1
ATOM 2997 O O . ILE A 1 407 ? 14.627 56.044 23.376 1.00 47.73 389 ILE A O 1
ATOM 3002 N N . ALA A 1 408 ? 15.801 57.434 24.708 1.00 44.55 390 ALA A N 1
ATOM 3003 C CA . ALA A 1 408 ? 15.407 56.778 25.966 1.00 46.06 390 ALA A CA 1
ATOM 3004 C C . ALA A 1 408 ? 13.894 56.644 26.112 1.00 48.75 390 ALA A C 1
ATOM 3005 O O . ALA A 1 408 ? 13.198 57.648 26.109 1.00 47.97 390 ALA A O 1
ATOM 3007 N N . GLY A 1 409 ? 13.432 55.395 26.235 1.00 48.97 391 GLY A N 1
ATOM 3008 C CA . GLY A 1 409 ? 12.068 55.064 26.687 1.00 47.22 391 GLY A CA 1
ATOM 3009 C C . GLY A 1 409 ? 11.028 55.375 25.616 1.00 47.74 391 GLY A C 1
ATOM 3010 O O . GLY A 1 409 ? 9.912 55.671 25.934 1.00 45.75 391 GLY A O 1
ATOM 3011 N N . GLU A 1 410 ? 11.428 55.349 24.346 1.00 42.81 392 GLU A N 1
ATOM 3012 C CA . GLU A 1 410 ? 10.543 55.665 23.245 1.00 41.72 392 GLU A CA 1
ATOM 3013 C C . GLU A 1 410 ? 10.293 54.467 22.328 1.00 40.50 392 GLU A C 1
ATOM 3014 O O . GLU A 1 410 ? 9.711 54.613 21.245 1.00 43.79 392 GLU A O 1
ATOM 3020 N N . GLY A 1 411 ? 10.779 53.299 22.720 1.00 38.50 393 GLY A N 1
ATOM 3021 C CA . GLY A 1 411 ? 10.347 52.049 22.097 1.00 39.48 393 GLY A CA 1
ATOM 3022 C C . GLY A 1 411 ? 11.182 51.669 20.926 1.00 39.34 393 GLY A C 1
ATOM 3023 O O . GLY A 1 411 ? 11.883 52.487 20.371 1.00 41.60 393 GLY A O 1
ATOM 3024 N N . ASP A 1 412 ? 11.099 50.422 20.523 1.00 39.57 394 ASP A N 1
ATOM 3025 C CA . ASP A 1 412 ? 11.827 49.956 19.396 1.00 40.01 394 ASP A CA 1
ATOM 3026 C C . ASP A 1 412 ? 10.917 49.726 18.241 1.00 39.38 394 ASP A C 1
ATOM 3027 O O . ASP A 1 412 ? 9.838 49.214 18.408 1.00 47.10 394 ASP A O 1
ATOM 3032 N N . PHE A 1 413 ? 11.418 50.027 17.057 1.00 40.46 395 PHE A N 1
ATOM 3033 C CA . PHE A 1 413 ? 10.736 49.902 15.817 1.00 37.35 395 PHE A CA 1
ATOM 3034 C C . PHE A 1 413 ? 10.872 48.477 15.402 1.00 38.27 395 PHE A C 1
ATOM 3035 O O . PHE A 1 413 ? 11.936 48.043 15.004 1.00 41.65 395 PHE A O 1
ATOM 3043 N N . GLN A 1 414 ? 9.785 47.731 15.529 1.00 40.10 396 GLN A N 1
ATOM 3044 C CA . GLN A 1 414 ? 9.709 46.334 15.147 1.00 38.00 396 GLN A CA 1
ATOM 3045 C C . GLN A 1 414 ? 8.273 46.043 14.678 1.00 39.78 396 GLN A C 1
ATOM 3046 O O . GLN A 1 414 ? 7.345 46.839 14.977 1.00 37.29 396 GLN A O 1
ATOM 3052 N N . PRO A 1 415 ? 8.062 44.907 14.005 1.00 37.26 397 PRO A N 1
ATOM 3053 C CA . PRO A 1 415 ? 6.730 44.601 13.492 1.00 45.30 397 PRO A CA 1
ATOM 3054 C C . PRO A 1 415 ? 5.605 44.569 14.562 1.00 50.58 397 PRO A C 1
ATOM 3055 O O . PRO A 1 415 ? 4.482 45.051 14.353 1.00 56.20 397 PRO A O 1
ATOM 3059 N N . GLU A 1 416 ? 5.918 43.987 15.695 1.00 49.98 398 GLU A N 1
ATOM 3060 C CA . GLU A 1 416 ? 4.970 43.957 16.762 1.00 54.48 398 GLU A CA 1
ATOM 3061 C C . GLU A 1 416 ? 4.863 45.297 17.438 1.00 50.68 398 GLU A C 1
ATOM 3062 O O . GLU A 1 416 ? 4.030 45.433 18.288 1.00 50.54 398 GLU A O 1
ATOM 3068 N N . SER A 1 417 ? 5.738 46.266 17.115 1.00 50.48 399 SER A N 1
ATOM 3069 C CA . SER A 1 417 ? 5.628 47.656 17.654 1.00 46.51 399 SER A CA 1
ATOM 3070 C C . SER A 1 417 ? 6.125 48.749 16.681 1.00 43.58 399 SER A C 1
ATOM 3071 O O . SER A 1 417 ? 6.999 49.570 17.002 1.00 43.08 399 SER A O 1
ATOM 3074 N N . TYR A 1 418 ? 5.479 48.803 15.532 1.00 38.55 400 TYR A N 1
ATOM 3075 C CA . TYR A 1 418 ? 5.788 49.794 14.523 1.00 41.58 400 TYR A CA 1
ATOM 3076 C C . TYR A 1 418 ? 5.727 51.239 15.002 1.00 40.19 400 TYR A C 1
ATOM 3077 O O . TYR A 1 418 ? 6.215 52.088 14.287 1.00 37.01 400 TYR A O 1
ATOM 3086 N N . GLU A 1 419 ? 5.183 51.518 16.192 1.00 40.74 401 GLU A N 1
ATOM 3087 C CA . GLU A 1 419 ? 5.249 52.898 16.761 1.00 41.09 401 GLU A CA 1
ATOM 3088 C C . GLU A 1 419 ? 6.582 53.282 17.428 1.00 41.06 401 GLU A C 1
ATOM 3089 O O . GLU A 1 419 ? 6.868 54.450 17.615 1.00 41.35 401 GLU A O 1
ATOM 3095 N N . GLY A 1 420 ? 7.359 52.286 17.824 1.00 39.07 402 GLY A N 1
ATOM 3096 C CA . GLY A 1 420 ? 8.691 52.497 18.386 1.00 37.61 402 GLY A CA 1
ATOM 3097 C C . GLY A 1 420 ? 9.568 53.381 17.510 1.00 37.04 402 GLY A C 1
ATOM 3098 O O . GLY A 1 420 ? 9.544 53.264 16.277 1.00 39.42 402 GLY A O 1
ATOM 3099 N N . ARG A 1 421 ? 10.295 54.279 18.159 1.00 33.35 403 ARG A N 1
ATOM 3100 C CA . ARG A 1 421 ? 11.013 55.326 17.514 1.00 33.79 403 ARG A CA 1
ATOM 3101 C C . ARG A 1 421 ? 12.530 55.062 17.406 1.00 35.10 403 ARG A C 1
ATOM 3102 O O . ARG A 1 421 ? 13.207 55.891 16.794 1.00 34.57 403 ARG A O 1
ATOM 3110 N N . ASN A 1 422 ? 13.029 53.954 17.970 1.00 32.52 404 ASN A N 1
ATOM 3111 C CA . ASN A 1 422 ? 14.430 53.565 17.865 1.00 33.72 404 ASN A CA 1
ATOM 3112 C C . ASN A 1 422 ? 14.552 52.479 16.783 1.00 32.65 404 ASN A C 1
ATOM 3113 O O . ASN A 1 422 ? 14.039 51.371 16.950 1.00 34.33 404 ASN A O 1
ATOM 3118 N N . ILE A 1 423 ? 15.167 52.813 15.656 1.00 30.21 405 ILE A N 1
ATOM 3119 C CA . ILE A 1 423 ? 15.389 51.913 14.573 1.00 30.82 405 ILE A CA 1
ATOM 3120 C C . ILE A 1 423 ? 16.740 51.219 14.764 1.00 33.79 405 ILE A C 1
ATOM 3121 O O . ILE A 1 423 ? 17.779 51.889 15.042 1.00 32.93 405 ILE A O 1
ATOM 3126 N N . TRP A 1 424 ? 16.709 49.899 14.594 1.00 34.30 406 TRP A N 1
ATOM 3127 C CA . TRP A 1 424 ? 17.885 49.046 14.700 1.00 34.03 406 TRP A CA 1
ATOM 3128 C C . TRP A 1 424 ? 18.270 48.662 13.305 1.00 32.59 406 TRP A C 1
ATOM 3129 O O . TRP A 1 424 ? 17.850 47.623 12.752 1.00 33.52 406 TRP A O 1
ATOM 3140 N N . PHE A 1 425 ? 19.135 49.480 12.717 1.00 29.92 407 PHE A N 1
ATOM 3141 C CA . PHE A 1 425 ? 19.503 49.249 11.357 1.00 30.41 407 PHE A CA 1
ATOM 3142 C C . PHE A 1 425 ? 20.447 48.061 11.202 1.00 29.06 407 PHE A C 1
ATOM 3143 O O . PHE A 1 425 ? 20.612 47.579 10.088 1.00 28.51 407 PHE A O 1
ATOM 3151 N N . GLY A 1 426 ? 21.064 47.588 12.278 1.00 29.06 408 GLY A N 1
ATOM 3152 C CA . GLY A 1 426 ? 22.060 46.550 12.108 1.00 32.39 408 GLY A CA 1
ATOM 3153 C C . GLY A 1 426 ? 23.312 47.154 11.455 1.00 32.62 408 GLY A C 1
ATOM 3154 O O . GLY A 1 426 ? 23.419 48.383 11.327 1.00 29.79 408 GLY A O 1
ATOM 3155 N N . VAL A 1 427 ? 24.210 46.293 11.017 1.00 31.82 409 VAL A N 1
ATOM 3156 C CA . VAL A 1 427 ? 25.535 46.700 10.546 1.00 33.54 409 VAL A CA 1
ATOM 3157 C C . VAL A 1 427 ? 25.405 46.909 9.064 1.00 33.48 409 VAL A C 1
ATOM 3158 O O . VAL A 1 427 ? 25.898 46.116 8.209 1.00 29.95 409 VAL A O 1
ATOM 3162 N N . ARG A 1 428 ? 24.743 48.047 8.757 1.00 33.28 410 ARG A N 1
ATOM 3163 C CA . ARG A 1 428 ? 24.226 48.326 7.420 1.00 32.17 410 ARG A CA 1
ATOM 3164 C C . ARG A 1 428 ? 24.264 49.832 7.218 1.00 33.91 410 ARG A C 1
ATOM 3165 O O . ARG A 1 428 ? 23.216 50.497 7.221 1.00 31.08 410 ARG A O 1
ATOM 3173 N N . GLU A 1 429 ? 25.470 50.384 7.136 1.00 30.72 411 GLU A N 1
ATOM 3174 C CA . GLU A 1 429 ? 25.603 51.813 7.000 1.00 30.29 411 GLU A CA 1
ATOM 3175 C C . GLU A 1 429 ? 24.918 52.344 5.747 1.00 26.94 411 GLU A C 1
ATOM 3176 O O . GLU A 1 429 ? 24.180 53.310 5.794 1.00 27.54 411 GLU A O 1
ATOM 3182 N N . PHE A 1 430 ? 25.180 51.722 4.616 1.00 24.56 412 PHE A N 1
ATOM 3183 C CA . PHE A 1 430 ? 24.725 52.264 3.367 1.00 22.99 412 PHE A CA 1
ATOM 3184 C C . PHE A 1 430 ? 23.196 52.074 3.309 1.00 26.34 412 PHE A C 1
ATOM 3185 O O . PHE A 1 430 ? 22.452 53.011 2.981 1.00 24.74 412 PHE A O 1
ATOM 3193 N N . GLY A 1 431 ? 22.722 50.899 3.686 1.00 27.67 413 GLY A N 1
ATOM 3194 C CA . GLY A 1 431 ? 21.285 50.651 3.695 1.00 26.82 413 GLY A CA 1
ATOM 3195 C C . GLY A 1 431 ? 20.550 51.564 4.659 1.00 26.07 413 GLY A C 1
ATOM 3196 O O . GLY A 1 431 ? 19.470 52.043 4.370 1.00 25.55 413 GLY A O 1
ATOM 3197 N N . MET A 1 432 ? 21.176 51.866 5.789 1.00 28.56 414 MET A N 1
ATOM 3198 C CA . MET A 1 432 ? 20.621 52.805 6.725 1.00 25.80 414 MET A CA 1
ATOM 3199 C C . MET A 1 432 ? 20.402 54.173 6.034 1.00 26.78 414 MET A C 1
ATOM 3200 O O . MET A 1 432 ? 19.329 54.803 6.128 1.00 28.46 414 MET A O 1
ATOM 3205 N N . ALA A 1 433 ? 21.445 54.655 5.379 1.00 27.62 415 ALA A N 1
ATOM 3206 C CA . ALA A 1 433 ? 21.413 55.986 4.771 1.00 25.22 415 ALA A CA 1
ATOM 3207 C C . ALA A 1 433 ? 20.301 56.090 3.703 1.00 27.14 415 ALA A C 1
ATOM 3208 O O . ALA A 1 433 ? 19.548 57.051 3.675 1.00 23.27 415 ALA A O 1
ATOM 3210 N N . CYS A 1 434 ? 20.252 55.107 2.815 1.00 25.31 416 CYS A N 1
ATOM 3211 C CA . CYS A 1 434 ? 19.276 55.036 1.801 1.00 28.30 416 CYS A CA 1
ATOM 3212 C C . CYS A 1 434 ? 17.874 54.926 2.432 1.00 28.96 416 CYS A C 1
ATOM 3213 O O . CYS A 1 434 ? 16.950 55.604 1.991 1.00 26.28 416 CYS A O 1
ATOM 3216 N N . ALA A 1 435 ? 17.743 54.171 3.517 1.00 26.15 417 ALA A N 1
ATOM 3217 C CA . ALA A 1 435 ? 16.464 54.110 4.126 1.00 29.70 417 ALA A CA 1
ATOM 3218 C C . ALA A 1 435 ? 16.042 55.505 4.648 1.00 30.23 417 ALA A C 1
ATOM 3219 O O . ALA A 1 435 ? 14.859 55.860 4.568 1.00 28.00 417 ALA A O 1
ATOM 3221 N N . MET A 1 436 ? 16.991 56.255 5.183 1.00 29.59 418 MET A N 1
ATOM 3222 C CA . MET A 1 436 ? 16.712 57.557 5.694 1.00 28.58 418 MET A CA 1
ATOM 3223 C C . MET A 1 436 ? 16.302 58.484 4.562 1.00 29.04 418 MET A C 1
ATOM 3224 O O . MET A 1 436 ? 15.373 59.342 4.759 1.00 29.34 418 MET A O 1
ATOM 3229 N N . ASN A 1 437 ? 16.906 58.318 3.407 1.00 25.03 419 ASN A N 1
ATOM 3230 C CA . ASN A 1 437 ? 16.415 59.080 2.262 1.00 26.39 419 ASN A CA 1
ATOM 3231 C C . ASN A 1 437 ? 14.950 58.787 1.919 1.00 30.33 419 ASN A C 1
ATOM 3232 O O . ASN A 1 437 ? 14.138 59.738 1.717 1.00 29.26 419 ASN A O 1
ATOM 3237 N N . GLY A 1 438 ? 14.607 57.495 1.812 1.00 28.90 420 GLY A N 1
ATOM 3238 C CA . GLY A 1 438 ? 13.219 57.114 1.594 1.00 30.86 420 GLY A CA 1
ATOM 3239 C C . GLY A 1 438 ? 12.261 57.623 2.692 1.00 29.90 420 GLY A C 1
ATOM 3240 O O . GLY A 1 438 ? 11.193 58.144 2.417 1.00 31.24 420 GLY A O 1
ATOM 3241 N N . ILE A 1 439 ? 12.673 57.532 3.939 1.00 28.12 421 ILE A N 1
ATOM 3242 C CA . ILE A 1 439 ? 11.868 58.002 5.028 1.00 28.20 421 ILE A CA 1
ATOM 3243 C C . ILE A 1 439 ? 11.522 59.487 4.809 1.00 30.43 421 ILE A C 1
ATOM 3244 O O . ILE A 1 439 ? 10.374 59.920 5.004 1.00 33.85 421 ILE A O 1
ATOM 3249 N N . MET A 1 440 ? 12.498 60.246 4.368 1.00 29.79 422 MET A N 1
ATOM 3250 C CA . MET A 1 440 ? 12.354 61.672 4.156 1.00 29.87 422 MET A CA 1
ATOM 3251 C C . MET A 1 440 ? 11.634 61.996 2.832 1.00 31.75 422 MET A C 1
ATOM 3252 O O . MET A 1 440 ? 10.954 63.004 2.752 1.00 26.76 422 MET A O 1
ATOM 3257 N N . LEU A 1 441 ? 11.751 61.147 1.826 1.00 29.00 423 LEU A N 1
ATOM 3258 C CA . LEU A 1 441 ? 10.957 61.367 0.641 1.00 30.83 423 LEU A CA 1
ATOM 3259 C C . LEU A 1 441 ? 9.477 61.141 0.974 1.00 32.09 423 LEU A C 1
ATOM 3260 O O . LEU A 1 441 ? 8.594 61.848 0.456 1.00 31.62 423 LEU A O 1
ATOM 3265 N N . HIS A 1 442 ? 9.225 60.153 1.817 1.00 31.27 424 HIS A N 1
ATOM 3266 C CA . HIS A 1 442 ? 7.875 59.850 2.230 1.00 33.41 424 HIS A CA 1
ATOM 3267 C C . HIS A 1 442 ? 7.189 60.998 2.906 1.00 34.38 424 HIS A C 1
ATOM 3268 O O . HIS A 1 442 ? 6.026 61.279 2.635 1.00 34.96 424 HIS A O 1
ATOM 3275 N N . GLY A 1 443 ? 7.906 61.669 3.768 1.00 35.59 425 GLY A N 1
ATOM 3276 C CA . GLY A 1 443 ? 7.340 62.797 4.481 1.00 34.79 425 GLY A CA 1
ATOM 3277 C C . GLY A 1 443 ? 6.790 62.328 5.814 1.00 34.72 425 GLY A C 1
ATOM 3278 O O . GLY A 1 443 ? 6.543 61.147 6.026 1.00 32.81 425 GLY A O 1
ATOM 3279 N N . GLY A 1 444 ? 6.604 63.277 6.723 1.00 36.06 426 GLY A N 1
ATOM 3280 C CA . GLY A 1 444 ? 5.866 63.020 7.937 1.00 34.99 426 GLY A CA 1
ATOM 3281 C C . GLY A 1 444 ? 6.698 62.855 9.203 1.00 35.49 426 GLY A C 1
ATOM 3282 O O . GLY A 1 444 ? 6.128 62.895 10.310 1.00 31.47 426 GLY A O 1
ATOM 3283 N N . THR A 1 445 ? 8.017 62.640 9.058 1.00 31.90 427 THR A N 1
ATOM 3284 C CA . THR A 1 445 ? 8.924 62.613 10.203 1.00 31.98 427 THR A CA 1
ATOM 3285 C C . THR A 1 445 ? 10.251 63.318 9.957 1.00 30.11 427 THR A C 1
ATOM 3286 O O . THR A 1 445 ? 10.501 63.679 8.875 1.00 27.85 427 THR A O 1
ATOM 3290 N N . ARG A 1 446 ? 11.049 63.503 11.025 1.00 30.35 428 ARG A N 1
ATOM 3291 C CA . ARG A 1 446 ? 12.474 63.852 10.961 1.00 29.55 428 ARG A CA 1
ATOM 3292 C C . ARG A 1 446 ? 13.279 62.624 11.390 1.00 28.62 428 ARG A C 1
ATOM 3293 O O . ARG A 1 446 ? 12.995 62.001 12.441 1.00 32.10 428 ARG A O 1
ATOM 3301 N N . ILE A 1 447 ? 14.213 62.221 10.557 1.00 27.31 429 ILE A N 1
ATOM 3302 C CA . ILE A 1 447 ? 15.025 61.019 10.816 1.00 28.53 429 ILE A CA 1
ATOM 3303 C C . ILE A 1 447 ? 16.513 61.417 11.127 1.00 27.96 429 ILE A C 1
ATOM 3304 O O . ILE A 1 447 ? 16.993 62.416 10.598 1.00 27.56 429 ILE A O 1
ATOM 3309 N N . PHE A 1 448 ? 17.185 60.644 11.977 1.00 27.28 430 PHE A N 1
ATOM 3310 C CA . PHE A 1 448 ? 18.652 60.666 12.154 1.00 26.07 430 PHE A CA 1
ATOM 3311 C C . PHE A 1 448 ? 19.183 59.288 12.209 1.00 27.74 430 PHE A C 1
ATOM 3312 O O . PHE A 1 448 ? 18.447 58.360 12.532 1.00 30.02 430 PHE A O 1
ATOM 3320 N N . GLY A 1 449 ? 20.453 59.147 11.810 1.00 26.19 431 GLY A N 1
ATOM 3321 C CA . GLY A 1 449 ? 21.107 57.879 11.773 1.00 27.07 431 GLY A CA 1
ATOM 3322 C C . GLY A 1 449 ? 22.565 58.063 12.087 1.00 28.16 431 GLY A C 1
ATOM 3323 O O . GLY A 1 449 ? 23.147 59.013 11.598 1.00 26.32 431 GLY A O 1
ATOM 3324 N N . SER A 1 450 ? 23.132 57.140 12.894 1.00 29.35 432 SER A N 1
ATOM 3325 C CA . SER A 1 450 ? 24.472 57.206 13.367 1.00 29.21 432 SER A CA 1
ATOM 3326 C C . SER A 1 450 ? 25.319 55.996 12.981 1.00 29.07 432 SER A C 1
ATOM 3327 O O . SER A 1 450 ? 24.846 54.845 12.900 1.00 28.06 432 SER A O 1
ATOM 3330 N N . THR A 1 451 ? 26.602 56.283 12.751 1.00 25.97 433 THR A N 1
ATOM 3331 C CA . THR A 1 451 ? 27.605 55.294 12.727 1.00 24.15 433 THR A CA 1
ATOM 3332 C C . THR A 1 451 ? 28.939 55.998 13.038 1.00 24.61 433 THR A C 1
ATOM 3333 O O . THR A 1 451 ? 28.949 57.172 13.406 1.00 21.93 433 THR A O 1
ATOM 3337 N N . PHE A 1 452 ? 30.043 55.262 12.975 1.00 23.55 434 PHE A N 1
ATOM 3338 C CA . PHE A 1 452 ? 31.377 55.862 13.151 1.00 25.93 434 PHE A CA 1
ATOM 3339 C C . PHE A 1 452 ? 31.786 56.674 11.935 1.00 23.40 434 PHE A C 1
ATOM 3340 O O . PHE A 1 452 ? 31.638 56.238 10.820 1.00 24.28 434 PHE A O 1
ATOM 3348 N N . PHE A 1 453 ? 32.413 57.806 12.160 1.00 24.81 435 PHE A N 1
ATOM 3349 C CA . PHE A 1 453 ? 32.780 58.733 11.090 1.00 22.23 435 PHE A CA 1
ATOM 3350 C C . PHE A 1 453 ? 33.657 58.087 10.076 1.00 21.02 435 PHE A C 1
ATOM 3351 O O . PHE A 1 453 ? 33.533 58.348 8.860 1.00 20.74 435 PHE A O 1
ATOM 3359 N N . VAL A 1 454 ? 34.560 57.225 10.532 1.00 22.44 436 VAL A N 1
ATOM 3360 C CA . VAL A 1 454 ? 35.500 56.547 9.583 1.00 23.27 436 VAL A CA 1
ATOM 3361 C C . VAL A 1 454 ? 34.738 55.695 8.569 1.00 25.73 436 VAL A C 1
ATOM 3362 O O . VAL A 1 454 ? 35.171 55.552 7.403 1.00 27.19 436 VAL A O 1
ATOM 3366 N N . PHE A 1 455 ? 33.596 55.123 9.013 1.00 25.66 437 PHE A N 1
ATOM 3367 C CA . PHE A 1 455 ? 32.698 54.389 8.130 1.00 26.40 437 PHE A CA 1
ATOM 3368 C C . PHE A 1 455 ? 31.651 55.192 7.361 1.00 25.09 437 PHE A C 1
ATOM 3369 O O . PHE A 1 455 ? 30.801 54.605 6.712 1.00 25.52 437 PHE A O 1
ATOM 3377 N N . SER A 1 456 ? 31.804 56.503 7.306 1.00 22.81 438 SER A N 1
ATOM 3378 C CA . SER A 1 456 ? 30.956 57.316 6.474 1.00 23.28 438 SER A CA 1
ATOM 3379 C C . SER A 1 456 ? 31.335 57.015 5.052 1.00 23.23 438 SER A C 1
ATOM 3380 O O . SER A 1 456 ? 30.565 57.226 4.139 1.00 21.74 438 SER A O 1
ATOM 3383 N N . ASP A 1 457 ? 32.551 56.545 4.823 1.00 22.28 439 ASP A N 1
ATOM 3384 C CA . ASP A 1 457 ? 32.936 56.074 3.484 1.00 21.72 439 ASP A CA 1
ATOM 3385 C C . ASP A 1 457 ? 31.955 55.022 2.919 1.00 22.50 439 ASP A C 1
ATOM 3386 O O . ASP A 1 457 ? 31.825 54.896 1.710 1.00 21.60 4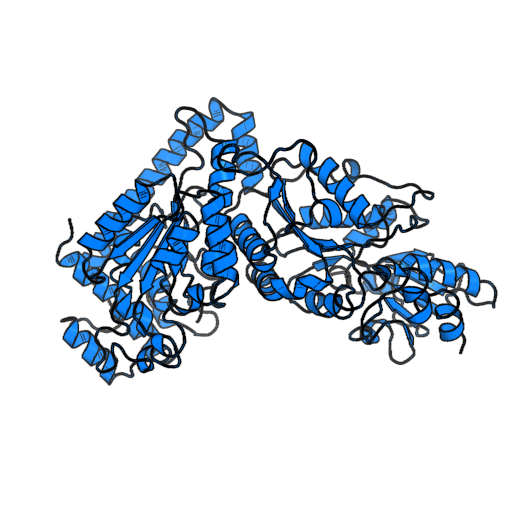39 ASP A O 1
ATOM 3391 N N . TYR A 1 458 ? 31.406 54.185 3.795 1.00 23.13 440 TYR A N 1
ATOM 3392 C CA . TYR A 1 458 ? 30.458 53.115 3.388 1.00 25.53 440 TYR A CA 1
ATOM 3393 C C . TYR A 1 458 ? 29.109 53.671 2.846 1.00 25.85 440 TYR A C 1
ATOM 3394 O O . TYR A 1 458 ? 28.571 53.108 1.887 1.00 26.00 440 TYR A O 1
ATOM 3403 N N . LEU A 1 459 ? 28.673 54.813 3.380 1.00 23.38 441 LEU A N 1
ATOM 3404 C CA . LEU A 1 459 ? 27.396 55.442 3.001 1.00 23.43 441 LEU A CA 1
ATOM 3405 C C . LEU A 1 459 ? 27.485 56.762 2.255 1.00 24.00 441 LEU A C 1
ATOM 3406 O O . LEU A 1 459 ? 26.451 57.425 2.051 1.00 23.56 441 LEU A O 1
ATOM 3411 N N . LYS A 1 460 ? 28.706 57.139 1.868 1.00 22.06 442 LYS A N 1
ATOM 3412 C CA . LYS A 1 460 ? 28.994 58.379 1.214 1.00 21.82 442 LYS A CA 1
ATOM 3413 C C . LYS A 1 460 ? 28.112 58.566 -0.042 1.00 24.06 442 LYS A C 1
ATOM 3414 O O . LYS A 1 460 ? 27.594 59.635 -0.262 1.00 21.63 442 LYS A O 1
ATOM 3420 N N . ALA A 1 461 ? 27.888 57.523 -0.838 1.00 23.83 443 ALA A N 1
ATOM 3421 C CA . ALA A 1 461 ? 27.009 57.656 -2.015 1.00 21.96 443 ALA A CA 1
ATOM 3422 C C . ALA A 1 461 ? 25.558 57.969 -1.671 1.00 23.02 443 ALA A C 1
ATOM 3423 O O . ALA A 1 461 ? 24.842 58.581 -2.500 1.00 22.77 443 ALA A O 1
ATOM 3425 N N . ALA A 1 462 ? 25.126 57.608 -0.466 1.00 22.14 444 ALA A N 1
ATOM 3426 C CA . ALA A 1 462 ? 23.774 57.983 -0.088 1.00 24.36 444 ALA A CA 1
ATOM 3427 C C . ALA A 1 462 ? 23.716 59.417 0.447 1.00 24.57 444 ALA A C 1
ATOM 3428 O O . ALA A 1 462 ? 22.700 60.114 0.344 1.00 24.40 444 ALA A O 1
ATOM 3430 N N . ILE A 1 463 ? 24.761 59.830 1.123 1.00 23.76 445 ILE A N 1
ATOM 3431 C CA . ILE A 1 463 ? 24.823 61.227 1.523 1.00 24.04 445 ILE A CA 1
ATOM 3432 C C . ILE A 1 463 ? 24.724 62.034 0.220 1.00 24.73 445 ILE A C 1
ATOM 3433 O O . ILE A 1 463 ? 23.952 62.994 0.140 1.00 25.64 445 ILE A O 1
ATOM 3438 N N . ARG A 1 464 ? 25.449 61.614 -0.811 1.00 23.85 446 ARG A N 1
ATOM 3439 C CA . ARG A 1 464 ? 25.386 62.309 -2.018 1.00 23.36 446 ARG A CA 1
ATOM 3440 C C . ARG A 1 464 ? 23.926 62.454 -2.474 1.00 24.76 446 ARG A C 1
ATOM 3441 O O . ARG A 1 464 ? 23.511 63.551 -2.921 1.00 23.90 446 ARG A O 1
ATOM 3449 N N . LEU A 1 465 ? 23.154 61.388 -2.397 1.00 23.67 447 LEU A N 1
ATOM 3450 C CA . LEU A 1 465 ? 21.727 61.450 -2.814 1.00 25.50 447 LEU A CA 1
ATOM 3451 C C . LEU A 1 465 ? 20.802 62.279 -1.916 1.00 25.30 447 LEU A C 1
ATOM 3452 O O . LEU A 1 465 ? 19.827 62.867 -2.400 1.00 27.47 447 LEU A O 1
ATOM 3457 N N . SER A 1 466 ? 21.096 62.371 -0.641 1.00 23.53 448 SER A N 1
ATOM 3458 C CA . SER A 1 466 ? 20.414 63.315 0.261 1.00 24.50 448 SER A CA 1
ATOM 3459 C C . SER A 1 466 ? 20.631 64.735 -0.242 1.00 26.24 448 SER A C 1
ATOM 3460 O O . SER A 1 466 ? 19.678 65.496 -0.298 1.00 26.90 448 SER A O 1
ATOM 3463 N N . ALA A 1 467 ? 21.846 65.052 -0.640 1.00 22.45 449 ALA A N 1
ATOM 3464 C CA . ALA A 1 467 ? 22.185 66.340 -1.098 1.00 24.24 449 ALA A CA 1
ATOM 3465 C C . ALA A 1 467 ? 21.488 66.693 -2.387 1.00 25.92 449 ALA A C 1
ATOM 3466 O O . ALA A 1 467 ? 20.825 67.754 -2.484 1.00 26.65 449 ALA A O 1
ATOM 3468 N N . ILE A 1 468 ? 21.557 65.795 -3.345 1.00 26.26 450 ILE A N 1
ATOM 3469 C CA . ILE A 1 468 ? 20.882 65.990 -4.673 1.00 27.57 450 ILE A CA 1
ATOM 3470 C C . ILE A 1 468 ? 19.385 66.164 -4.529 1.00 27.34 450 ILE A C 1
ATOM 3471 O O . ILE A 1 468 ? 18.815 67.071 -5.111 1.00 28.70 450 ILE A O 1
ATOM 3476 N N . GLN A 1 469 ? 18.774 65.325 -3.694 1.00 27.27 451 GLN A N 1
ATOM 3477 C CA . GLN A 1 469 ? 17.362 65.378 -3.497 1.00 25.88 451 GLN A CA 1
ATOM 3478 C C . GLN A 1 469 ? 16.939 66.467 -2.446 1.00 27.66 451 GLN A C 1
ATOM 3479 O O . GLN A 1 469 ? 15.758 66.601 -2.196 1.00 25.70 451 GLN A O 1
ATOM 3485 N N . LYS A 1 470 ? 17.896 67.183 -1.836 1.00 25.99 452 LYS A N 1
ATOM 3486 C CA . LYS A 1 470 ? 17.620 68.211 -0.875 1.00 27.73 452 LYS A CA 1
ATOM 3487 C C . LYS A 1 470 ? 16.867 67.726 0.352 1.00 27.58 452 LYS A C 1
ATOM 3488 O O . LYS A 1 470 ? 15.926 68.370 0.799 1.00 28.58 452 LYS A O 1
ATOM 3494 N N . LEU A 1 471 ? 17.275 66.601 0.924 1.00 25.05 453 LEU A N 1
ATOM 3495 C CA . LEU A 1 471 ? 16.567 66.035 2.010 1.00 24.85 453 LEU A CA 1
ATOM 3496 C C . LEU A 1 471 ? 17.301 66.323 3.293 1.00 26.51 453 LEU A C 1
ATOM 3497 O O . LEU A 1 471 ? 18.472 66.122 3.367 1.00 26.46 453 LEU A O 1
ATOM 3502 N N . PRO A 1 472 ? 16.592 66.822 4.323 1.00 27.57 454 PRO A N 1
ATOM 3503 C CA . PRO A 1 472 ? 17.215 67.191 5.566 1.00 27.72 454 PRO A CA 1
ATOM 3504 C C . PRO A 1 472 ? 17.338 66.036 6.511 1.00 25.82 454 PRO A C 1
ATOM 3505 O O . PRO A 1 472 ? 16.937 66.097 7.681 1.00 25.49 454 PRO A O 1
ATOM 3509 N N . VAL A 1 473 ? 17.911 64.982 5.976 1.00 24.38 455 VAL A N 1
ATOM 3510 C CA . VAL A 1 473 ? 18.397 63.872 6.756 1.00 24.56 455 VAL A CA 1
ATOM 3511 C C . VAL A 1 473 ? 19.493 64.325 7.739 1.00 26.26 455 VAL A C 1
ATOM 3512 O O . VAL A 1 473 ? 20.349 65.145 7.416 1.00 25.99 455 VAL A O 1
ATOM 3516 N N . ILE A 1 474 ? 19.488 63.785 8.944 1.00 25.31 456 ILE A N 1
ATOM 3517 C CA . ILE A 1 474 ? 20.518 64.119 9.885 1.00 22.89 456 ILE A CA 1
ATOM 3518 C C . ILE A 1 474 ? 21.441 62.891 10.152 1.00 26.03 456 ILE A C 1
ATOM 3519 O O . ILE A 1 474 ? 20.957 61.813 10.604 1.00 23.64 456 ILE A O 1
ATOM 3524 N N . TYR A 1 475 ? 22.737 63.083 9.884 1.00 24.04 457 TYR A N 1
ATOM 3525 C CA . TYR A 1 475 ? 23.751 62.061 10.019 1.00 26.30 457 TYR A CA 1
ATOM 3526 C C . TYR A 1 475 ? 24.536 62.374 11.270 1.00 26.43 457 TYR A C 1
ATOM 3527 O O . TYR A 1 475 ? 25.029 63.440 11.423 1.00 26.19 457 TYR A O 1
ATOM 3536 N N . VAL A 1 476 ? 24.632 61.401 12.152 1.00 26.18 458 VAL A N 1
ATOM 3537 C CA . VAL A 1 476 ? 25.303 61.537 13.416 1.00 24.81 458 VAL A CA 1
ATOM 3538 C C . VAL A 1 476 ? 26.547 60.639 13.343 1.00 26.57 458 VAL A C 1
ATOM 3539 O O . VAL A 1 476 ? 26.463 59.408 13.406 1.00 25.24 458 VAL A O 1
ATOM 3543 N N . LEU A 1 477 ? 27.702 61.267 13.176 1.00 25.43 459 LEU A N 1
ATOM 3544 C CA . LEU A 1 477 ? 28.924 60.541 12.874 1.00 26.39 459 LEU A CA 1
ATOM 3545 C C . LEU A 1 477 ? 29.865 60.726 14.041 1.00 26.46 459 LEU A C 1
ATOM 3546 O O . LEU A 1 477 ? 30.321 61.832 14.302 1.00 25.78 459 LEU A O 1
ATOM 3551 N N . THR A 1 478 ? 30.174 59.652 14.758 1.00 26.26 460 THR A N 1
ATOM 3552 C CA . THR A 1 478 ? 30.890 59.777 16.014 1.00 25.75 460 THR A CA 1
ATOM 3553 C C . THR A 1 478 ? 32.316 59.288 15.855 1.00 25.42 460 THR A C 1
ATOM 3554 O O . THR A 1 478 ? 32.708 58.856 14.779 1.00 26.99 460 THR A O 1
ATOM 3558 N N . HIS A 1 479 ? 33.121 59.393 16.907 1.00 23.25 461 HIS A N 1
ATOM 3559 C CA . HIS A 1 479 ? 34.483 58.863 16.918 1.00 24.77 461 HIS A CA 1
ATOM 3560 C C . HIS A 1 479 ? 35.289 59.559 15.830 1.00 26.71 461 HIS A C 1
ATOM 3561 O O . HIS A 1 479 ? 35.838 58.933 14.936 1.00 26.71 461 HIS A O 1
ATOM 3568 N N . ASP A 1 480 ? 35.368 60.884 15.940 1.00 27.79 462 ASP A N 1
ATOM 3569 C CA . ASP A 1 480 ? 35.739 61.705 14.803 1.00 27.60 462 ASP A CA 1
ATOM 3570 C C . ASP A 1 480 ? 37.237 61.831 14.475 1.00 26.85 462 ASP A C 1
ATOM 3571 O O . ASP A 1 480 ? 37.548 62.400 13.456 1.00 27.04 462 ASP A O 1
ATOM 3576 N N . SER A 1 481 ? 38.143 61.235 15.229 1.00 25.95 463 SER A N 1
ATOM 3577 C CA . SER A 1 481 ? 39.567 61.516 14.991 1.00 26.12 463 SER A CA 1
ATOM 3578 C C . SER A 1 481 ? 40.459 60.447 15.545 1.00 27.23 463 SER A C 1
ATOM 3579 O O . SER A 1 481 ? 39.992 59.495 16.167 1.00 24.67 463 SER A O 1
ATOM 3582 N N . VAL A 1 482 ? 41.779 60.660 15.370 1.00 26.17 464 VAL A N 1
ATOM 3583 C CA . VAL A 1 482 ? 42.776 59.750 15.905 1.00 27.18 464 VAL A CA 1
ATOM 3584 C C . VAL A 1 482 ? 42.727 59.675 17.429 1.00 28.80 464 VAL A C 1
ATOM 3585 O O . VAL A 1 482 ? 43.347 58.797 18.019 1.00 28.74 464 VAL A O 1
ATOM 3589 N N . ALA A 1 483 ? 41.983 60.575 18.062 1.00 27.96 465 ALA A N 1
ATOM 3590 C CA . ALA A 1 483 ? 41.756 60.505 19.494 1.00 29.54 465 ALA A CA 1
ATOM 3591 C C . ALA A 1 483 ? 41.043 59.208 19.916 1.00 29.94 465 ALA A C 1
ATOM 3592 O O . ALA A 1 483 ? 41.103 58.830 21.049 1.00 28.08 465 ALA A O 1
ATOM 3594 N N . VAL A 1 484 ? 40.453 58.497 18.970 1.00 33.10 466 VAL A N 1
ATOM 3595 C CA . VAL A 1 484 ? 39.868 57.178 19.189 1.00 30.91 466 VAL A CA 1
ATOM 3596 C C . VAL A 1 484 ? 40.908 56.216 19.815 1.00 32.27 466 VAL A C 1
ATOM 3597 O O . VAL A 1 484 ? 40.591 55.442 20.681 1.00 31.49 466 VAL A O 1
ATOM 3601 N N . GLY A 1 485 ? 42.143 56.241 19.375 1.00 33.44 467 GLY A N 1
ATOM 3602 C CA . GLY A 1 485 ? 43.191 55.593 20.125 1.00 33.92 467 GLY A CA 1
ATOM 3603 C C . GLY A 1 485 ? 43.439 54.108 19.844 1.00 33.50 467 GLY A C 1
ATOM 3604 O O . GLY A 1 485 ? 44.152 53.750 18.887 1.00 32.54 467 GLY A O 1
ATOM 3605 N N . LYS A 1 486 ? 42.963 53.250 20.739 1.00 31.20 468 LYS A N 1
ATOM 3606 C CA . LYS A 1 486 ? 43.487 51.882 20.787 1.00 32.97 468 LYS A CA 1
ATOM 3607 C C . LYS A 1 486 ? 43.014 51.027 19.636 1.00 32.69 468 LYS A C 1
ATOM 3608 O O . LYS A 1 486 ? 43.751 50.081 19.231 1.00 28.34 468 LYS A O 1
ATOM 3614 N N . ASP A 1 487 ? 41.825 51.386 19.085 1.00 30.86 469 ASP A N 1
ATOM 3615 C CA . ASP A 1 487 ? 41.232 50.623 17.986 1.00 28.89 469 ASP A CA 1
ATOM 3616 C C . ASP A 1 487 ? 42.058 50.751 16.727 1.00 29.29 469 ASP A C 1
ATOM 3617 O O . ASP A 1 487 ? 42.001 49.881 15.835 1.00 30.41 469 ASP A O 1
ATOM 3622 N N . GLY A 1 488 ? 42.885 51.787 16.655 1.00 28.09 470 GLY A N 1
ATOM 3623 C CA . GLY A 1 488 ? 43.917 51.851 15.600 1.00 26.67 470 GLY A CA 1
ATOM 3624 C C . GLY A 1 488 ? 43.514 52.429 14.266 1.00 26.34 470 GLY A C 1
ATOM 3625 O O . GLY A 1 488 ? 42.415 52.983 14.124 1.00 25.61 470 GLY A O 1
ATOM 3626 N N . PRO A 1 489 ? 44.399 52.314 13.260 1.00 25.99 471 PRO A N 1
ATOM 3627 C CA . PRO A 1 489 ? 44.218 53.153 12.073 1.00 25.95 471 PRO A CA 1
ATOM 3628 C C . PRO A 1 489 ? 42.923 53.023 11.276 1.00 27.75 471 PRO A C 1
ATOM 3629 O O . PRO A 1 489 ? 42.447 54.034 10.724 1.00 27.87 471 PRO A O 1
ATOM 3633 N N . THR A 1 490 ? 42.408 51.794 11.134 1.00 27.20 472 THR A N 1
ATOM 3634 C CA . THR A 1 490 ? 41.216 51.553 10.372 1.00 26.12 472 THR A CA 1
ATOM 3635 C C . THR A 1 490 ? 39.977 52.223 11.013 1.00 26.31 472 THR A C 1
ATOM 3636 O O . THR A 1 490 ? 38.876 52.319 10.413 1.00 26.76 472 THR A O 1
ATOM 3640 N N . HIS A 1 491 ? 40.123 52.597 12.268 1.00 27.85 473 HIS A N 1
ATOM 3641 C CA . HIS A 1 491 ? 39.042 53.182 13.045 1.00 27.87 473 HIS A CA 1
ATOM 3642 C C . HIS A 1 491 ? 39.298 54.626 13.382 1.00 28.28 473 HIS A C 1
ATOM 3643 O O . HIS A 1 491 ? 38.545 55.208 14.144 1.00 30.89 473 HIS A O 1
ATOM 3650 N N . GLU A 1 492 ? 40.319 55.212 12.780 1.00 27.59 474 GLU A N 1
ATOM 3651 C CA . GLU A 1 492 ? 40.667 56.593 13.096 1.00 27.76 474 GLU A CA 1
ATOM 3652 C C . GLU A 1 492 ? 40.570 57.464 11.818 1.00 26.84 474 GLU A C 1
ATOM 3653 O O . GLU A 1 492 ? 41.412 57.303 10.880 1.00 25.16 474 GLU A O 1
ATOM 3659 N N . PRO A 1 493 ? 39.551 58.332 11.757 1.00 23.76 475 PRO A N 1
ATOM 3660 C CA . PRO A 1 493 ? 39.357 59.167 10.594 1.00 24.20 475 PRO A CA 1
ATOM 3661 C C . PRO A 1 493 ? 40.557 60.046 10.304 1.00 24.42 475 PRO A C 1
ATOM 3662 O O . PRO A 1 493 ? 41.199 60.555 11.241 1.00 25.66 475 PRO A O 1
ATOM 3666 N N . ILE A 1 494 ? 40.810 60.280 9.010 1.00 22.25 476 ILE A N 1
ATOM 3667 C CA . ILE A 1 494 ? 41.764 61.281 8.593 1.00 24.08 476 ILE A CA 1
ATOM 3668 C C . ILE A 1 494 ? 41.172 62.210 7.519 1.00 24.60 476 ILE A C 1
ATOM 3669 O O . ILE A 1 494 ? 41.156 63.446 7.654 1.00 23.25 476 ILE A O 1
ATOM 3674 N N . GLU A 1 495 ? 40.680 61.581 6.452 1.00 23.44 477 GLU A N 1
ATOM 3675 C CA . GLU A 1 495 ? 40.291 62.263 5.285 1.00 22.12 477 GLU A CA 1
ATOM 3676 C C . GLU A 1 495 ? 38.809 62.473 5.182 1.00 22.30 477 GLU A C 1
ATOM 3677 O O . GLU A 1 495 ? 38.308 62.944 4.093 1.00 22.54 477 GLU A O 1
ATOM 3683 N N . GLN A 1 496 ? 38.059 62.115 6.230 1.00 21.51 478 GLN A N 1
ATOM 3684 C CA . GLN A 1 496 ? 36.580 62.044 6.074 1.00 21.49 478 GLN A CA 1
ATOM 3685 C C . GLN A 1 496 ? 35.886 63.388 6.155 1.00 23.72 478 GLN A C 1
ATOM 3686 O O . GLN A 1 496 ? 34.837 63.576 5.584 1.00 25.31 478 GLN A O 1
ATOM 3692 N N . LEU A 1 497 ? 36.490 64.364 6.807 1.00 23.60 479 LEU A N 1
ATOM 3693 C CA . LEU A 1 497 ? 35.925 65.721 6.755 1.00 25.50 479 LEU A CA 1
ATOM 3694 C C . LEU A 1 497 ? 35.968 66.315 5.335 1.00 25.38 479 LEU A C 1
ATOM 3695 O O . LEU A 1 497 ? 34.964 66.933 4.800 1.00 23.22 479 LEU A O 1
ATOM 3700 N N . ALA A 1 498 ? 37.086 66.072 4.684 1.00 24.41 480 ALA A N 1
ATOM 3701 C CA . ALA A 1 498 ? 37.249 66.491 3.273 1.00 24.92 480 ALA A CA 1
ATOM 3702 C C . ALA A 1 498 ? 36.264 65.777 2.409 1.00 24.28 480 ALA A C 1
ATOM 3703 O O . ALA A 1 498 ? 35.656 66.358 1.486 1.00 23.56 480 ALA A O 1
ATOM 3705 N N . SER A 1 499 ? 36.088 64.515 2.711 1.00 24.09 481 SER A N 1
ATOM 3706 C CA . SER A 1 499 ? 35.105 63.715 1.946 1.00 23.42 481 SER A CA 1
ATOM 3707 C C . SER A 1 499 ? 33.700 64.339 1.935 1.00 22.60 481 SER A C 1
ATOM 3708 O O . SER A 1 499 ? 33.059 64.384 0.927 1.00 24.10 481 SER A O 1
ATOM 3711 N N . LEU A 1 500 ? 33.219 64.781 3.095 1.00 23.21 482 LEU A N 1
ATOM 3712 C CA . LEU A 1 500 ? 31.843 65.243 3.221 1.00 23.22 482 LEU A CA 1
ATOM 3713 C C . LEU A 1 500 ? 31.674 66.736 2.991 1.00 22.23 482 LEU A C 1
ATOM 3714 O O . LEU A 1 500 ? 30.647 67.176 2.408 1.00 25.63 482 LEU A O 1
ATOM 3719 N N . ARG A 1 501 ? 32.639 67.528 3.367 1.00 21.22 483 ARG A N 1
ATOM 3720 C CA . ARG A 1 501 ? 32.575 68.992 3.144 1.00 21.70 483 ARG A CA 1
ATOM 3721 C C . ARG A 1 501 ? 32.515 69.367 1.686 1.00 23.81 483 ARG A C 1
ATOM 3722 O O . ARG A 1 501 ? 31.962 70.419 1.330 1.00 26.70 483 ARG A O 1
ATOM 3730 N N . THR A 1 502 ? 33.083 68.516 0.832 1.00 24.01 484 THR A N 1
ATOM 3731 C CA . THR A 1 502 ? 33.134 68.792 -0.588 1.00 23.88 484 THR A CA 1
ATOM 3732 C C . THR A 1 502 ? 31.846 68.426 -1.327 1.00 25.56 484 THR A C 1
ATOM 3733 O O . THR A 1 502 ? 31.699 68.741 -2.516 1.00 23.87 484 THR A O 1
ATOM 3737 N N . ILE A 1 503 ? 30.958 67.674 -0.667 1.00 25.57 485 ILE A N 1
ATOM 3738 C CA . ILE A 1 503 ? 29.711 67.242 -1.346 1.00 23.56 485 ILE A CA 1
ATOM 3739 C C . ILE A 1 503 ? 28.830 68.486 -1.473 1.00 22.70 485 ILE A C 1
ATOM 3740 O O . ILE A 1 503 ? 28.515 69.088 -0.463 1.00 23.24 485 ILE A O 1
ATOM 3745 N N . PRO A 1 504 ? 28.481 68.901 -2.690 1.00 22.89 486 PRO A N 1
ATOM 3746 C CA . PRO A 1 504 ? 27.647 70.075 -2.725 1.00 24.89 486 PRO A CA 1
ATOM 3747 C C . PRO A 1 504 ? 26.293 69.903 -1.960 1.00 28.18 486 PRO A C 1
ATOM 3748 O O . PRO A 1 504 ? 25.804 68.770 -1.730 1.00 26.40 486 PRO A O 1
ATOM 3752 N N . ASN A 1 505 ? 25.719 71.044 -1.562 1.00 27.39 487 ASN A N 1
ATOM 3753 C CA . ASN A 1 505 ? 24.490 71.068 -0.786 1.00 27.34 487 ASN A CA 1
ATOM 3754 C C . ASN A 1 505 ? 24.466 70.134 0.417 1.00 24.50 487 ASN A C 1
ATOM 3755 O O . ASN A 1 505 ? 23.476 69.426 0.660 1.00 23.27 487 ASN A O 1
ATOM 3760 N N . VAL A 1 506 ? 25.528 70.175 1.210 1.00 24.55 488 VAL A N 1
ATOM 3761 C CA . VAL A 1 506 ? 25.472 69.663 2.565 1.00 27.05 488 VAL A CA 1
ATOM 3762 C C . VAL A 1 506 ? 25.947 70.657 3.553 1.00 26.30 488 VAL A C 1
ATOM 3763 O O . VAL A 1 506 ? 26.668 71.542 3.190 1.00 29.62 488 VAL A O 1
ATOM 3767 N N . GLN A 1 507 ? 25.588 70.489 4.825 1.00 25.77 489 GLN A N 1
ATOM 3768 C CA . GLN A 1 507 ? 26.329 71.239 5.861 1.00 26.66 489 GLN A CA 1
ATOM 3769 C C . GLN A 1 507 ? 26.921 70.308 6.914 1.00 26.34 489 GLN A C 1
ATOM 3770 O O . GLN A 1 507 ? 26.211 69.429 7.423 1.00 25.71 489 GLN A O 1
ATOM 3776 N N . VAL A 1 508 ? 28.225 70.439 7.138 1.00 24.78 490 VAL A N 1
ATOM 3777 C CA . VAL A 1 508 ? 28.954 69.615 8.107 1.00 25.94 490 VAL A CA 1
ATOM 3778 C C . VAL A 1 508 ? 29.346 70.484 9.309 1.00 26.77 490 VAL A C 1
ATOM 3779 O O . VAL A 1 508 ? 30.084 71.485 9.162 1.00 25.70 490 VAL A O 1
ATOM 3783 N N . PHE A 1 509 ? 28.839 70.084 10.478 1.00 26.35 491 PHE A N 1
ATOM 3784 C CA . PHE A 1 509 ? 29.206 70.693 11.767 1.00 27.97 491 PHE A CA 1
ATOM 3785 C C . PHE A 1 509 ? 30.107 69.805 12.606 1.00 26.90 491 PHE A C 1
ATOM 3786 O O . PHE A 1 509 ? 29.787 68.649 12.808 1.00 26.52 491 PHE A O 1
ATOM 3794 N N . ARG A 1 510 ? 31.252 70.327 13.026 1.00 27.73 492 ARG A N 1
ATOM 3795 C CA . ARG A 1 510 ? 32.176 69.656 13.929 1.00 27.47 492 ARG A CA 1
ATOM 3796 C C . ARG A 1 510 ? 32.236 70.462 15.291 1.00 27.52 492 ARG A C 1
ATOM 3797 O O . ARG A 1 510 ? 33.083 71.328 15.512 1.00 26.83 492 ARG A O 1
ATOM 3805 N N . PRO A 1 511 ? 31.277 70.198 16.187 1.00 25.60 493 PRO A N 1
ATOM 3806 C CA . PRO A 1 511 ? 31.140 71.000 17.356 1.00 26.59 493 PRO A CA 1
ATOM 3807 C C . PRO A 1 511 ? 32.305 70.871 18.320 1.00 27.10 493 PRO A C 1
ATOM 3808 O O . PRO A 1 511 ? 32.873 69.794 18.491 1.00 27.21 493 PRO A O 1
ATOM 3812 N N . ALA A 1 512 ? 32.623 71.966 18.956 1.00 26.92 494 ALA A N 1
ATOM 3813 C CA . ALA A 1 512 ? 33.848 72.080 19.822 1.00 29.12 494 ALA A CA 1
ATOM 3814 C C . ALA A 1 512 ? 33.574 71.832 21.300 1.00 28.48 494 ALA A C 1
ATOM 3815 O O . ALA A 1 512 ? 34.533 71.734 22.069 1.00 32.95 494 ALA A O 1
ATOM 3817 N N . ASP A 1 513 ? 32.289 71.755 21.678 1.00 28.23 495 ASP A N 1
ATOM 3818 C CA . ASP A 1 513 ? 31.891 71.469 23.076 1.00 30.65 495 ASP A CA 1
ATOM 3819 C C . ASP A 1 513 ? 30.389 71.150 23.054 1.00 32.68 495 ASP A C 1
ATOM 3820 O O . ASP A 1 513 ? 29.754 71.081 21.967 1.00 30.42 495 ASP A O 1
ATOM 3825 N N . GLY A 1 514 ? 29.820 70.921 24.221 1.00 29.22 496 GLY A N 1
ATOM 3826 C CA . GLY A 1 514 ? 28.414 70.656 24.335 1.00 30.51 496 GLY A CA 1
ATOM 3827 C C . GLY A 1 514 ? 27.457 71.761 23.902 1.00 33.17 496 GLY A C 1
ATOM 3828 O O . GLY A 1 514 ? 26.454 71.494 23.272 1.00 34.20 496 GLY A O 1
ATOM 3829 N N . ASN A 1 515 ? 27.764 73.020 24.200 1.00 35.96 497 ASN A N 1
ATOM 3830 C CA . ASN A 1 515 ? 26.904 74.126 23.699 1.00 32.58 497 ASN A CA 1
ATOM 3831 C C . ASN A 1 515 ? 26.912 74.193 22.168 1.00 33.50 497 ASN A C 1
ATOM 3832 O O . ASN A 1 515 ? 25.834 74.293 21.584 1.00 36.11 497 ASN A O 1
ATOM 3837 N N . GLU A 1 516 ? 28.091 74.118 21.524 1.00 29.60 498 GLU A N 1
ATOM 3838 C CA . GLU A 1 516 ? 28.142 74.017 20.050 1.00 31.66 498 GLU A CA 1
ATOM 3839 C C . GLU A 1 516 ? 27.382 72.808 19.579 1.00 32.83 498 GLU A C 1
ATOM 3840 O O . GLU A 1 516 ? 26.723 72.878 18.555 1.00 32.75 498 GLU A O 1
ATOM 3846 N N . THR A 1 517 ? 27.404 71.720 20.350 1.00 30.75 499 THR A N 1
ATOM 3847 C CA . THR A 1 517 ? 26.701 70.523 19.931 1.00 29.00 499 THR A CA 1
ATOM 3848 C C . THR A 1 517 ? 25.152 70.734 19.994 1.00 28.67 499 THR A C 1
ATOM 3849 O O . THR A 1 517 ? 24.376 70.399 19.064 1.00 26.62 499 THR A O 1
ATOM 3853 N N . SER A 1 518 ? 24.676 71.232 21.108 1.00 29.01 500 SER A N 1
ATOM 3854 C CA . SER A 1 518 ? 23.247 71.694 21.151 1.00 29.32 500 SER A CA 1
ATOM 3855 C C . SER A 1 518 ? 22.892 72.652 20.020 1.00 27.80 500 SER A C 1
ATOM 3856 O O . SER A 1 518 ? 21.896 72.483 19.367 1.00 28.13 500 SER A O 1
ATOM 3859 N N . ALA A 1 519 ? 23.728 73.635 19.745 1.00 28.73 501 ALA A N 1
ATOM 3860 C CA . ALA A 1 519 ? 23.431 74.600 18.726 1.00 31.41 501 ALA A CA 1
ATOM 3861 C C . ALA A 1 519 ? 23.391 73.918 17.342 1.00 31.03 501 ALA A C 1
ATOM 3862 O O . ALA A 1 519 ? 22.520 74.212 16.504 1.00 32.36 501 ALA A O 1
ATOM 3864 N N . ALA A 1 520 ? 24.268 72.941 17.132 1.00 29.23 502 ALA A N 1
ATOM 3865 C CA . ALA A 1 520 ? 24.267 72.239 15.868 1.00 29.42 502 ALA A CA 1
ATOM 3866 C C . ALA A 1 520 ? 22.999 71.454 15.678 1.00 30.66 502 ALA A C 1
ATOM 3867 O O . ALA A 1 520 ? 22.508 71.446 14.609 1.00 29.47 502 ALA A O 1
ATOM 3869 N N . TRP A 1 521 ? 22.489 70.778 16.700 1.00 30.22 503 TRP A N 1
ATOM 3870 C CA . TRP A 1 521 ? 21.212 70.070 16.601 1.00 32.57 503 TRP A CA 1
ATOM 3871 C C . TRP A 1 521 ? 20.020 71.010 16.263 1.00 33.03 503 TRP A C 1
ATOM 3872 O O . TRP A 1 521 ? 19.141 70.684 15.454 1.00 33.18 503 TRP A O 1
ATOM 3883 N N . LYS A 1 522 ? 19.984 72.170 16.896 1.00 37.16 504 LYS A N 1
ATOM 3884 C CA . LYS A 1 522 ? 18.945 73.193 16.565 1.00 34.11 504 LYS A CA 1
ATOM 3885 C C . LYS A 1 522 ? 18.987 73.576 15.049 1.00 34.40 504 LYS A C 1
ATOM 3886 O O . LYS A 1 522 ? 17.973 73.550 14.310 1.00 30.32 504 LYS A O 1
ATOM 3892 N N . VAL A 1 523 ? 20.181 73.894 14.586 1.00 34.80 505 VAL A N 1
ATOM 3893 C CA . VAL A 1 523 ? 20.359 74.187 13.182 1.00 34.09 505 VAL A CA 1
ATOM 3894 C C . VAL A 1 523 ? 19.938 73.029 12.299 1.00 31.09 505 VAL A C 1
ATOM 3895 O O . VAL A 1 523 ? 19.306 73.192 11.297 1.00 30.10 505 VAL A O 1
ATOM 3899 N N . ALA A 1 524 ? 20.275 71.836 12.696 1.00 28.75 506 ALA A N 1
ATOM 3900 C CA . ALA A 1 524 ? 19.885 70.681 11.918 1.00 29.97 506 ALA A CA 1
ATOM 3901 C C . ALA A 1 524 ? 18.326 70.571 11.836 1.00 31.47 506 ALA A C 1
ATOM 3902 O O . ALA A 1 524 ? 17.777 70.155 10.801 1.00 34.91 506 ALA A O 1
ATOM 3904 N N . LEU A 1 525 ? 17.615 70.901 12.923 1.00 32.41 507 LEU A N 1
ATOM 3905 C CA . LEU A 1 525 ? 16.153 70.849 12.887 1.00 35.12 507 LEU A CA 1
ATOM 3906 C C . LEU A 1 525 ? 15.594 71.928 12.006 1.00 33.22 507 LEU A C 1
ATOM 3907 O O . LEU A 1 525 ? 14.727 71.672 11.237 1.00 38.94 507 LEU A O 1
ATOM 3912 N N . GLU A 1 526 ? 16.166 73.104 12.067 1.00 34.59 508 GLU A N 1
ATOM 3913 C CA . GLU A 1 526 ? 15.691 74.288 11.277 1.00 36.54 508 GLU A CA 1
ATOM 3914 C C . GLU A 1 526 ? 16.118 74.251 9.834 1.00 35.77 508 GLU A C 1
ATOM 3915 O O . GLU A 1 526 ? 15.639 75.030 9.092 1.00 35.08 508 GLU A O 1
ATOM 3921 N N . THR A 1 527 ? 17.035 73.370 9.429 1.00 36.04 509 THR A N 1
ATOM 3922 C CA . THR A 1 527 ? 17.468 73.319 8.012 1.00 35.24 509 THR A CA 1
ATOM 3923 C C . THR A 1 527 ? 16.698 72.229 7.246 1.00 35.14 509 THR A C 1
ATOM 3924 O O . THR A 1 527 ? 16.815 71.019 7.553 1.00 36.15 509 THR A O 1
ATOM 3928 N N . LEU A 1 528 ? 15.926 72.657 6.242 1.00 31.74 510 LEU A N 1
ATOM 3929 C CA . LEU A 1 528 ? 14.967 71.755 5.624 1.00 31.89 510 LEU A CA 1
ATOM 3930 C C . LEU A 1 528 ? 15.285 71.362 4.187 1.00 29.35 510 LEU A C 1
ATOM 3931 O O . LEU A 1 528 ? 14.558 70.545 3.643 1.00 31.40 510 LEU A O 1
ATOM 3936 N N . ASP A 1 529 ? 16.311 71.969 3.586 1.00 27.79 511 ASP A N 1
ATOM 3937 C CA . ASP A 1 529 ? 16.626 71.767 2.153 1.00 30.59 511 ASP A CA 1
ATOM 3938 C C . ASP A 1 529 ? 18.012 71.168 1.892 1.00 27.68 511 ASP A C 1
ATOM 3939 O O . ASP A 1 529 ? 18.461 71.141 0.769 1.00 28.50 511 ASP A O 1
ATOM 3944 N N . LYS A 1 530 ? 18.678 70.654 2.919 1.00 28.32 512 LYS A N 1
ATOM 3945 C CA . LYS A 1 530 ? 19.945 69.936 2.707 1.00 28.59 512 LYS A CA 1
ATOM 3946 C C . LYS A 1 530 ? 20.229 69.043 3.937 1.00 27.35 512 LYS A C 1
ATOM 3947 O O . LYS A 1 530 ? 19.746 69.319 5.034 1.00 28.25 512 LYS A O 1
ATOM 3953 N N . PRO A 1 531 ? 20.986 67.971 3.782 1.00 24.81 513 PRO A N 1
ATOM 3954 C CA . PRO A 1 531 ? 21.258 67.183 4.972 1.00 25.23 513 PRO A CA 1
ATOM 3955 C C . PRO A 1 531 ? 22.248 67.879 5.897 1.00 25.77 513 PRO A C 1
ATOM 3956 O O . PRO A 1 531 ? 23.104 68.568 5.427 1.00 23.80 513 PRO A O 1
ATOM 3960 N N . THR A 1 532 ? 22.116 67.636 7.185 1.00 25.40 514 THR A N 1
ATOM 3961 C CA . THR A 1 532 ? 23.048 68.099 8.151 1.00 26.64 514 THR A CA 1
ATOM 3962 C C . THR A 1 532 ? 23.860 66.957 8.718 1.00 24.55 514 THR A C 1
ATOM 3963 O O . THR A 1 532 ? 23.314 65.900 9.141 1.00 26.49 514 THR A O 1
ATOM 3967 N N . ILE A 1 533 ? 25.176 67.160 8.756 1.00 24.02 515 ILE A N 1
ATOM 3968 C CA . ILE A 1 533 ? 26.110 66.123 9.250 1.00 23.42 515 ILE A CA 1
ATOM 3969 C C . ILE A 1 533 ? 26.799 66.634 10.461 1.00 23.38 515 ILE A C 1
ATOM 3970 O O . ILE A 1 533 ? 27.426 67.649 10.419 1.00 26.73 515 ILE A O 1
ATOM 3975 N N . LEU A 1 534 ? 26.639 65.926 11.562 1.00 23.83 516 LEU A N 1
ATOM 3976 C CA . LEU A 1 534 ? 27.270 66.229 12.818 1.00 22.79 516 LEU A CA 1
ATOM 3977 C C . LEU A 1 534 ? 28.419 65.288 13.050 1.00 24.76 516 LEU A C 1
ATOM 3978 O O . LEU A 1 534 ? 28.250 64.068 13.034 1.00 25.02 516 LEU A O 1
ATOM 3983 N N . VAL A 1 535 ? 29.574 65.861 13.315 1.00 25.39 517 VAL A N 1
ATOM 3984 C CA . VAL A 1 535 ? 30.808 65.149 13.506 1.00 25.24 517 VAL A CA 1
ATOM 3985 C C . VAL A 1 535 ? 31.268 65.282 14.951 1.00 25.61 517 VAL A C 1
ATOM 3986 O O . VAL A 1 535 ? 31.619 66.346 15.420 1.00 26.65 517 VAL A O 1
ATOM 3990 N N . LEU A 1 536 ? 31.308 64.158 15.636 1.00 25.18 518 LEU A N 1
ATOM 3991 C CA . LEU A 1 536 ? 31.347 64.150 17.093 1.00 23.66 518 LEU A CA 1
ATOM 3992 C C . LEU A 1 536 ? 32.523 63.349 17.685 1.00 23.67 518 LEU A C 1
ATOM 3993 O O . LEU A 1 536 ? 32.938 62.314 17.169 1.00 24.02 518 LEU A O 1
ATOM 3998 N N . SER A 1 537 ? 32.988 63.810 18.836 1.00 27.04 519 SER A N 1
ATOM 3999 C CA . SER A 1 537 ? 34.137 63.221 19.500 1.00 28.86 519 SER A CA 1
ATOM 4000 C C . SER A 1 537 ? 33.813 62.031 20.358 1.00 30.69 519 SER A C 1
ATOM 4001 O O . SER A 1 537 ? 32.747 61.949 20.967 1.00 29.04 519 SER A O 1
ATOM 4004 N N . ARG A 1 538 ? 34.795 61.141 20.507 1.00 33.09 520 ARG A N 1
ATOM 4005 C CA . ARG A 1 538 ? 34.696 60.069 21.482 1.00 32.91 520 ARG A CA 1
ATOM 4006 C C . ARG A 1 538 ? 35.095 60.547 22.839 1.00 33.72 520 ARG A C 1
ATOM 4007 O O . ARG A 1 538 ? 34.526 60.147 23.798 1.00 28.76 520 ARG A O 1
ATOM 4015 N N . GLN A 1 539 ? 36.174 61.302 22.909 1.00 32.27 521 GLN A N 1
ATOM 4016 C CA . GLN A 1 539 ? 36.724 61.749 24.208 1.00 32.76 521 GLN A CA 1
ATOM 4017 C C . GLN A 1 539 ? 36.020 63.015 24.729 1.00 31.99 521 GLN A C 1
ATOM 4018 O O . GLN A 1 539 ? 35.384 63.804 23.966 1.00 29.45 521 GLN A O 1
ATOM 4024 N N . ASN A 1 540 ? 36.118 63.209 26.031 1.00 31.13 522 ASN A N 1
ATOM 4025 C CA . ASN A 1 540 ? 35.574 64.399 26.639 1.00 31.60 522 ASN A CA 1
ATOM 4026 C C . ASN A 1 540 ? 36.268 65.680 26.215 1.00 31.39 522 ASN A C 1
ATOM 4027 O O . ASN A 1 540 ? 37.461 65.715 26.160 1.00 28.57 522 ASN A O 1
ATOM 4032 N N . LEU A 1 541 ? 35.486 66.741 26.057 1.00 29.43 523 LEU A N 1
ATOM 4033 C CA . LEU A 1 541 ? 36.020 68.059 25.763 1.00 34.05 523 LEU A CA 1
ATOM 4034 C C . LEU A 1 541 ? 35.537 69.048 26.785 1.00 34.96 523 LEU A C 1
ATOM 4035 O O . LEU A 1 541 ? 34.398 68.947 27.249 1.00 38.05 523 LEU A O 1
ATOM 4040 N N . ASP A 1 542 ? 36.364 70.016 27.108 1.00 36.78 524 ASP A N 1
ATOM 4041 C CA . ASP A 1 542 ? 35.956 71.099 28.030 1.00 39.78 524 ASP A CA 1
ATOM 4042 C C . ASP A 1 542 ? 34.973 72.084 27.394 1.00 42.98 524 ASP A C 1
ATOM 4043 O O . ASP A 1 542 ? 34.857 72.188 26.194 1.00 43.56 524 ASP A O 1
ATOM 4048 N N . THR A 1 543 ? 34.216 72.767 28.221 1.00 40.33 525 THR A N 1
ATOM 4049 C CA . THR A 1 543 ? 33.321 73.763 27.745 1.00 39.47 525 THR A CA 1
ATOM 4050 C C . THR A 1 543 ? 34.037 75.058 27.413 1.00 40.74 525 THR A C 1
ATOM 4051 O O . THR A 1 543 ? 34.927 75.456 28.115 1.00 41.32 525 THR A O 1
ATOM 4055 N N . LEU A 1 544 ? 33.668 75.681 26.301 1.00 40.41 526 LEU A N 1
ATOM 4056 C CA . LEU A 1 544 ? 34.333 76.892 25.832 1.00 41.30 526 LEU A CA 1
ATOM 4057 C C . LEU A 1 544 ? 34.016 78.071 26.766 1.00 42.43 526 LEU A C 1
ATOM 4058 O O . LEU A 1 544 ? 32.879 78.207 27.186 1.00 41.02 526 LEU A O 1
ATOM 4063 N N . PRO A 1 545 ? 35.010 78.921 27.042 1.00 41.79 527 PRO A N 1
ATOM 4064 C CA . PRO A 1 545 ? 34.854 79.959 28.029 1.00 48.00 527 PRO A CA 1
ATOM 4065 C C . PRO A 1 545 ? 34.167 81.232 27.481 1.00 49.46 527 PRO A C 1
ATOM 4066 O O . PRO A 1 545 ? 34.812 82.269 27.411 1.00 53.00 527 PRO A O 1
ATOM 4070 N N . ILE A 1 546 ? 32.876 81.120 27.124 1.00 48.34 528 ILE A N 1
ATOM 4071 C CA . ILE A 1 546 ? 32.045 82.210 26.616 1.00 48.54 528 ILE A CA 1
ATOM 4072 C C . ILE A 1 546 ? 30.601 81.786 26.741 1.00 48.46 528 ILE A C 1
ATOM 4073 O O . ILE A 1 546 ? 30.333 80.610 26.911 1.00 46.66 528 ILE A O 1
ATOM 4078 N N . SER A 1 547 ? 29.670 82.729 26.629 1.00 50.23 529 SER A N 1
ATOM 4079 C CA . SER A 1 547 ? 28.244 82.440 26.883 1.00 48.90 529 SER A CA 1
ATOM 4080 C C . SER A 1 547 ? 27.532 81.517 25.879 1.00 50.19 529 SER A C 1
ATOM 4081 O O . SER A 1 547 ? 27.873 81.522 24.690 1.00 48.01 529 SER A O 1
ATOM 4084 N N . LYS A 1 548 ? 26.499 80.807 26.354 1.00 48.63 530 LYS A N 1
ATOM 4085 C CA . LYS A 1 548 ? 25.538 80.143 25.508 1.00 55.56 530 LYS A CA 1
ATOM 4086 C C . LYS A 1 548 ? 25.043 81.027 24.349 1.00 57.21 530 LYS A C 1
ATOM 4087 O O . LYS A 1 548 ? 24.933 80.562 23.203 1.00 57.11 530 LYS A O 1
ATOM 4093 N N . GLU A 1 549 ? 24.769 82.291 24.633 1.00 54.63 531 GLU A N 1
ATOM 4094 C CA . GLU A 1 549 ? 24.132 83.160 23.663 1.00 57.28 531 GLU A CA 1
ATOM 4095 C C . GLU A 1 549 ? 25.024 83.311 22.480 1.00 52.58 531 GLU A C 1
ATOM 4096 O O . GLU A 1 549 ? 24.551 83.220 21.356 1.00 45.34 531 GLU A O 1
ATOM 4102 N N . LYS A 1 550 ? 26.285 83.644 22.757 1.00 49.81 532 LYS A N 1
ATOM 4103 C CA . LYS A 1 550 ? 27.325 83.851 21.750 1.00 48.34 532 LYS A CA 1
ATOM 4104 C C . LYS A 1 550 ? 27.674 82.540 20.942 1.00 46.75 532 LYS A C 1
ATOM 4105 O O . LYS A 1 550 ? 27.914 82.577 19.734 1.00 42.41 532 LYS A O 1
ATOM 4111 N N . VAL A 1 551 ? 27.692 81.388 21.607 1.00 41.80 533 VAL A N 1
ATOM 4112 C CA . VAL A 1 551 ? 27.963 80.118 20.916 1.00 38.38 533 VAL A CA 1
ATOM 4113 C C . VAL A 1 551 ? 26.858 79.815 19.935 1.00 37.10 533 VAL A C 1
ATOM 4114 O O . VAL A 1 551 ? 27.127 79.440 18.829 1.00 32.64 533 VAL A O 1
ATOM 4118 N N . PHE A 1 552 ? 25.612 79.941 20.362 1.00 41.21 534 PHE A N 1
ATOM 4119 C CA . PHE A 1 552 ? 24.471 79.714 19.471 1.00 43.31 534 PHE A CA 1
ATOM 4120 C C . PHE A 1 552 ? 24.460 80.661 18.271 1.00 43.84 534 PHE A C 1
ATOM 4121 O O . PHE A 1 552 ? 24.256 80.199 17.139 1.00 42.28 534 PHE A O 1
ATOM 4129 N N . ASP A 1 553 ? 24.736 81.952 18.500 1.00 43.99 535 ASP A N 1
ATOM 4130 C CA . ASP A 1 553 ? 24.898 82.917 17.398 1.00 45.52 535 ASP A CA 1
ATOM 4131 C C . ASP A 1 553 ? 25.988 82.468 16.501 1.00 42.81 535 ASP A C 1
ATOM 4132 O O . ASP A 1 553 ? 25.731 82.360 15.305 1.00 42.62 535 ASP A O 1
ATOM 4137 N N . GLY A 1 554 ? 27.168 82.152 17.072 1.00 38.57 536 GLY A N 1
ATOM 4138 C CA . GLY A 1 554 ? 28.340 81.763 16.301 1.00 33.81 536 GLY A CA 1
ATOM 4139 C C . GLY A 1 554 ? 28.108 80.493 15.476 1.00 35.30 536 GLY A C 1
ATOM 4140 O O . GLY A 1 554 ? 28.509 80.390 14.303 1.00 33.41 536 GLY A O 1
ATOM 4141 N N . VAL A 1 555 ? 27.469 79.508 16.066 1.00 36.02 537 VAL A N 1
ATOM 4142 C CA . VAL A 1 555 ? 27.232 78.253 15.335 1.00 36.97 537 VAL A CA 1
ATOM 4143 C C . VAL A 1 555 ? 26.195 78.429 14.212 1.00 36.25 537 VAL A C 1
ATOM 4144 O O . VAL A 1 555 ? 26.357 77.901 13.144 1.00 36.91 537 VAL A O 1
ATOM 4148 N N . GLU A 1 556 ? 25.114 79.140 14.480 1.00 41.47 538 GLU A N 1
ATOM 4149 C CA . GLU A 1 556 ? 24.161 79.522 13.447 1.00 43.13 538 GLU A CA 1
ATOM 4150 C C . GLU A 1 556 ? 24.887 80.179 12.287 1.00 38.63 538 GLU A C 1
ATOM 4151 O O . GLU A 1 556 ? 24.436 80.066 11.178 1.00 40.08 538 GLU A O 1
ATOM 4157 N N . LYS A 1 557 ? 26.018 80.812 12.546 1.00 37.77 539 LYS A N 1
ATOM 4158 C CA . LYS A 1 557 ? 26.835 81.480 11.529 1.00 39.80 539 LYS A CA 1
ATOM 4159 C C . LYS A 1 557 ? 27.987 80.667 11.014 1.00 38.15 539 LYS A C 1
ATOM 4160 O O . LYS A 1 557 ? 28.702 81.125 10.131 1.00 35.23 539 LYS A O 1
ATOM 4166 N N . GLY A 1 558 ? 28.214 79.467 11.547 1.00 36.18 540 GLY A N 1
ATOM 4167 C CA . GLY A 1 558 ? 29.237 78.636 10.962 1.00 33.98 540 GLY A CA 1
ATOM 4168 C C . GLY A 1 558 ? 30.640 78.885 11.439 1.00 33.95 540 GLY A C 1
ATOM 4169 O O . GLY A 1 558 ? 31.437 77.946 11.516 1.00 33.87 540 GLY A O 1
ATOM 4170 N N . GLY A 1 559 ? 30.970 80.124 11.792 1.00 33.89 541 GLY A N 1
ATOM 4171 C CA . GLY A 1 559 ? 32.278 80.404 12.424 1.00 34.29 541 GLY A CA 1
ATOM 4172 C C . GLY A 1 559 ? 32.160 81.700 13.225 1.00 39.42 541 GLY A C 1
ATOM 4173 O O . GLY A 1 559 ? 31.271 82.559 12.949 1.00 37.72 541 GLY A O 1
ATOM 4174 N N . TYR A 1 560 ? 33.015 81.850 14.220 1.00 37.05 542 TYR A N 1
ATOM 4175 C CA . TYR A 1 560 ? 32.956 83.017 15.083 1.00 39.30 542 TYR A CA 1
ATOM 4176 C C . TYR A 1 560 ? 34.176 83.093 15.962 1.00 40.03 542 TYR A C 1
ATOM 4177 O O . TYR A 1 560 ? 34.913 82.102 16.126 1.00 37.64 542 TYR A O 1
ATOM 4186 N N . VAL A 1 561 ? 34.353 84.256 16.584 1.00 43.72 543 VAL A N 1
ATOM 4187 C CA . VAL A 1 561 ? 35.484 84.482 17.495 1.00 46.14 543 VAL A CA 1
ATOM 4188 C C . VAL A 1 561 ? 35.138 83.923 18.865 1.00 43.15 543 VAL A C 1
ATOM 4189 O O . VAL A 1 561 ? 34.094 84.184 19.383 1.00 42.35 543 VAL A O 1
ATOM 4193 N N . VAL A 1 562 ? 36.030 83.120 19.425 1.00 47.21 544 VAL A N 1
ATOM 4194 C CA . VAL A 1 562 ? 35.838 82.568 20.752 1.00 46.21 544 VAL A CA 1
ATOM 4195 C C . VAL A 1 562 ? 36.547 83.454 21.807 1.00 48.64 544 VAL A C 1
ATOM 4196 O O . VAL A 1 562 ? 35.968 83.707 22.831 1.00 46.37 544 VAL A O 1
ATOM 4200 N N . GLN A 1 563 ? 37.800 83.855 21.555 1.00 49.82 545 GLN A N 1
ATOM 4201 C CA . GLN A 1 563 ? 38.540 84.830 22.362 1.00 52.25 545 GLN A CA 1
ATOM 4202 C C . GLN A 1 563 ? 39.331 85.715 21.423 1.00 55.50 545 GLN A C 1
ATOM 4203 O O . GLN A 1 563 ? 40.112 85.211 20.563 1.00 51.20 545 GLN A O 1
ATOM 4209 N N . GLY A 1 564 ? 39.081 87.028 21.561 1.00 58.29 546 GLY A N 1
ATOM 4210 C CA . GLY A 1 564 ? 39.739 88.093 20.770 1.00 58.97 546 GLY A CA 1
ATOM 4211 C C . GLY A 1 564 ? 41.138 88.364 21.284 1.00 59.17 546 GLY A C 1
ATOM 4212 O O . GLY A 1 564 ? 41.586 87.691 22.202 1.00 56.79 546 GLY A O 1
ATOM 4213 N N . ALA A 1 565 ? 41.855 89.320 20.692 1.00 62.19 547 ALA A N 1
ATOM 4214 C CA . ALA A 1 565 ? 43.084 89.820 21.334 1.00 64.88 547 ALA A CA 1
ATOM 4215 C C . ALA A 1 565 ? 42.740 91.019 22.239 1.00 65.69 547 ALA A C 1
ATOM 4216 O O . ALA A 1 565 ? 41.863 91.815 21.907 1.00 63.69 547 ALA A O 1
ATOM 4218 N N . GLU A 1 566 ? 43.412 91.155 23.385 1.00 77.59 548 GLU A N 1
ATOM 4219 C CA . GLU A 1 566 ? 43.152 92.316 24.256 1.00 78.70 548 GLU A CA 1
ATOM 4220 C C . GLU A 1 566 ? 43.170 93.550 23.365 1.00 79.38 548 GLU A C 1
ATOM 4221 O O . GLU A 1 566 ? 42.116 94.159 23.174 1.00 79.12 548 GLU A O 1
ATOM 4227 N N . ASN A 1 567 ? 44.321 93.895 22.780 1.00 75.78 549 ASN A N 1
ATOM 4228 C CA . ASN A 1 567 ? 44.352 95.026 21.837 1.00 78.76 549 ASN A CA 1
ATOM 4229 C C . ASN A 1 567 ? 44.506 94.612 20.387 1.00 76.12 549 ASN A C 1
ATOM 4230 O O . ASN A 1 567 ? 43.528 94.277 19.738 1.00 70.09 549 ASN A O 1
ATOM 4235 N N . GLU A 1 568 ? 45.731 94.666 19.882 1.00 77.83 550 GLU A N 1
ATOM 4236 C CA . GLU A 1 568 ? 45.997 94.435 18.473 1.00 79.01 550 GLU A CA 1
ATOM 4237 C C . GLU A 1 568 ? 46.400 92.986 18.338 1.00 72.07 550 GLU A C 1
ATOM 4238 O O . GLU A 1 568 ? 47.185 92.515 19.144 1.00 67.82 550 GLU A O 1
ATOM 4244 N N . ALA A 1 569 ? 45.888 92.283 17.327 1.00 63.96 551 ALA A N 1
ATOM 4245 C CA . ALA A 1 569 ? 46.218 90.876 17.200 1.00 61.15 551 ALA A CA 1
ATOM 4246 C C . ALA A 1 569 ? 47.590 90.721 16.557 1.00 58.93 551 ALA A C 1
ATOM 4247 O O . ALA A 1 569 ? 47.891 91.374 15.544 1.00 61.75 551 ALA A O 1
ATOM 4249 N N . ASP A 1 570 ? 48.420 89.880 17.172 1.00 54.70 552 ASP A N 1
ATOM 4250 C CA . ASP A 1 570 ? 49.646 89.390 16.560 1.00 54.46 552 ASP A CA 1
ATOM 4251 C C . ASP A 1 570 ? 49.329 88.302 15.491 1.00 55.03 552 ASP A C 1
ATOM 4252 O O . ASP A 1 570 ? 50.023 88.204 14.460 1.00 50.57 552 ASP A O 1
ATOM 4257 N N . GLY A 1 571 ? 48.293 87.496 15.745 1.00 52.66 553 GLY A N 1
ATOM 4258 C CA . GLY A 1 571 ? 47.968 86.386 14.855 1.00 53.24 553 GLY A CA 1
ATOM 4259 C C . GLY A 1 571 ? 46.574 85.852 15.090 1.00 53.17 553 GLY A C 1
ATOM 4260 O O . GLY A 1 571 ? 45.799 86.425 15.867 1.00 52.73 553 GLY A O 1
ATOM 4261 N N . ILE A 1 572 ? 46.254 84.752 14.392 1.00 51.69 554 ILE A N 1
ATOM 4262 C CA . ILE A 1 572 ? 44.920 84.099 14.497 1.00 47.42 554 ILE A CA 1
ATOM 4263 C C . ILE A 1 572 ? 45.030 82.595 14.411 1.00 42.46 554 ILE A C 1
ATOM 4264 O O . ILE A 1 572 ? 45.750 82.065 13.558 1.00 40.74 554 ILE A O 1
ATOM 4269 N N . LEU A 1 573 ? 44.369 81.918 15.356 1.00 41.03 555 LEU A N 1
ATOM 4270 C CA . LEU A 1 573 ? 44.260 80.450 15.364 1.00 38.35 555 LEU A CA 1
ATOM 4271 C C . LEU A 1 573 ? 42.855 80.126 15.006 1.00 38.50 555 LEU A C 1
ATOM 4272 O O . LEU A 1 573 ? 41.918 80.602 15.656 1.00 44.78 555 LEU A O 1
ATOM 4277 N N . ILE A 1 574 ? 42.709 79.379 13.927 1.00 35.30 556 ILE A N 1
ATOM 4278 C CA . ILE A 1 574 ? 41.399 78.970 13.395 1.00 36.56 556 ILE A CA 1
ATOM 4279 C C . ILE A 1 574 ? 41.304 77.464 13.513 1.00 34.15 556 ILE A C 1
ATOM 4280 O O . ILE A 1 574 ? 42.169 76.765 12.980 1.00 33.10 556 ILE A O 1
ATOM 4285 N N . ALA A 1 575 ? 40.278 76.981 14.187 1.00 32.22 557 ALA A N 1
ATOM 4286 C CA . ALA A 1 575 ? 40.212 75.574 14.539 1.00 32.66 557 ALA A CA 1
ATOM 4287 C C . ALA A 1 575 ? 38.787 75.066 14.538 1.00 32.11 557 ALA A C 1
ATOM 4288 O O . ALA A 1 575 ? 37.866 75.880 14.507 1.00 31.03 557 ALA A O 1
ATOM 4290 N N . THR A 1 576 ? 38.634 73.736 14.662 1.00 28.60 558 THR A N 1
ATOM 4291 C CA . THR A 1 576 ? 37.333 73.061 14.651 1.00 30.24 558 THR A CA 1
ATOM 4292 C C . THR A 1 576 ? 37.316 72.033 15.729 1.00 29.34 558 THR A C 1
ATOM 4293 O O . THR A 1 576 ? 38.350 71.533 16.082 1.00 28.21 558 THR A O 1
ATOM 4297 N N . GLY A 1 577 ? 36.122 71.670 16.194 1.00 28.74 559 GLY A N 1
ATOM 4298 C CA . GLY A 1 577 ? 36.003 70.479 16.945 1.00 27.76 559 GLY A CA 1
ATOM 4299 C C . GLY A 1 577 ? 36.866 70.500 18.164 1.00 26.69 559 GLY A C 1
ATOM 4300 O O . GLY A 1 577 ? 37.043 71.528 18.804 1.00 27.47 559 GLY A O 1
ATOM 4301 N N . SER A 1 578 ? 37.376 69.327 18.497 1.00 27.66 560 SER A N 1
ATOM 4302 C CA . SER A 1 578 ? 38.248 69.155 19.652 1.00 27.97 560 SER A CA 1
ATOM 4303 C C . SER A 1 578 ? 39.522 70.036 19.623 1.00 30.26 560 SER A C 1
ATOM 4304 O O . SER A 1 578 ? 40.133 70.249 20.631 1.00 28.74 560 SER A O 1
ATOM 4307 N N . GLU A 1 579 ? 39.939 70.517 18.465 1.00 28.32 561 GLU A N 1
ATOM 4308 C CA . GLU A 1 579 ? 41.144 71.307 18.384 1.00 30.65 561 GLU A CA 1
ATOM 4309 C C . GLU A 1 579 ? 40.928 72.745 18.817 1.00 28.50 561 GLU A C 1
ATOM 4310 O O . GLU A 1 579 ? 41.858 73.498 18.936 1.00 29.07 561 GLU A O 1
ATOM 4316 N N . VAL A 1 580 ? 39.700 73.169 19.005 1.00 29.31 562 VAL A N 1
ATOM 4317 C CA . VAL A 1 580 ? 39.471 74.520 19.485 1.00 29.85 562 VAL A CA 1
ATOM 4318 C C . VAL A 1 580 ? 39.969 74.608 20.937 1.00 33.20 562 VAL A C 1
ATOM 4319 O O . VAL A 1 580 ? 40.673 75.558 21.298 1.00 38.23 562 VAL A O 1
ATOM 4323 N N . GLY A 1 581 ? 39.738 73.597 21.760 1.00 35.32 563 GLY A N 1
ATOM 4324 C CA . GLY A 1 581 ? 40.236 73.683 23.151 1.00 36.69 563 GLY A CA 1
ATOM 4325 C C . GLY A 1 581 ? 41.758 73.769 23.152 1.00 39.10 563 GLY A C 1
ATOM 4326 O O . GLY A 1 581 ? 42.363 74.521 23.939 1.00 37.97 563 GLY A O 1
ATOM 4327 N N . LEU A 1 582 ? 42.384 72.993 22.258 1.00 39.51 564 LEU A N 1
ATOM 4328 C CA . LEU A 1 582 ? 43.832 73.031 22.078 1.00 41.03 564 LEU A CA 1
ATOM 4329 C C . LEU A 1 582 ? 44.335 74.402 21.712 1.00 42.86 564 LEU A C 1
ATOM 4330 O O . LEU A 1 582 ? 45.407 74.809 22.161 1.00 45.93 564 LEU A O 1
ATOM 4335 N N . ALA A 1 583 ? 43.611 75.074 20.827 1.00 42.46 565 ALA A N 1
ATOM 4336 C CA . ALA A 1 583 ? 44.011 76.408 20.382 1.00 40.86 565 ALA A CA 1
ATOM 4337 C C . ALA A 1 583 ? 43.911 77.396 21.551 1.00 43.14 565 ALA A C 1
ATOM 4338 O O . ALA A 1 583 ? 44.711 78.367 21.633 1.00 43.53 565 ALA A O 1
ATOM 4340 N N . LEU A 1 584 ? 42.915 77.168 22.410 1.00 40.98 566 LEU A N 1
ATOM 4341 C CA . LEU A 1 584 ? 42.674 78.055 23.591 1.00 44.46 566 LEU A CA 1
ATOM 4342 C C . LEU A 1 584 ? 43.798 77.999 24.564 1.00 42.97 566 LEU A C 1
ATOM 4343 O O . LEU A 1 584 ? 44.240 79.035 25.001 1.00 49.24 566 LEU A O 1
ATOM 4348 N N . LYS A 1 585 ? 44.256 76.783 24.864 1.00 46.15 567 LYS A N 1
ATOM 4349 C CA . LYS A 1 585 ? 45.513 76.548 25.571 1.00 48.52 567 LYS A CA 1
ATOM 4350 C C . LYS A 1 585 ? 46.702 77.157 24.830 1.00 50.17 567 LYS A C 1
ATOM 4351 O O . LYS A 1 585 ? 47.508 77.813 25.448 1.00 55.10 567 LYS A O 1
ATOM 4357 N N . ALA A 1 586 ? 46.847 76.981 23.519 1.00 50.00 568 ALA A N 1
ATOM 4358 C CA . ALA A 1 586 ? 48.020 77.578 22.892 1.00 48.05 568 ALA A CA 1
ATOM 4359 C C . ALA A 1 586 ? 47.926 79.129 22.986 1.00 51.32 568 ALA A C 1
ATOM 4360 O O . ALA A 1 586 ? 48.950 79.814 23.014 1.00 46.38 568 ALA A O 1
ATOM 4362 N N . LYS A 1 587 ? 46.715 79.677 23.056 1.00 47.28 569 LYS A N 1
ATOM 4363 C CA . LYS A 1 587 ? 46.576 81.114 23.204 1.00 48.10 569 LYS A CA 1
ATOM 4364 C C . LYS A 1 587 ? 47.194 81.608 24.536 1.00 51.89 569 LYS A C 1
ATOM 4365 O O . LYS A 1 587 ? 47.853 82.656 24.549 1.00 52.29 569 LYS A O 1
ATOM 4371 N N . GLU A 1 588 ? 46.973 80.842 25.620 1.00 56.43 570 GLU A N 1
ATOM 4372 C CA . GLU A 1 588 ? 47.532 81.120 26.961 1.00 62.13 570 GLU A CA 1
ATOM 4373 C C . GLU A 1 588 ? 49.045 81.041 26.930 1.00 61.28 570 GLU A C 1
ATOM 4374 O O . GLU A 1 588 ? 49.726 81.994 27.264 1.00 64.50 570 GLU A O 1
ATOM 4380 N N . GLU A 1 589 ? 49.577 79.901 26.530 1.00 61.29 571 GLU A N 1
ATOM 4381 C CA . GLU A 1 589 ? 51.016 79.752 26.402 1.00 61.11 571 GLU A CA 1
ATOM 4382 C C . GLU A 1 589 ? 51.629 8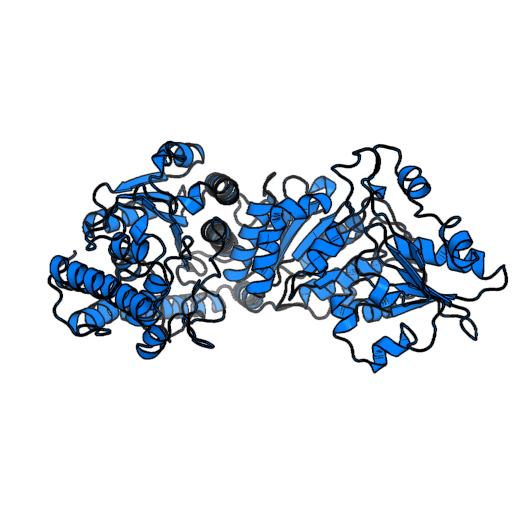0.852 25.562 1.00 65.18 571 GLU A C 1
ATOM 4383 O O . GLU A 1 589 ? 52.744 81.302 25.874 1.00 70.52 571 GLU A O 1
ATOM 4389 N N . LEU A 1 590 ? 50.921 81.315 24.526 1.00 63.82 572 LEU A N 1
ATOM 4390 C CA . LEU A 1 590 ? 51.498 82.334 23.634 1.00 64.92 572 LEU A CA 1
ATOM 4391 C C . LEU A 1 590 ? 51.392 83.773 24.199 1.00 65.27 572 LEU A C 1
ATOM 4392 O O . LEU A 1 590 ? 52.246 84.635 23.907 1.00 56.98 572 LEU A O 1
ATOM 4397 N N . GLN A 1 591 ? 50.339 84.031 24.972 1.00 65.94 573 GLN A N 1
ATOM 4398 C CA . GLN A 1 591 ? 50.163 85.333 25.602 1.00 71.22 573 GLN A CA 1
ATOM 4399 C C . GLN A 1 591 ? 51.385 85.666 26.488 1.00 72.45 573 GLN A C 1
ATOM 4400 O O . GLN A 1 591 ? 51.758 86.827 26.615 1.00 64.17 573 GLN A O 1
ATOM 4406 N N . LYS A 1 592 ? 52.022 84.639 27.041 1.00 71.43 574 LYS A N 1
ATOM 4407 C CA . LYS A 1 592 ? 53.306 84.779 27.691 1.00 78.27 574 LYS A CA 1
ATOM 4408 C C . LYS A 1 592 ? 54.238 85.332 26.636 1.00 83.17 574 LYS A C 1
ATOM 4409 O O . LYS A 1 592 ? 54.110 86.493 26.289 1.00 87.85 574 LYS A O 1
ATOM 4415 N N . LYS A 1 593 ? 55.127 84.511 26.075 1.00 82.04 575 LYS A N 1
ATOM 4416 C CA . LYS A 1 593 ? 56.036 84.914 24.977 1.00 75.85 575 LYS A CA 1
ATOM 4417 C C . LYS A 1 593 ? 55.717 86.221 24.175 1.00 72.37 575 LYS A C 1
ATOM 4418 O O . LYS A 1 593 ? 56.426 86.546 23.216 1.00 70.09 575 LYS A O 1
ATOM 4424 N N . GLY A 1 594 ? 54.664 86.954 24.545 1.00 67.51 576 GLY A N 1
ATOM 4425 C CA . GLY A 1 594 ? 54.449 88.313 24.051 1.00 67.19 576 GLY A CA 1
ATOM 4426 C C . GLY A 1 594 ? 53.596 88.334 22.807 1.00 67.68 576 GLY A C 1
ATOM 4427 O O . GLY A 1 594 ? 53.565 89.330 22.093 1.00 69.78 576 GLY A O 1
ATOM 4428 N N . LYS A 1 595 ? 52.876 87.238 22.567 1.00 65.34 577 LYS A N 1
ATOM 4429 C CA . LYS A 1 595 ? 52.055 87.057 21.371 1.00 60.15 577 LYS A CA 1
ATOM 4430 C C . LYS A 1 595 ? 50.548 86.928 21.690 1.00 58.08 577 LYS A C 1
ATOM 4431 O O . LYS A 1 595 ? 50.098 85.895 22.185 1.00 59.82 577 LYS A O 1
ATOM 4437 N N . ASP A 1 596 ? 49.776 87.959 21.380 1.00 56.68 578 ASP A N 1
ATOM 4438 C CA . ASP A 1 596 ? 48.339 87.977 21.636 1.00 59.16 578 ASP A CA 1
ATOM 4439 C C . ASP A 1 596 ? 47.571 87.550 20.377 1.00 54.89 578 ASP A C 1
ATOM 4440 O O . ASP A 1 596 ? 47.483 88.323 19.412 1.00 53.02 578 ASP A O 1
ATOM 4445 N N . VAL A 1 597 ? 47.036 86.316 20.367 1.00 52.42 579 VAL A N 1
ATOM 4446 C CA . VAL A 1 597 ? 46.330 85.789 19.162 1.00 47.09 579 VAL A CA 1
ATOM 4447 C C . VAL A 1 597 ? 44.803 85.680 19.322 1.00 44.08 579 VAL A C 1
ATOM 4448 O O . VAL A 1 597 ? 44.273 85.490 20.433 1.00 40.75 579 VAL A O 1
ATOM 4452 N N . ILE A 1 598 ? 44.098 85.817 18.201 1.00 41.48 580 ILE A N 1
ATOM 4453 C CA . ILE A 1 598 ? 42.654 85.528 18.169 1.00 43.73 580 ILE A CA 1
ATOM 4454 C C . ILE A 1 598 ? 42.426 84.009 18.109 1.00 44.93 580 ILE A C 1
ATOM 4455 O O . ILE A 1 598 ? 43.263 83.260 17.571 1.00 44.18 580 ILE A O 1
ATOM 4460 N N . VAL A 1 599 ? 41.326 83.541 18.693 1.00 44.64 581 VAL A N 1
ATOM 4461 C CA . VAL A 1 599 ? 40.918 82.158 18.490 1.00 39.34 581 VAL A CA 1
ATOM 4462 C C . VAL A 1 599 ? 39.502 82.143 17.889 1.00 39.36 581 VAL A C 1
ATOM 4463 O O . VAL A 1 599 ? 38.524 82.712 18.439 1.00 37.49 581 VAL A O 1
ATOM 4467 N N . VAL A 1 600 ? 39.432 81.534 16.712 1.00 38.30 582 VAL A N 1
ATOM 4468 C CA . VAL A 1 600 ? 38.181 81.309 15.986 1.00 39.51 582 VAL A CA 1
ATOM 4469 C C . VAL A 1 600 ? 37.790 79.826 16.022 1.00 35.52 582 VAL A C 1
ATOM 4470 O O . VAL A 1 600 ? 38.643 78.965 15.854 1.00 34.74 582 VAL A O 1
ATOM 4474 N N . SER A 1 601 ? 36.506 79.542 16.269 1.00 37.82 583 SER A N 1
ATOM 4475 C CA . SER A 1 601 ? 35.925 78.206 16.063 1.00 35.72 583 SER A CA 1
ATOM 4476 C C . SER A 1 601 ? 35.125 78.280 14.739 1.00 33.44 583 SER A C 1
ATOM 4477 O O . SER A 1 601 ? 34.335 79.193 14.504 1.00 34.20 583 SER A O 1
ATOM 4480 N N . LEU A 1 602 ? 35.328 77.292 13.891 1.00 31.90 584 LEU A N 1
ATOM 4481 C CA . LEU A 1 602 ? 34.705 77.219 12.599 1.00 30.35 584 LEU A CA 1
ATOM 4482 C C . LEU A 1 602 ? 33.968 75.881 12.520 1.00 28.98 584 LEU A C 1
ATOM 4483 O O . LEU A 1 602 ? 34.370 75.007 11.768 1.00 30.17 584 LEU A O 1
ATOM 4488 N N . PRO A 1 603 ? 32.860 75.737 13.242 1.00 27.23 585 PRO A N 1
ATOM 4489 C CA . PRO A 1 603 ? 32.168 74.466 13.281 1.00 30.04 585 PRO A CA 1
ATOM 4490 C C . PRO A 1 603 ? 31.600 73.967 11.936 1.00 30.07 585 PRO A C 1
ATOM 4491 O O . PRO A 1 603 ? 31.589 72.772 11.691 1.00 26.37 585 PRO A O 1
ATOM 4495 N N . SER A 1 604 ? 31.288 74.908 11.022 1.00 32.52 586 SER A N 1
ATOM 4496 C CA . SER A 1 604 ? 30.813 74.587 9.651 1.00 31.17 586 SER A CA 1
ATOM 4497 C C . SER A 1 604 ? 31.330 75.586 8.598 1.00 32.14 586 SER A C 1
ATOM 4498 O O . SER A 1 604 ? 30.938 76.796 8.591 1.00 30.61 586 SER A O 1
ATOM 4501 N N . TRP A 1 605 ? 32.190 75.084 7.724 1.00 28.88 587 TRP A N 1
ATOM 4502 C CA . TRP A 1 605 ? 32.698 75.843 6.597 1.00 28.73 587 TRP A CA 1
ATOM 4503 C C . TRP A 1 605 ? 31.538 76.335 5.716 1.00 29.37 587 TRP A C 1
ATOM 4504 O O . TRP A 1 605 ? 31.525 77.487 5.271 1.00 31.54 587 TRP A O 1
ATOM 4515 N N . GLU A 1 606 ? 30.580 75.463 5.450 1.00 28.58 588 GLU A N 1
ATOM 4516 C CA . GLU A 1 606 ? 29.528 75.761 4.503 1.00 31.12 588 GLU A CA 1
ATOM 4517 C C . GLU A 1 606 ? 28.640 76.884 5.064 1.00 30.89 588 GLU A C 1
ATOM 4518 O O . GLU A 1 606 ? 28.232 77.797 4.370 1.00 30.03 588 GLU A O 1
ATOM 4524 N N . ARG A 1 607 ? 28.286 76.766 6.312 1.00 30.19 589 ARG A N 1
ATOM 4525 C CA . ARG A 1 607 ? 27.422 77.784 6.930 1.00 34.20 589 ARG A CA 1
ATOM 4526 C C . ARG A 1 607 ? 28.186 79.111 7.017 1.00 33.94 589 ARG A C 1
ATOM 4527 O O . ARG A 1 607 ? 27.644 80.203 6.709 1.00 35.21 589 ARG A O 1
ATOM 4535 N N . PHE A 1 608 ? 29.470 79.034 7.332 1.00 35.04 590 PHE A N 1
ATOM 4536 C CA . PHE A 1 608 ? 30.287 80.233 7.444 1.00 32.11 590 PHE A CA 1
ATOM 4537 C C . PHE A 1 608 ? 30.325 80.972 6.123 1.00 36.12 590 PHE A C 1
ATOM 4538 O O . PHE A 1 608 ? 30.103 82.194 6.084 1.00 33.14 590 PHE A O 1
ATOM 4546 N N . GLU A 1 609 ? 30.583 80.242 5.030 1.00 37.17 591 GLU A N 1
ATOM 4547 C CA . GLU A 1 609 ? 30.670 80.868 3.703 1.00 38.23 591 GLU A CA 1
ATOM 4548 C C . GLU A 1 609 ? 29.299 81.349 3.225 1.00 37.12 591 GLU A C 1
ATOM 4549 O O . GLU A 1 609 ? 29.258 82.137 2.415 1.00 33.68 591 GLU A O 1
ATOM 4555 N N . ALA A 1 610 ? 28.166 80.873 3.733 1.00 36.38 592 ALA A N 1
ATOM 4556 C CA . ALA A 1 610 ? 26.873 81.470 3.344 1.00 37.06 592 ALA A CA 1
ATOM 4557 C C . ALA A 1 610 ? 26.593 82.836 4.037 1.00 38.63 592 ALA A C 1
ATOM 4558 O O . ALA A 1 610 ? 25.559 83.488 3.797 1.00 37.82 592 ALA A O 1
ATOM 4560 N N . GLN A 1 611 ? 27.502 83.260 4.906 1.00 42.19 593 GLN A N 1
ATOM 4561 C CA . GLN A 1 611 ? 27.339 84.533 5.605 1.00 43.65 593 GLN A CA 1
ATOM 4562 C C . GLN A 1 611 ? 27.842 85.679 4.721 1.00 48.23 593 GLN A C 1
ATOM 4563 O O . GLN A 1 611 ? 28.500 85.421 3.731 1.00 43.39 593 GLN A O 1
ATOM 4569 N N . SER A 1 612 ? 27.511 86.936 5.078 1.00 49.46 594 SER A N 1
ATOM 4570 C CA . SER A 1 612 ? 27.981 88.075 4.286 1.00 50.31 594 SER A CA 1
ATOM 4571 C C . SER A 1 612 ? 29.484 88.203 4.391 1.00 49.66 594 SER A C 1
ATOM 4572 O O . SER A 1 612 ? 30.075 87.694 5.341 1.00 47.86 594 SER A O 1
ATOM 4575 N N . GLU A 1 613 ? 30.100 88.900 3.435 1.00 50.01 595 GLU A N 1
ATOM 4576 C CA . GLU A 1 613 ? 31.557 89.197 3.453 1.00 56.71 595 GLU A CA 1
ATOM 4577 C C . GLU A 1 613 ? 31.870 90.094 4.639 1.00 54.49 595 GLU A C 1
ATOM 4578 O O . GLU A 1 613 ? 32.955 90.035 5.208 1.00 53.08 595 GLU A O 1
ATOM 4584 N N . GLU A 1 614 ? 30.903 90.908 5.014 1.00 56.63 596 GLU A N 1
ATOM 4585 C CA . GLU A 1 614 ? 31.060 91.771 6.166 1.00 62.46 596 GLU A CA 1
ATOM 4586 C C . GLU A 1 614 ? 31.285 90.962 7.481 1.00 60.16 596 GLU A C 1
ATOM 4587 O O . GLU A 1 614 ? 32.277 91.174 8.206 1.00 58.06 596 GLU A O 1
ATOM 4593 N N . TYR A 1 615 ? 30.344 90.058 7.773 1.00 56.41 597 TYR A N 1
ATOM 4594 C CA . TYR A 1 615 ? 30.458 89.126 8.882 1.00 48.63 597 TYR A CA 1
ATOM 4595 C C . TYR A 1 615 ? 31.757 88.359 8.846 1.00 43.55 597 TYR A C 1
ATOM 4596 O O . TYR A 1 615 ? 32.443 88.257 9.845 1.00 43.44 597 TYR A O 1
ATOM 4605 N N . LYS A 1 616 ? 32.125 87.825 7.708 1.00 42.97 598 LYS A N 1
ATOM 4606 C CA . LYS A 1 616 ? 33.309 86.932 7.703 1.00 46.17 598 LYS A CA 1
ATOM 4607 C C . LYS A 1 616 ? 34.565 87.710 8.018 1.00 44.40 598 LYS A C 1
ATOM 4608 O O . LYS A 1 616 ? 35.442 87.257 8.743 1.00 41.14 598 LYS A O 1
ATOM 4614 N N . ASN A 1 617 ? 34.628 88.916 7.498 1.00 51.22 599 ASN A N 1
ATOM 4615 C CA . ASN A 1 617 ? 35.745 89.794 7.810 1.00 52.03 599 ASN A CA 1
ATOM 4616 C C . ASN A 1 617 ? 35.913 90.127 9.283 1.00 47.61 599 ASN A C 1
ATOM 4617 O O . ASN A 1 617 ? 37.070 90.309 9.725 1.00 46.04 599 ASN A O 1
ATOM 4622 N N . THR A 1 618 ? 34.799 90.154 10.038 1.00 47.49 600 THR A N 1
ATOM 4623 C CA . THR A 1 618 ? 34.862 90.399 11.478 1.00 49.38 600 THR A CA 1
ATOM 4624 C C . THR A 1 618 ? 35.479 89.197 12.237 1.00 50.34 600 THR A C 1
ATOM 4625 O O . THR A 1 618 ? 36.016 89.353 13.319 1.00 50.68 600 THR A O 1
ATOM 4629 N N . VAL A 1 619 ? 35.423 87.997 11.657 1.00 49.97 601 VAL A N 1
ATOM 4630 C CA . VAL A 1 619 ? 35.844 86.758 12.341 1.00 42.39 601 VAL A CA 1
ATOM 4631 C C . VAL A 1 619 ? 37.280 86.459 11.914 1.00 40.10 601 VAL A C 1
ATOM 4632 O O . VAL A 1 619 ? 38.135 86.244 12.737 1.00 37.19 601 VAL A O 1
ATOM 4636 N N . ILE A 1 620 ? 37.535 86.490 10.617 1.00 40.65 602 ILE A N 1
ATOM 4637 C CA . ILE A 1 620 ? 38.873 86.301 10.084 1.00 43.02 602 ILE A CA 1
ATOM 4638 C C . ILE A 1 620 ? 39.237 87.571 9.354 1.00 48.34 602 ILE A C 1
ATOM 4639 O O . ILE A 1 620 ? 38.691 87.874 8.268 1.00 50.25 602 ILE A O 1
ATOM 4644 N N . PRO A 1 621 ? 40.115 88.381 9.975 1.00 51.77 603 PRO A N 1
ATOM 4645 C CA . PRO A 1 621 ? 40.464 89.677 9.381 1.00 51.79 603 PRO A CA 1
ATOM 4646 C C . PRO A 1 621 ? 41.162 89.563 8.041 1.00 50.06 603 PRO A C 1
ATOM 4647 O O . PRO A 1 621 ? 42.247 89.025 7.985 1.00 48.78 603 PRO A O 1
ATOM 4651 N N . PRO A 1 622 ? 40.566 90.090 6.959 1.00 53.98 604 PRO A N 1
ATOM 4652 C CA . PRO A 1 622 ? 41.187 89.855 5.641 1.00 55.92 604 PRO A CA 1
ATOM 4653 C C . PRO A 1 622 ? 42.650 90.229 5.583 1.00 56.92 604 PRO A C 1
ATOM 4654 O O . PRO A 1 622 ? 43.377 89.652 4.824 1.00 60.06 604 PRO A O 1
ATOM 4658 N N . GLU A 1 623 ? 43.064 91.162 6.427 1.00 60.02 605 GLU A N 1
ATOM 4659 C CA . GLU A 1 623 ? 44.368 91.816 6.338 1.00 67.28 605 GLU A CA 1
ATOM 4660 C C . GLU A 1 623 ? 45.398 91.157 7.282 1.00 63.32 605 GLU A C 1
ATOM 4661 O O . GLU A 1 623 ? 46.597 91.216 7.050 1.00 61.99 605 GLU A O 1
ATOM 4667 N N . LEU A 1 624 ? 44.931 90.508 8.339 1.00 59.62 606 LEU A N 1
ATOM 4668 C CA . LEU A 1 624 ? 45.829 89.738 9.212 1.00 56.31 606 LEU A CA 1
ATOM 4669 C C . LEU A 1 624 ? 46.386 88.479 8.516 1.00 60.30 606 LEU A C 1
ATOM 4670 O O . LEU A 1 624 ? 45.607 87.673 8.034 1.00 64.32 606 LEU A O 1
ATOM 4675 N N . LYS A 1 625 ? 47.710 88.287 8.493 1.00 62.43 607 LYS A N 1
ATOM 4676 C CA . LYS A 1 625 ? 48.333 87.226 7.663 1.00 61.88 607 LYS A CA 1
ATOM 4677 C C . LYS A 1 625 ? 49.114 86.188 8.419 1.00 59.18 607 LYS A C 1
ATOM 4678 O O . LYS A 1 625 ? 49.553 85.196 7.836 1.00 61.06 607 LYS A O 1
ATOM 4684 N N . LYS A 1 626 ? 49.325 86.409 9.703 1.00 55.17 608 LYS A N 1
ATOM 4685 C CA . LYS A 1 626 ? 49.925 85.392 10.550 1.00 56.35 608 LYS A CA 1
ATOM 4686 C C . LYS A 1 626 ? 48.770 84.464 11.042 1.00 51.22 608 LYS A C 1
ATOM 4687 O O . LYS A 1 626 ? 48.085 84.751 12.016 1.00 47.88 608 LYS A O 1
ATOM 4693 N N . ARG A 1 627 ? 48.566 83.350 10.335 1.00 47.69 609 ARG A N 1
ATOM 4694 C CA . ARG A 1 627 ? 47.493 82.432 10.667 1.00 41.73 609 ARG A CA 1
ATOM 4695 C C . ARG A 1 627 ? 47.970 81.004 10.841 1.00 40.82 609 ARG A C 1
ATOM 4696 O O . ARG A 1 627 ? 48.935 80.584 10.272 1.00 43.89 609 ARG A O 1
ATOM 4704 N N . MET A 1 628 ? 47.254 80.272 11.664 1.00 41.40 610 MET A N 1
ATOM 4705 C CA . MET A 1 628 ? 47.476 78.853 11.927 1.00 44.24 610 MET A CA 1
ATOM 4706 C C . MET A 1 628 ? 46.087 78.233 11.879 1.00 35.69 610 MET A C 1
ATOM 4707 O O . MET A 1 628 ? 45.197 78.761 12.446 1.00 34.89 610 MET A O 1
ATOM 4712 N N . THR A 1 629 ? 45.925 77.171 11.123 1.00 30.32 611 THR A N 1
ATOM 4713 C CA . THR A 1 629 ? 44.754 76.368 11.154 1.00 31.09 611 THR A CA 1
ATOM 4714 C C . THR A 1 629 ? 45.075 75.072 11.841 1.00 29.55 611 THR A C 1
ATOM 4715 O O . THR A 1 629 ? 46.187 74.522 11.704 1.00 30.51 611 THR A O 1
ATOM 4719 N N . ILE A 1 630 ? 44.098 74.563 12.565 1.00 29.72 612 ILE A N 1
ATOM 4720 C CA . ILE A 1 630 ? 44.296 73.372 13.435 1.00 30.51 612 ILE A CA 1
ATOM 4721 C C . ILE A 1 630 ? 43.066 72.452 13.396 1.00 29.46 612 ILE A C 1
ATOM 4722 O O . ILE A 1 630 ? 42.014 72.854 13.805 1.00 26.36 612 ILE A O 1
ATOM 4727 N N . GLU A 1 631 ? 43.232 71.239 12.880 1.00 29.71 613 GLU A N 1
ATOM 4728 C CA . GLU A 1 631 ? 42.135 70.270 12.804 1.00 29.06 613 GLU A CA 1
ATOM 4729 C C . GLU A 1 631 ? 42.768 68.890 12.726 1.00 29.23 613 GLU A C 1
ATOM 4730 O O . GLU A 1 631 ? 43.727 68.690 11.974 1.00 29.21 613 GLU A O 1
ATOM 4736 N N . ALA A 1 632 ? 42.257 67.947 13.504 1.00 27.95 614 ALA A N 1
ATOM 4737 C CA . ALA A 1 632 ? 42.814 66.577 13.488 1.00 26.33 614 ALA A CA 1
ATOM 4738 C C . ALA A 1 632 ? 42.279 65.845 12.268 1.00 27.39 614 ALA A C 1
ATOM 4739 O O . ALA A 1 632 ? 41.374 64.999 12.361 1.00 24.15 614 ALA A O 1
ATOM 4741 N N . GLY A 1 633 ? 42.876 66.136 11.130 1.00 25.79 615 GLY A N 1
ATOM 4742 C CA . GLY A 1 633 ? 42.509 65.469 9.867 1.00 26.28 615 GLY A CA 1
ATOM 4743 C C . GLY A 1 633 ? 43.397 66.027 8.782 1.00 26.79 615 GLY A C 1
ATOM 4744 O O . GLY A 1 633 ? 44.223 66.863 9.068 1.00 26.21 615 GLY A O 1
ATOM 4745 N N . THR A 1 634 ? 43.194 65.643 7.533 1.00 27.34 616 THR A N 1
ATOM 4746 C CA . THR A 1 634 ? 44.066 66.184 6.472 1.00 26.29 616 THR A CA 1
ATOM 4747 C C . THR A 1 634 ? 44.109 67.731 6.410 1.00 26.30 616 THR A C 1
ATOM 4748 O O . THR A 1 634 ? 43.149 68.437 6.810 1.00 21.52 616 THR A O 1
ATOM 4752 N N . THR A 1 635 ? 45.260 68.243 5.935 1.00 27.15 617 THR A N 1
ATOM 4753 C CA . THR A 1 635 ? 45.406 69.693 5.709 1.00 27.88 617 THR A CA 1
ATOM 4754 C C . THR A 1 635 ? 44.805 70.097 4.395 1.00 26.31 617 THR A C 1
ATOM 4755 O O . THR A 1 635 ? 44.626 71.253 4.144 1.00 25.37 617 THR A O 1
ATOM 4759 N N . TYR A 1 636 ? 44.450 69.154 3.547 1.00 25.49 618 TYR A N 1
ATOM 4760 C CA . TYR A 1 636 ? 43.868 69.490 2.259 1.00 24.54 618 TYR A CA 1
ATOM 4761 C C . TYR A 1 636 ? 42.689 70.416 2.464 1.00 25.05 618 TYR A C 1
ATOM 4762 O O . TYR A 1 636 ? 41.795 70.142 3.265 1.00 27.45 618 TYR A O 1
ATOM 4771 N N . GLY A 1 637 ? 42.639 71.475 1.685 1.00 25.89 619 GLY A N 1
ATOM 4772 C CA . GLY A 1 637 ? 41.598 72.492 1.792 1.00 26.89 619 GLY A CA 1
ATOM 4773 C C . GLY A 1 637 ? 41.915 73.699 2.705 1.00 29.16 619 GLY A C 1
ATOM 4774 O O . GLY A 1 637 ? 41.400 74.805 2.502 1.00 32.08 619 GLY A O 1
ATOM 4775 N N . TRP A 1 638 ? 42.681 73.467 3.762 1.00 31.33 620 TRP A N 1
ATOM 4776 C CA . TRP A 1 638 ? 42.944 74.484 4.769 1.00 32.42 620 TRP A CA 1
ATOM 4777 C C . TRP A 1 638 ? 43.753 75.686 4.260 1.00 36.37 620 TRP A C 1
ATOM 4778 O O . TRP A 1 638 ? 43.697 76.718 4.896 1.00 35.44 620 TRP A O 1
ATOM 4789 N N . ALA A 1 639 ? 44.461 75.577 3.115 1.00 33.60 621 ALA A N 1
ATOM 4790 C CA . ALA A 1 639 ? 45.192 76.724 2.643 1.00 32.90 621 ALA A CA 1
ATOM 4791 C C . ALA A 1 639 ? 44.272 77.896 2.367 1.00 34.56 621 ALA A C 1
ATOM 4792 O O . ALA A 1 639 ? 44.678 79.049 2.370 1.00 32.65 621 ALA A O 1
ATOM 4794 N N . LYS A 1 640 ? 42.999 77.616 2.136 1.00 37.73 622 LYS A N 1
ATOM 4795 C CA . LYS A 1 640 ? 42.048 78.682 1.883 1.00 37.39 622 LYS A CA 1
ATOM 4796 C C . LYS A 1 640 ? 41.914 79.640 3.067 1.00 40.38 622 LYS A C 1
ATOM 4797 O O . LYS A 1 640 ? 41.737 80.831 2.845 1.00 40.38 622 LYS A O 1
ATOM 4803 N N . TYR A 1 641 ? 41.935 79.126 4.309 1.00 35.55 623 TYR A N 1
ATOM 4804 C CA . TYR A 1 641 ? 41.829 79.996 5.454 1.00 35.59 623 TYR A CA 1
ATOM 4805 C C . TYR A 1 641 ? 43.196 80.312 5.995 1.00 36.47 623 TYR A C 1
ATOM 4806 O O . TYR A 1 641 ? 43.363 81.314 6.662 1.00 40.00 623 TYR A O 1
ATOM 4815 N N . ALA A 1 642 ? 44.180 79.486 5.734 1.00 37.47 624 ALA A N 1
ATOM 4816 C CA . ALA A 1 642 ? 45.503 79.709 6.313 1.00 37.54 624 ALA A CA 1
ATOM 4817 C C . ALA A 1 642 ? 46.286 80.758 5.542 1.00 38.24 624 ALA A C 1
ATOM 4818 O O . ALA A 1 642 ? 47.074 81.454 6.112 1.00 43.34 624 ALA A O 1
ATOM 4820 N N . GLY A 1 643 ? 46.075 80.863 4.243 1.00 41.98 625 GLY A N 1
ATOM 4821 C CA . GLY A 1 643 ? 46.783 81.872 3.405 1.00 41.76 625 GLY A CA 1
ATOM 4822 C C . GLY A 1 643 ? 48.215 81.517 3.012 1.00 40.96 625 GLY A C 1
ATOM 4823 O O . GLY A 1 643 ? 48.817 80.611 3.564 1.00 36.51 625 GLY A O 1
ATOM 4824 N N . ASP A 1 644 ? 48.783 82.253 2.059 1.00 46.37 626 ASP A N 1
ATOM 4825 C CA . ASP A 1 644 ? 50.219 82.080 1.696 1.00 52.31 626 ASP A CA 1
ATOM 4826 C C . ASP A 1 644 ? 51.213 82.031 2.906 1.00 53.69 626 ASP A C 1
ATOM 4827 O O . ASP A 1 644 ? 52.250 81.332 2.880 1.00 53.04 626 ASP A O 1
ATOM 4832 N N . HIS A 1 645 ? 50.928 82.816 3.938 1.00 51.73 627 HIS A N 1
ATOM 4833 C CA . HIS A 1 645 ? 51.872 82.932 5.054 1.00 55.59 627 HIS A CA 1
ATOM 4834 C C . HIS A 1 645 ? 51.523 82.076 6.263 1.00 53.46 627 HIS A C 1
ATOM 4835 O O . HIS A 1 645 ? 52.228 82.126 7.246 1.00 56.88 627 HIS A O 1
ATOM 4842 N N . GLY A 1 646 ? 50.438 81.307 6.214 1.00 46.83 628 GLY A N 1
ATOM 4843 C CA . GLY A 1 646 ? 49.982 80.617 7.387 1.00 44.53 628 GLY A CA 1
ATOM 4844 C C . GLY A 1 646 ? 50.643 79.280 7.513 1.00 41.97 628 GLY A C 1
ATOM 4845 O O . GLY A 1 646 ? 51.400 78.880 6.651 1.00 45.10 628 GLY A O 1
ATOM 4846 N N . VAL A 1 647 ? 50.320 78.591 8.589 1.00 38.69 629 VAL A N 1
ATOM 4847 C CA . VAL A 1 647 ? 50.838 77.254 8.901 1.00 40.06 629 VAL A CA 1
ATOM 4848 C C . VAL A 1 647 ? 49.617 76.347 9.126 1.00 35.62 629 VAL A C 1
ATOM 4849 O O . VAL A 1 647 ? 48.633 76.746 9.728 1.00 33.12 629 VAL A O 1
ATOM 4853 N N . MET A 1 648 ? 49.677 75.135 8.601 1.00 36.70 630 MET A N 1
ATOM 4854 C CA . MET A 1 648 ? 48.552 74.237 8.705 1.00 36.21 630 MET A CA 1
ATOM 4855 C C . MET A 1 648 ? 48.957 73.107 9.629 1.00 33.30 630 MET A C 1
ATOM 4856 O O . MET A 1 648 ? 49.850 72.359 9.337 1.00 32.34 630 MET A O 1
ATOM 4861 N N . ILE A 1 649 ? 48.266 72.974 10.759 1.00 34.12 631 ILE A N 1
ATOM 4862 C CA . ILE A 1 649 ? 48.509 71.845 11.653 1.00 33.56 631 ILE A CA 1
ATOM 4863 C C . ILE A 1 649 ? 47.412 70.794 11.451 1.00 33.59 631 ILE A C 1
ATOM 4864 O O . ILE A 1 649 ? 46.252 71.098 11.705 1.00 29.46 631 ILE A O 1
ATOM 4869 N N . GLY A 1 650 ? 47.787 69.575 11.012 1.00 31.06 632 GLY A N 1
ATOM 4870 C CA . GLY A 1 650 ? 46.819 68.579 10.637 1.00 29.86 632 GLY A CA 1
ATOM 4871 C C . GLY A 1 650 ? 47.517 67.229 10.574 1.00 32.95 632 GLY A C 1
ATOM 4872 O O . GLY A 1 650 ? 48.630 67.126 11.044 1.00 32.41 632 GLY A O 1
ATOM 4873 N N . ILE A 1 651 ? 46.872 66.205 10.004 1.00 31.64 633 ILE A N 1
ATOM 4874 C CA . ILE A 1 651 ? 47.429 64.851 9.964 1.00 28.89 633 ILE A CA 1
ATOM 4875 C C . ILE A 1 651 ? 47.183 64.336 8.567 1.00 32.26 633 ILE A C 1
ATOM 4876 O O . ILE A 1 651 ? 45.981 64.342 8.068 1.00 29.08 633 ILE A O 1
ATOM 4881 N N . ASP A 1 652 ? 48.274 63.899 7.920 1.00 28.30 634 ASP A N 1
ATOM 4882 C CA . ASP A 1 652 ? 48.192 63.509 6.567 1.00 29.97 634 ASP A CA 1
ATOM 4883 C C . ASP A 1 652 ? 48.826 62.152 6.444 1.00 30.51 634 ASP A C 1
ATOM 4884 O O . ASP A 1 652 ? 49.487 61.830 5.478 1.00 34.29 634 ASP A O 1
ATOM 4889 N N . GLU A 1 653 ? 48.536 61.315 7.418 1.00 29.30 635 GLU A N 1
ATOM 4890 C CA . GLU A 1 653 ? 49.062 59.964 7.422 1.00 29.63 635 GLU A CA 1
ATOM 4891 C C . GLU A 1 653 ? 48.077 59.115 8.203 1.00 25.21 635 GLU A C 1
ATOM 4892 O O . GLU A 1 653 ? 47.316 59.670 8.927 1.00 23.67 635 GLU A O 1
ATOM 4898 N N . PHE A 1 654 ? 48.101 57.790 8.086 1.00 25.40 636 PHE A N 1
ATOM 4899 C CA . PHE A 1 654 ? 47.172 56.978 8.854 1.00 25.79 636 PHE A CA 1
ATOM 4900 C C . PHE A 1 654 ? 47.596 57.056 10.337 1.00 28.08 636 PHE A C 1
ATOM 4901 O O . PHE A 1 654 ? 48.744 57.408 10.665 1.00 29.80 636 PHE A O 1
ATOM 4909 N N . GLY A 1 655 ? 46.691 56.772 11.238 1.00 26.89 637 GLY A N 1
ATOM 4910 C CA . GLY A 1 655 ? 47.013 56.867 12.677 1.00 27.77 637 GLY A CA 1
ATOM 4911 C C . GLY A 1 655 ? 47.634 55.608 13.214 1.00 30.07 637 GLY A C 1
ATOM 4912 O O . GLY A 1 655 ? 48.297 54.881 12.463 1.00 30.20 637 GLY A O 1
ATOM 4913 N N . MET A 1 656 ? 47.415 55.319 14.508 1.00 36.55 638 MET A N 1
ATOM 4914 C CA . MET A 1 656 ? 48.019 54.129 15.129 1.00 38.99 638 MET A CA 1
ATOM 4915 C C . MET A 1 656 ? 47.159 53.651 16.292 1.00 36.67 638 MET A C 1
ATOM 4916 O O . MET A 1 656 ? 46.312 54.425 16.776 1.00 36.28 638 MET A O 1
ATOM 4921 N N . SER A 1 657 ? 47.369 52.398 16.695 1.00 33.21 639 SER A N 1
ATOM 4922 C CA . SER A 1 657 ? 46.790 51.793 17.910 1.00 32.42 639 SER A CA 1
ATOM 4923 C C . SER A 1 657 ? 47.664 52.086 19.126 1.00 33.76 639 SER A C 1
ATOM 4924 O O . SER A 1 657 ? 48.765 51.527 19.279 1.00 33.76 639 SER A O 1
ATOM 4927 N N . ALA A 1 658 ? 47.141 52.952 20.004 1.00 34.59 640 ALA A N 1
ATOM 4928 C CA . ALA A 1 658 ? 47.832 53.403 21.205 1.00 34.44 640 ALA A CA 1
ATOM 4929 C C . ALA A 1 658 ? 46.837 54.159 22.113 1.00 34.13 640 ALA A C 1
ATOM 4930 O O . ALA A 1 658 ? 45.753 54.515 21.649 1.00 35.04 640 ALA A O 1
ATOM 4932 N N . PRO A 1 659 ? 47.175 54.375 23.400 1.00 35.19 641 PRO A N 1
ATOM 4933 C CA . PRO A 1 659 ? 46.361 55.322 24.208 1.00 35.65 641 PRO A CA 1
ATOM 4934 C C . PRO A 1 659 ? 46.104 56.648 23.498 1.00 34.13 641 PRO A C 1
ATOM 4935 O O . PRO A 1 659 ? 46.981 57.180 22.779 1.00 32.83 641 PRO A O 1
ATOM 4939 N N . SER A 1 660 ? 44.860 57.100 23.611 1.00 33.92 642 SER A N 1
ATOM 4940 C CA . SER A 1 660 ? 44.402 58.336 23.013 1.00 33.91 642 SER A CA 1
ATOM 4941 C C . SER A 1 660 ? 45.438 59.469 23.130 1.00 34.07 642 SER A C 1
ATOM 4942 O O . SER A 1 660 ? 45.802 60.040 22.100 1.00 31.91 642 SER A O 1
ATOM 4945 N N . ASP A 1 661 ? 45.902 59.785 24.345 1.00 34.45 643 ASP A N 1
ATOM 4946 C CA A ASP A 1 661 ? 46.732 60.985 24.563 0.60 35.98 643 ASP A CA 1
ATOM 4947 C CA B ASP A 1 661 ? 46.769 60.957 24.607 0.40 34.64 643 ASP A CA 1
ATOM 4948 C C . ASP A 1 661 ? 48.072 60.864 23.832 1.00 35.08 643 ASP A C 1
ATOM 4949 O O . ASP A 1 661 ? 48.600 61.855 23.365 1.00 34.49 643 ASP A O 1
ATOM 4958 N N . ILE A 1 662 ? 48.588 59.639 23.712 1.00 36.78 644 ILE A N 1
ATOM 4959 C CA . ILE A 1 662 ? 49.833 59.381 23.003 1.00 36.83 644 ILE A CA 1
ATOM 4960 C C . ILE A 1 662 ? 49.665 59.550 21.501 1.00 35.12 644 ILE A C 1
ATOM 4961 O O . ILE A 1 662 ? 50.546 60.176 20.815 1.00 33.69 644 ILE A O 1
ATOM 4966 N N . VAL A 1 663 ? 48.524 59.098 20.980 1.00 32.17 645 VAL A N 1
ATOM 4967 C CA . VAL A 1 663 ? 48.289 59.197 19.523 1.00 32.81 645 VAL A CA 1
ATOM 4968 C C . VAL A 1 663 ? 48.235 60.707 19.170 1.00 32.88 645 VAL A C 1
ATOM 4969 O O . VAL A 1 663 ? 48.952 61.198 18.311 1.00 31.61 645 VAL A O 1
ATOM 4973 N N . LEU A 1 664 ? 47.426 61.449 19.911 1.00 34.57 646 LEU A N 1
ATOM 4974 C CA . LEU A 1 664 ? 47.317 62.888 19.691 1.00 35.02 646 LEU A CA 1
ATOM 4975 C C . LEU A 1 664 ? 48.676 63.574 19.798 1.00 38.15 646 LEU A C 1
ATOM 4976 O O . LEU A 1 664 ? 49.000 64.405 18.961 1.00 35.80 646 LEU A O 1
ATOM 4981 N N . ARG A 1 665 ? 49.435 63.266 20.865 1.00 38.92 647 ARG A N 1
ATOM 4982 C CA . ARG A 1 665 ? 50.747 63.890 21.050 1.00 38.10 647 ARG A CA 1
ATOM 4983 C C . ARG A 1 665 ? 51.619 63.593 19.853 1.00 35.77 647 ARG A C 1
ATOM 4984 O O . ARG A 1 665 ? 52.173 64.494 19.236 1.00 34.44 647 ARG A O 1
ATOM 4992 N N . GLU A 1 666 ? 51.729 62.329 19.489 1.00 35.24 648 GLU A N 1
ATOM 4993 C CA . GLU A 1 666 ? 52.644 61.939 18.452 1.00 35.87 648 GLU A CA 1
ATOM 4994 C C . GLU A 1 666 ? 52.249 62.454 17.083 1.00 37.54 648 GLU A C 1
ATOM 4995 O O . GLU A 1 666 ? 53.105 62.582 16.241 1.00 39.99 648 GLU A O 1
ATOM 5001 N N . LEU A 1 667 ? 50.977 62.752 16.839 1.00 34.97 649 LEU A N 1
ATOM 5002 C CA . LEU A 1 667 ? 50.589 63.279 15.531 1.00 35.30 649 LEU A CA 1
ATOM 5003 C C . LEU A 1 667 ? 50.434 64.789 15.613 1.00 35.26 649 LEU A C 1
ATOM 5004 O O . LEU A 1 667 ? 49.864 65.403 14.719 1.00 34.63 649 LEU A O 1
ATOM 5009 N N . GLY A 1 668 ? 50.908 65.371 16.721 1.00 35.90 650 GLY A N 1
ATOM 5010 C CA . GLY A 1 668 ? 51.096 66.818 16.814 1.00 36.06 650 GLY A CA 1
ATOM 5011 C C . GLY A 1 668 ? 49.902 67.630 17.218 1.00 37.50 650 GLY A C 1
ATOM 5012 O O . GLY A 1 668 ? 49.922 68.865 17.091 1.00 40.70 650 GLY A O 1
ATOM 5013 N N . MET A 1 669 ? 48.866 66.956 17.744 1.00 38.39 651 MET A N 1
ATOM 5014 C CA . MET A 1 669 ? 47.683 67.602 18.242 1.00 36.99 651 MET A CA 1
ATOM 5015 C C . MET A 1 669 ? 47.973 67.873 19.694 1.00 40.44 651 MET A C 1
ATOM 5016 O O . MET A 1 669 ? 47.427 67.238 20.590 1.00 40.85 651 MET A O 1
ATOM 5021 N N . SER A 1 670 ? 48.891 68.815 19.905 1.00 40.45 652 SER A N 1
ATOM 5022 C CA . SER A 1 670 ? 49.316 69.226 21.229 1.00 41.33 652 SER A CA 1
ATOM 5023 C C . SER A 1 670 ? 49.615 70.701 21.292 1.00 42.86 652 SER A C 1
ATOM 5024 O O . SER A 1 670 ? 49.909 71.403 20.285 1.00 35.28 652 SER A O 1
ATOM 5027 N N . VAL A 1 671 ? 49.582 71.161 22.532 1.00 44.39 653 VAL A N 1
ATOM 5028 C CA . VAL A 1 671 ? 49.871 72.545 22.802 1.00 45.29 653 VAL A CA 1
ATOM 5029 C C . VAL A 1 671 ? 51.329 72.860 22.453 1.00 45.05 653 VAL A C 1
ATOM 5030 O O . VAL A 1 671 ? 51.603 73.819 21.772 1.00 46.55 653 VAL A O 1
ATOM 5034 N N . GLU A 1 672 ? 52.254 72.027 22.883 1.00 47.85 654 GLU A N 1
ATOM 5035 C CA A GLU A 1 672 ? 53.661 72.258 22.660 0.60 50.65 654 GLU A CA 1
ATOM 5036 C CA B GLU A 1 672 ? 53.674 72.340 22.632 0.40 49.06 654 GLU A CA 1
ATOM 5037 C C . GLU A 1 672 ? 53.945 72.407 21.138 1.00 49.43 654 GLU A C 1
ATOM 5038 O O . GLU A 1 672 ? 54.730 73.24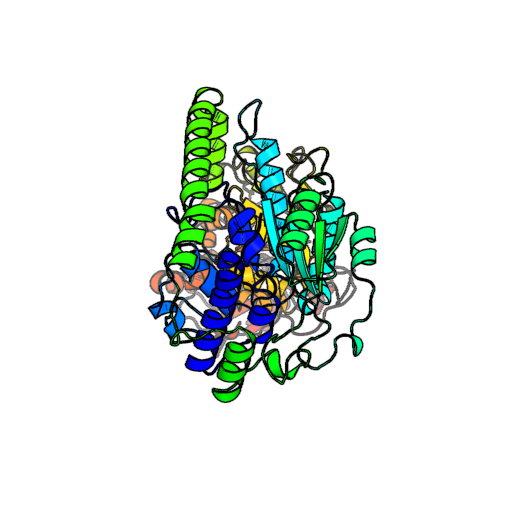4 20.725 1.00 54.11 654 GLU A O 1
ATOM 5049 N N . ASN A 1 673 ? 53.266 71.604 20.304 1.00 43.47 655 ASN A N 1
ATOM 5050 C CA . ASN A 1 673 ? 53.515 71.626 18.879 1.00 38.89 655 ASN A CA 1
ATOM 5051 C C . ASN A 1 673 ? 52.938 72.866 18.241 1.00 39.12 655 ASN A C 1
ATOM 5052 O O . ASN A 1 673 ? 53.559 73.491 17.380 1.00 40.62 655 ASN A O 1
ATOM 5057 N N . ILE A 1 674 ? 51.750 73.255 18.653 1.00 39.29 656 ILE A N 1
ATOM 5058 C CA . ILE A 1 674 ? 51.113 74.458 18.100 1.00 40.07 656 ILE A CA 1
ATOM 5059 C C . ILE A 1 674 ? 51.930 75.715 18.424 1.00 43.69 656 ILE A C 1
ATOM 5060 O O . ILE A 1 674 ? 52.297 76.489 17.554 1.00 43.27 656 ILE A O 1
ATOM 5065 N N . VAL A 1 675 ? 52.265 75.870 19.686 1.00 46.39 657 VAL A N 1
ATOM 5066 C CA . VAL A 1 675 ? 53.219 76.907 20.129 1.00 50.58 657 VAL A CA 1
ATOM 5067 C C . VAL A 1 675 ? 54.599 76.983 19.382 1.00 47.77 657 VAL A C 1
ATOM 5068 O O . VAL A 1 675 ? 54.979 78.022 18.878 1.00 44.66 657 VAL A O 1
ATOM 5072 N N . ASP A 1 676 ? 55.332 75.889 19.319 1.00 50.65 658 ASP A N 1
ATOM 5073 C CA . ASP A 1 676 ? 56.571 75.824 18.531 1.00 54.08 658 ASP A CA 1
ATOM 5074 C C . ASP A 1 676 ? 56.372 76.208 17.078 1.00 57.10 658 ASP A C 1
ATOM 5075 O O . ASP A 1 676 ? 57.179 76.963 16.520 1.00 64.90 658 ASP A O 1
ATOM 5080 N N . LYS A 1 677 ? 55.348 75.629 16.444 1.00 52.40 659 LYS A N 1
ATOM 5081 C CA . LYS A 1 677 ? 55.042 75.943 15.037 1.00 53.09 659 LYS A CA 1
ATOM 5082 C C . LYS A 1 677 ? 54.647 77.408 14.822 1.00 51.62 659 LYS A C 1
ATOM 5083 O O . LYS A 1 677 ? 54.923 77.974 13.792 1.00 50.07 659 LYS A O 1
ATOM 5089 N N . TYR A 1 678 ? 53.955 78.012 15.769 1.00 51.68 660 TYR A N 1
ATOM 5090 C CA . TYR A 1 678 ? 53.597 79.401 15.601 1.00 51.32 660 TYR A CA 1
ATOM 5091 C C . TYR A 1 678 ? 54.876 80.254 15.743 1.00 54.53 660 TYR A C 1
ATOM 5092 O O . TYR A 1 678 ? 55.010 81.249 15.071 1.00 51.92 660 TYR A O 1
ATOM 5101 N N . LEU A 1 679 ? 55.821 79.816 16.560 1.00 54.11 661 LEU A N 1
ATOM 5102 C CA . LEU A 1 679 ? 57.024 80.625 16.835 1.00 61.32 661 LEU A CA 1
ATOM 5103 C C . LEU A 1 679 ? 58.191 80.464 15.870 1.00 65.10 661 LEU A C 1
ATOM 5104 O O . LEU A 1 679 ? 59.063 81.300 15.893 1.00 69.82 661 LEU A O 1
ATOM 5109 N N . GLU A 1 680 ? 58.230 79.445 15.026 1.00 44.79 662 GLU A N 1
ATOM 5110 C CA . GLU A 1 680 ? 59.459 79.164 14.285 1.00 50.76 662 GLU A CA 1
ATOM 5111 C C . GLU A 1 680 ? 59.604 80.073 13.048 1.00 48.23 662 GLU A C 1
ATOM 5112 O O . GLU A 1 680 ? 58.634 80.674 12.574 1.00 42.91 662 GLU A O 1
#

InterPro domains:
  IPR005474 Transketolase, N-terminal [PF00456] (6-338)
  IPR005474 Transketolase, N-terminal [cd02012] (11-276)
  IPR005475 Transketolase-like, pyrimidine-binding domain [PF02779] (353-523)
  IPR005475 Transketolase-like, pyrimidine-binding domain [SM00861] (354-525)
  IPR005478 Transketolase, bacterial-like [TIGR00232] (10-659)
  IPR009014 Transketolase C-terminal/Pyruvate-ferredoxin oxidoreductase domain II [G3DSA:3.40.50.920] (539-662)
  IPR009014 Transketolase C-terminal/Pyruvate-ferredoxin oxidoreductase domain II [SSF52922] (535-662)
  IPR029061 Thiamin diphosphate-binding fold [SSF52518] (5-325)
  IPR029061 Thiamin diphosphate-binding fold [SSF52518] (344-526)
  IPR033247 Transketolase family [PTHR43522] (8-659)
  IPR049557 Transketolase conserved site [PS00801] (14-34)
  IPR055152 Transketolase-like, C-terminal domain [PF22613] (540-651)

Nearest PDB structures (foldseek):
  4c7v-assembly1_A  TM=1.002E+00  e=0.000E+00  Ligilactobacillus salivarius UCC118
  8r3s-assembly3_F  TM=9.887E-01  e=4.410E-90  Staphylococcus aureus
  1itz-assembly2_C-2  TM=9.780E-01  e=7.587E-84  Zea mays
  1r9j-assembly1_A  TM=9.800E-01  e=2.351E-78  Leishmania mexicana mexicana
  8r3q-assembly1_B  TM=9.683E-01  e=1.311E-73  Plasmodium falciparum

Sequence (662 aa):
PYDQVDQLGVNTLRTLSIDAIQRANSGHPGLPMGAAPMMAYVLWTRHLKINPKTHMNWVNRDRFVLSAGHGSALLYSLAHLAGYDVSMDDLKNFREWKSNTPGHPEYGCTDGVEATTGPLGQGISMAVGMAMAEAHLGKKFNREGYPVVMDHYTYALIGDGDLMEGVASEAASLAGHLKLGKLIALYDSNGISLDGKTSASFTENVGARFEAYGWQYILVEDGFNLEEIDKAIVQAKAESDKPTIIEIKTTIGYGSENQGTHKVHGSPLGEEGVAHAKEVYNNWNYPPFTVPEEVSQRFKECLQDKGVKAENKWNEMFEAYKKEYSDLAQKFSDGFSNKVPNTLGDILPQYGEDDSIATRAASQKAINALAKEVSSLWGGAADLASSNKTVIAGEGDFQPESYEGRNIWFGVREFGMACAMNGIMLHGGTRIFGSTFFVFSDYLKAAIRLSAIQKLPVIYVLTHDSVAVGKDGPTHEPIEQLASLRTIPNVQVFRPADGNETSAAWKVALETLDKPTILVLSRQNLDTLPISKEKVFDGVEKGGYVVQGAENEADGILIATGSEVGLALKAKEELQKKGKDVIVVSLPSWERFEAQSEEYKNTVIPPELKKRMTIEAGTTYGWAKYAGDHGVMIGIDEFGMSAPSDDIVLRELGMSVEENIVDKYLE

Secondary structure (DSSP, 8-state):
---HHHHHHHHHHHHHHHHHHHHHT-S--HHHHHHHHHHHHIIIII----GGGTT--TTSPEEEESSGGGHHHHHHHHHHHTSS--HHHHTTTT-TT-SS-SS--TTTSTT------STTHHHHHHHHHHHHHHHHHHHH-BTTB-SS---EEEEE-HHHHHSHHHHHHHHHHHHTT-TTEEEEEEE-SEETTEEGGGT----HHHHHHHHT-EEEEES-TT-HHHHHHHHHHHHH-TTS-EEEEEE--TTBTBTTTTSGGGTSS---HHHHHHHHHHTT--PPSS---HHHHHHHIIIIIHHHHHHHHHHHHHHHHHHHHSHHHHHHHHHHHHT---TTHHHHS----TT-EEEHHHHHHHHHHHHHHH-TTEEEEESS-IIIII---TTS-B--GGGTT--EEE--S-HHHHHHHHHHHHHH-S-EEEEEEEGGGHHHHHHHHHHHHHTT---EEEEE--SGGG-TT-GGGS-SSHHHHHHTSTT-EEE--SSHHHHHHHHHHHHH--SS-EEEE--SSEEEPPSS-HHHHHHHHHTS-EEEE--SSS-SEEEEE-TTHHHHHHHHHHHHHHTT--EEEEE-S-HHHHHTS-HHHHHHHS-TT---EEEE-SS--TTTHHHH-TT-EEE---S---SS-HHHHHHHTT-SHHHHHHHHH-

Solvent-accessible surface area: 25348 Å² total; per-residue (Å²): 139,39,74,132,38,0,61,35,0,0,10,0,0,3,1,0,0,2,9,2,1,28,145,23,113,37,6,34,0,0,8,0,0,1,0,0,2,0,0,0,0,0,6,5,73,20,16,64,6,9,2,163,47,70,41,113,7,34,4,17,2,2,14,2,8,0,0,0,31,0,1,3,2,8,2,0,2,0,42,12,0,40,14,94,3,52,40,94,36,2,73,53,4,78,97,213,162,22,33,0,19,16,71,1,70,74,74,53,6,28,8,2,15,5,11,2,23,61,72,0,2,0,5,0,0,0,1,0,1,4,0,0,6,15,1,1,8,107,44,10,42,95,163,65,27,63,0,2,59,3,55,0,0,0,1,0,10,8,20,0,7,79,78,47,4,5,33,46,3,1,33,4,0,4,100,5,107,5,7,61,0,0,0,0,8,3,12,27,33,10,25,115,136,15,130,11,74,94,92,20,106,83,104,13,3,50,52,2,97,92,48,29,4,39,58,16,80,7,133,76,2,56,54,13,53,79,0,22,122,2,0,78,93,0,51,85,43,68,96,77,0,1,0,0,20,0,85,16,49,5,0,66,2,8,144,59,76,34,47,77,121,2,26,41,54,35,34,27,136,162,13,14,49,65,0,26,117,61,16,131,14,146,78,86,86,31,38,35,5,144,81,0,52,90,47,0,91,97,19,5,45,80,140,3,56,129,23,16,83,139,30,64,137,33,24,114,48,0,104,184,117,67,62,123,36,1,89,112,8,50,42,7,46,64,46,134,55,40,157,62,1,17,120,41,6,29,112,24,40,141,132,60,63,20,5,1,44,31,0,1,30,108,0,0,38,29,0,3,161,87,7,37,16,0,0,0,2,4,0,92,38,22,89,34,1,67,1,73,1,66,84,58,38,62,1,37,32,145,29,39,76,2,20,13,6,139,0,20,110,48,11,41,3,1,0,0,1,0,0,0,0,20,14,5,19,5,2,10,0,0,0,0,0,25,2,17,43,0,75,134,0,76,47,0,0,137,3,0,4,78,5,126,10,9,0,0,0,0,0,0,15,4,1,0,0,7,0,143,99,1,57,98,56,3,3,15,76,2,8,25,21,0,30,94,12,99,56,3,4,1,0,1,2,4,0,0,2,0,0,0,2,0,0,53,5,0,2,76,12,84,76,49,0,1,0,0,1,0,2,98,42,99,20,94,12,5,64,41,61,53,129,94,0,27,81,2,0,81,69,0,0,9,38,2,55,40,20,158,133,154,24,58,0,0,0,0,0,0,0,14,4,0,31,40,0,21,107,0,24,105,62,0,84,129,123,61,69,22,0,20,0,0,0,0,2,0,36,43,38,4,59,85,41,68,122,138,46,24,63,93,5,14,21,72,132,32,111,70,26,0,1,0,6,3,2,24,28,176,38,6,59,133,12,2,33,151,126,22,38,79,9,21,4,91,107,151,13,66,75,17,65,26,116,66,0,30,126,98,20,13,8,11,30,110,31,0,10,92,75,6,75,160

B-factor: mean 44.12, std 13.84, range [18.77, 108.69]

CATH classification: 3.40.50.970 (+2 more: 3.40.50.970, 3.40.50.920)

Radius of gyration: 27.58 Å; Cα contacts (8 Å, |Δi|>4): 1493; chains: 1; bounding box: 73×63×73 Å

Organism: Ligilactobacillus salivarius (strain UCC118) (NCBI:txid362948)